Protein AF-A0A0F9JR23-F1 (afdb_monomer)

pLDDT: mean 79.15, std 16.31, range [28.25, 97.62]

Sequence (658 aa):
MHHLAKTFYKLFNGRRDTYAVQKKKKDGEIAYFRIAGKELNEEVFSQHLSGEEVVGVYPLLPGGVCLFAAVDVDTPDIQIAKHAQKALPQPNYLERSRSGNHHIWMFFKTEVSAKSLEKLCRETIICIKNEVGCHCNLYPLPTTKGLGVLIALPHQGSIIADGSSSFLDENDVPIEPEQIETFLKNIKYTKLKSSKEVSAKKLYLNEGKNSGDRSRSGYDFSLAQLLLKRCIPTDLAQDVLLNKPEGTIHATDDTYLKRTLTEADRIKPHTVDVRDWSDVTPCNRKEFLETLSSKLIIGDSQRQQLDVFYGTLVANLKTSGRPVWLLLIGPPGCGKTMPMLGIQHSPFVYACSSFRPTALISGWGTKGGQDSSMLPKLQGKILMVKDMSSLMSQHNEVVNEIMGLLRDAYDGSCARTYGTGVERRYECKIGFIGAATPDIDSQWSLNVRLGERFLRYRVKSTLDQVYGKIDLTLDNIKNETEVDNIIEDTSLGYLKYLTREDADLPHLMMRKEIGRLAQLGAILRTSVARHAYSRQILVIPEWEEATRYAKQLAKLALGLAFIRDKSENDEEEMRDLKAVVLSGIDAKIEKLCCALYKKPSSTTHQLGVAMGVPAGMVRMWLEDLNIARIVVCTRQAYEMYWDFVPLIAGMLKHFKLW

Secondary structure (DSSP, 8-state):
-HHHHHHHHHHS---SSEEEEEEE-TTS-EEEEEEESS---HHHHHHHHHTS--EEE---BTTTEEEEEEEEE--S-HHHHHHHHHHS-SS-EEEE-TTS-EEEEEEEEEEEEHHHHHHHHHHHHHHHHHHH---EEEESPP-TTSS---EEPS--TTTGGGT-SEEB-TTSPBPPTTTHHHHHHTPPPPPPP-------GGGS------S----THHHHHHHHHHHHHTT--HHHHHHHHH-PPTT--S---HHHHHHHHHHHHT-PPP------GGGPPP--HHHHHHHHHHHS---HHHHHHHHHHHHHHHHHHHS-SS--EEEEE--TTSSTTHHHHTTTTSTTEEEES---HHHHS---B-TT--B--SGGGGTTSEEEES-SHHHHTS-HHHHHHHHHHHHHHHTTEEEEE-TTS-EEEEE---EEEEEE-TTHHHHHHHHHHTT--EEEEE----HHHHHHHHHHHHHTTTTHHHHHHHHHHHHHHHHHHHT-TTPPPPB-TTHHHHHHHHHHHHHHT---EE-TTT--EEE------THHHHHHHHHHHHHHHHHTT-SB--HHHHHHHHHHHHHTS-HHHHHHHHHHHHSSSEEHHHHHHHHTS-HHHHHHHHHHHHHTTSEEEEEETTEEEEEE-HHHHHHHHHHT--

Foldseek 3Di:
DLLLLVLCCVFLVADQQKWWWWDQDPVRDIDIDIDGRHGPDSVVSVCQQQQVIWIWGQQQDPPQWGQKKKKWWQDLDVVLVVQLCVQAFPDWWWWQALVSTIMIMAGAPDIDHPVVNCVSSVVSQVCSCPVPVIHIDMPQAQDPVGRGDIDTQANGNVRVVVVGRAIADPVRGGDDPVCRSVVSVPDDHGDDDDPPDPDPPVPDDDPDDDDDDDDPLVVLLVQLLVCVLVVNDLVVSLVVSLPDPPDDDDDPDSVSSVVSNVVSNVDHDDDDDQDDLVPQAADALVVLCVLCVVQAPADPLNVLLLLLVQLLVLLLQPDDDFHAEAEEEEAPPLCNCLLVLLCCNPQQEPEDAEDWLCQQFPPDDDPPRDGNHCQVVQASHEYEHAEVVVHVPDPPVRSVSVLVQVVCVSVQKGWDADPVRDIDIDGGHGYYYYYYYLCVLVVCLVCLVVPPRYQYFYRDDDPVSSVVRVVSCVVCVVPVVVSSVSSNSSSSSNSVVSNDPPDDFADEPCLVVLQLLLQLLQLLAWFFDADPPPRDTPDQDEGDNSPSVSVNLSSSQRSSCSSVVHNYGDVVSLVSSLNSSLRSHNPVSSLLVVLCLVPPFDFLVSSCVSSVHDSVVSVSVQVRSVSSQQKDWDDDPPTITIHGDPVSNVSCVVSVSD

Structure (mmCIF, N/CA/C/O backbone):
data_AF-A0A0F9JR23-F1
#
_entry.id   AF-A0A0F9JR23-F1
#
loop_
_atom_site.group_PDB
_atom_site.id
_atom_site.type_symbol
_atom_site.label_atom_id
_atom_site.label_alt_id
_atom_site.label_comp_id
_atom_site.label_asym_id
_atom_site.label_entity_id
_atom_site.label_seq_id
_atom_site.pdbx_PDB_ins_code
_atom_site.Cartn_x
_atom_site.Cartn_y
_atom_site.Cartn_z
_atom_site.occupancy
_atom_site.B_iso_or_equiv
_atom_site.auth_seq_id
_atom_site.auth_comp_id
_atom_site.auth_asym_id
_atom_site.auth_atom_id
_atom_site.pdbx_PDB_model_num
ATOM 1 N N . MET A 1 1 ? -46.335 -2.643 34.544 1.00 66.44 1 MET A N 1
ATOM 2 C CA . MET A 1 1 ? -45.410 -3.726 34.125 1.00 66.44 1 MET A CA 1
ATOM 3 C C . MET A 1 1 ? -44.915 -3.595 32.684 1.00 66.44 1 MET A C 1
ATOM 5 O O . MET A 1 1 ? -43.710 -3.488 32.513 1.00 66.44 1 MET A O 1
ATOM 9 N N . HIS A 1 2 ? -45.773 -3.535 31.655 1.00 73.81 2 HIS A N 1
ATOM 10 C CA . HIS A 1 2 ? -45.311 -3.464 30.252 1.00 73.81 2 HIS A CA 1
ATOM 11 C C . HIS A 1 2 ? -44.370 -2.270 29.955 1.00 73.81 2 HIS A C 1
ATOM 13 O O . HIS A 1 2 ? -43.321 -2.433 29.334 1.00 73.81 2 HIS A O 1
ATOM 19 N N . HIS A 1 3 ? -44.673 -1.075 30.473 1.00 80.12 3 HIS A N 1
ATOM 20 C CA . HIS A 1 3 ? -43.809 0.101 30.299 1.00 80.12 3 HIS A CA 1
ATOM 21 C C . HIS A 1 3 ? -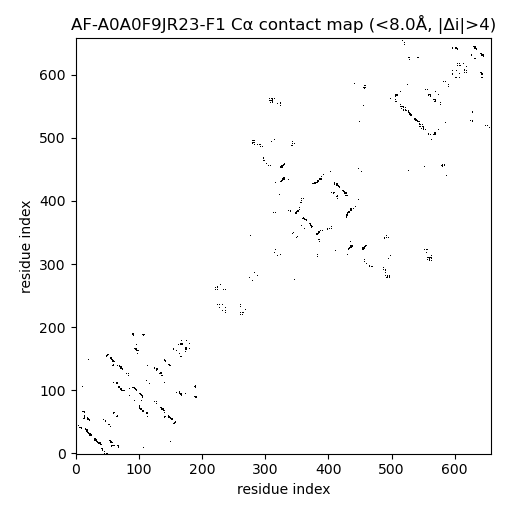42.456 -0.000 31.032 1.00 80.12 3 HIS A C 1
ATOM 23 O O . HIS A 1 3 ? -41.433 0.457 30.509 1.00 80.12 3 HIS A O 1
ATOM 29 N N . LEU A 1 4 ? -42.421 -0.643 32.202 1.00 83.75 4 LEU A N 1
ATOM 30 C CA . LEU A 1 4 ? -41.189 -0.932 32.935 1.00 83.75 4 LEU A CA 1
ATOM 31 C C . LEU A 1 4 ? -40.309 -1.942 32.185 1.00 83.75 4 LEU A C 1
ATOM 33 O O . LEU A 1 4 ? -39.118 -1.692 32.012 1.00 83.75 4 LEU A O 1
ATOM 37 N N . ALA A 1 5 ? -40.898 -3.014 31.642 1.00 86.00 5 ALA A N 1
ATOM 38 C CA . ALA A 1 5 ? -40.187 -3.998 30.822 1.00 86.00 5 ALA A CA 1
ATOM 39 C C . ALA A 1 5 ? -39.538 -3.356 29.585 1.00 86.00 5 ALA A C 1
ATOM 41 O O . ALA A 1 5 ? -38.380 -3.629 29.271 1.00 86.00 5 ALA A O 1
ATOM 42 N N . LYS A 1 6 ? -40.233 -2.413 28.939 1.00 85.12 6 LYS A N 1
ATOM 43 C CA . LYS A 1 6 ? -39.686 -1.620 27.830 1.00 85.12 6 LYS A CA 1
ATOM 44 C C . LYS A 1 6 ? -38.529 -0.712 28.252 1.00 85.12 6 LYS A C 1
ATOM 46 O O . LYS A 1 6 ? -37.580 -0.517 27.491 1.00 85.12 6 LYS A O 1
ATOM 51 N N . THR A 1 7 ? -38.590 -0.147 29.456 1.00 87.75 7 THR A N 1
ATOM 52 C CA . THR A 1 7 ? -37.494 0.655 30.022 1.00 87.75 7 THR A CA 1
ATOM 53 C C . THR A 1 7 ? -36.266 -0.219 30.296 1.00 87.75 7 THR A C 1
ATOM 55 O O . THR A 1 7 ? -35.167 0.129 29.865 1.00 87.75 7 THR A O 1
ATOM 58 N N . PHE A 1 8 ? -36.455 -1.397 30.899 1.00 90.19 8 PHE A N 1
ATOM 59 C CA . PHE A 1 8 ? -35.398 -2.394 31.097 1.00 90.19 8 PHE A CA 1
ATOM 60 C C . PHE A 1 8 ? -34.784 -2.848 29.773 1.00 90.19 8 PHE A C 1
ATOM 62 O O . PHE A 1 8 ? -33.562 -2.842 29.626 1.00 90.19 8 PHE A O 1
ATOM 69 N N . TYR A 1 9 ? -35.627 -3.154 28.785 1.00 85.75 9 TYR A N 1
ATOM 70 C CA . TYR A 1 9 ? -35.183 -3.524 27.449 1.00 85.75 9 TYR A CA 1
ATOM 71 C C . TYR A 1 9 ? -34.272 -2.452 26.848 1.00 85.75 9 TYR A C 1
ATOM 73 O O . TYR A 1 9 ? -33.269 -2.799 26.242 1.00 85.75 9 TYR A O 1
ATOM 81 N N . LYS A 1 10 ? -34.551 -1.159 27.039 1.00 86.12 10 LYS A N 1
ATOM 82 C CA . LYS A 1 10 ? -33.691 -0.082 26.522 1.00 86.12 10 LYS A CA 1
ATOM 83 C C . LYS A 1 10 ? -32.380 0.082 27.294 1.00 86.12 10 LYS A C 1
ATOM 85 O O . LYS A 1 10 ? -31.349 0.294 26.663 1.00 86.12 10 LYS A O 1
ATOM 90 N N . LEU A 1 11 ? -32.420 0.016 28.624 1.00 89.00 11 LEU A N 1
ATOM 91 C CA . LEU A 1 11 ? -31.264 0.313 29.480 1.00 89.00 11 LEU A CA 1
ATOM 92 C C . LEU A 1 11 ? -30.263 -0.843 29.549 1.00 89.00 11 LEU A C 1
ATOM 94 O O . LEU A 1 11 ? -29.062 -0.632 29.391 1.00 89.00 11 LEU A O 1
ATOM 98 N N . PHE A 1 12 ? -30.741 -2.075 29.717 1.00 90.25 12 PHE A N 1
ATOM 99 C CA . PHE A 1 12 ? -29.896 -3.269 29.808 1.00 90.25 12 PHE A CA 1
ATOM 100 C C . PHE A 1 12 ? -29.603 -3.833 28.415 1.00 90.25 12 PHE A C 1
ATOM 102 O O . PHE A 1 12 ? -29.873 -4.996 28.105 1.00 90.25 12 PHE A O 1
ATOM 109 N N . ASN A 1 13 ? -29.065 -2.973 27.544 1.00 82.38 13 ASN A N 1
ATOM 110 C CA . ASN A 1 13 ? -28.802 -3.281 26.142 1.00 82.38 13 ASN A CA 1
ATOM 111 C C . ASN A 1 13 ? -27.516 -4.098 25.950 1.00 82.38 13 ASN A C 1
ATOM 113 O O . ASN A 1 13 ? -26.497 -3.596 25.475 1.00 82.38 13 ASN A O 1
ATOM 117 N N . GLY A 1 14 ? -27.574 -5.357 26.380 1.00 80.94 14 GLY A N 1
ATOM 118 C CA . GLY A 1 14 ? -26.521 -6.352 26.199 1.00 80.94 14 GLY A CA 1
ATOM 119 C C . GLY A 1 14 ? -26.776 -7.223 24.972 1.00 80.94 14 GLY A C 1
ATOM 120 O O . GLY A 1 14 ? -27.506 -6.846 24.053 1.00 80.94 14 GLY A O 1
ATOM 121 N N . ARG A 1 15 ? -26.195 -8.425 24.959 1.00 76.75 15 ARG A N 1
ATOM 122 C CA . ARG A 1 15 ? -26.469 -9.409 23.906 1.00 76.75 15 ARG A CA 1
ATOM 123 C C . ARG A 1 15 ? -27.966 -9.691 23.798 1.00 76.75 15 ARG A C 1
ATOM 125 O O . ARG A 1 15 ? -28.615 -10.017 24.788 1.00 76.75 15 ARG A O 1
ATOM 132 N N . ARG A 1 16 ? -28.489 -9.595 22.575 1.00 82.62 16 ARG A N 1
ATOM 133 C CA . ARG A 1 16 ? -29.895 -9.894 22.265 1.00 82.62 16 ARG A CA 1
ATOM 134 C C . ARG A 1 16 ? -30.115 -11.312 21.794 1.00 82.62 16 ARG A C 1
ATOM 136 O O . ARG A 1 16 ? -31.197 -11.836 21.972 1.00 82.62 16 ARG A O 1
ATOM 143 N N . ASP A 1 17 ? -29.086 -11.953 21.259 1.00 71.44 17 ASP A N 1
ATOM 144 C CA . ASP A 1 17 ? -29.135 -13.311 20.718 1.00 71.44 17 ASP A CA 1
ATOM 145 C C . ASP A 1 17 ? -29.132 -14.416 21.794 1.00 71.44 17 ASP A C 1
ATOM 147 O O . ASP A 1 17 ? -29.209 -15.608 21.476 1.00 71.44 17 ASP A O 1
ATOM 151 N N . THR A 1 18 ? -28.967 -14.050 23.069 1.00 76.69 18 THR A N 1
ATOM 152 C CA . THR A 1 18 ? -28.916 -14.995 24.187 1.00 76.69 18 THR A CA 1
ATOM 153 C C . THR A 1 18 ? -29.092 -14.292 25.534 1.00 76.69 18 THR A C 1
ATOM 155 O O . THR A 1 18 ? -28.713 -13.136 25.699 1.00 76.69 18 THR A O 1
ATOM 158 N N . TYR A 1 19 ? -29.590 -15.028 26.523 1.00 79.75 19 TYR A N 1
ATOM 159 C CA . TYR A 1 19 ? -29.673 -14.616 27.927 1.00 79.75 19 TYR A CA 1
ATOM 160 C C . TYR A 1 19 ? -29.520 -15.842 28.836 1.00 79.75 19 TYR A C 1
ATOM 162 O O . TYR A 1 19 ? -29.343 -16.961 28.345 1.00 79.75 19 TYR A O 1
ATOM 170 N N . ALA A 1 20 ? -29.542 -15.657 30.153 1.00 78.75 20 ALA A N 1
ATOM 171 C CA . ALA A 1 20 ? -29.512 -16.755 31.113 1.00 78.75 20 ALA A CA 1
ATOM 172 C C . ALA A 1 20 ? -30.726 -16.711 32.043 1.00 78.75 20 ALA A C 1
ATOM 174 O O . ALA A 1 20 ? -31.198 -15.632 32.384 1.00 78.75 20 ALA A O 1
ATOM 175 N N . VAL A 1 21 ? -31.200 -17.879 32.471 1.00 83.12 21 VAL A N 1
ATOM 176 C CA . VAL A 1 21 ? -32.273 -18.018 33.467 1.00 83.12 21 VAL A CA 1
ATOM 177 C C . VAL A 1 21 ? -31.798 -18.855 34.642 1.00 83.12 21 VAL A C 1
ATOM 179 O O . VAL A 1 21 ? -31.081 -19.842 34.456 1.00 83.12 21 VAL A O 1
ATOM 182 N N . GLN A 1 22 ? -32.159 -18.464 35.857 1.00 80.56 22 GLN A N 1
ATOM 183 C CA . GLN A 1 22 ? -31.799 -19.205 37.059 1.00 80.56 22 GLN A CA 1
ATOM 184 C C . GLN A 1 22 ? -32.743 -20.397 37.242 1.00 80.56 22 GLN A C 1
ATOM 186 O O . GLN A 1 22 ? -33.957 -20.229 37.271 1.00 80.56 22 GLN A O 1
ATOM 191 N N . LYS A 1 23 ? -32.198 -21.607 37.395 1.00 75.69 23 LYS A N 1
ATOM 192 C CA . LYS A 1 23 ? -32.982 -22.812 37.700 1.00 75.69 23 LYS A CA 1
ATOM 193 C C . LYS A 1 23 ? -32.318 -23.626 38.801 1.00 75.69 23 LYS A C 1
ATOM 195 O O . LYS A 1 23 ? -31.100 -23.584 38.979 1.00 75.69 23 LYS A O 1
ATOM 200 N N . LYS A 1 24 ? -33.129 -24.397 39.523 1.00 73.62 24 LYS A N 1
ATOM 201 C CA . LYS A 1 24 ? -32.655 -25.360 40.519 1.00 73.62 24 LYS A CA 1
ATOM 202 C C . LYS A 1 24 ? -32.211 -26.643 39.810 1.00 73.62 24 LYS A C 1
ATOM 204 O O . LYS A 1 24 ? -32.974 -27.228 39.040 1.00 73.62 24 LYS A O 1
ATOM 209 N N . LYS A 1 25 ? -30.967 -27.059 40.030 1.00 67.06 25 LYS A N 1
ATOM 210 C CA . LYS A 1 25 ? -30.428 -28.345 39.580 1.00 67.06 25 LYS A CA 1
ATOM 211 C C . LYS A 1 25 ? -31.048 -29.494 40.385 1.00 67.06 25 LYS A C 1
ATOM 213 O O . LYS A 1 25 ? -31.665 -29.293 41.430 1.00 67.06 25 LYS A O 1
ATOM 218 N N . LYS A 1 26 ? -30.864 -30.725 39.894 1.00 65.44 26 LYS A N 1
ATOM 219 C CA . LYS A 1 26 ? -31.366 -31.954 40.541 1.00 65.44 26 LYS A CA 1
ATOM 220 C C . LYS A 1 26 ? -30.768 -32.206 41.934 1.00 65.44 26 LYS A C 1
ATOM 222 O O . LYS A 1 26 ? -31.394 -32.889 42.731 1.00 65.44 26 LYS A O 1
ATOM 227 N N . ASP A 1 27 ? -29.589 -31.657 42.212 1.00 59.62 27 ASP A N 1
ATOM 228 C CA . ASP A 1 27 ? -28.876 -31.707 43.499 1.00 59.62 27 ASP A CA 1
ATOM 229 C C . ASP A 1 27 ? -29.348 -30.632 44.502 1.00 59.62 27 ASP A C 1
ATOM 231 O O . ASP A 1 27 ? -28.901 -30.607 45.644 1.00 59.62 27 ASP A O 1
ATOM 235 N N . GLY A 1 28 ? -30.271 -29.756 44.091 1.00 58.88 28 GLY A N 1
ATOM 236 C CA . GLY A 1 28 ? -30.781 -28.655 44.898 1.00 58.88 28 GLY A CA 1
ATOM 237 C C . GLY A 1 28 ? -30.010 -27.339 44.757 1.00 58.88 28 GLY A C 1
ATOM 238 O O . GLY A 1 28 ? -30.498 -26.325 45.258 1.00 58.88 28 GLY A O 1
ATOM 239 N N . GLU A 1 29 ? -28.880 -27.320 44.043 1.00 60.12 29 GLU A N 1
ATOM 240 C CA . GLU A 1 29 ? -28.071 -26.123 43.796 1.00 60.12 29 GLU A CA 1
ATOM 241 C C . GLU A 1 29 ? -28.760 -25.198 42.777 1.00 60.12 29 GLU A C 1
ATOM 243 O O . GLU A 1 29 ? -29.312 -25.634 41.764 1.00 60.12 29 GLU A O 1
ATOM 248 N N . ILE A 1 30 ? -28.738 -23.892 43.029 1.00 66.94 30 ILE A N 1
ATOM 249 C CA . ILE A 1 30 ? -29.333 -22.893 42.139 1.00 66.94 30 ILE A CA 1
ATOM 250 C C . ILE A 1 30 ? -28.253 -22.381 41.175 1.00 66.94 30 ILE A C 1
ATOM 252 O O . ILE A 1 30 ? -27.240 -21.845 41.613 1.00 66.94 30 ILE A O 1
ATOM 256 N N 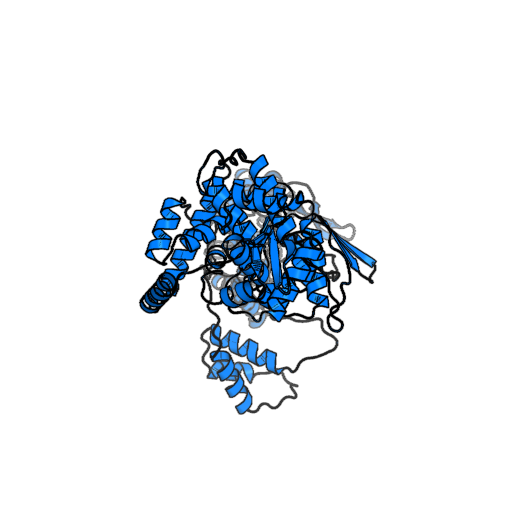. ALA A 1 31 ? -28.471 -22.496 39.861 1.00 61.78 31 ALA A N 1
ATOM 257 C CA . ALA A 1 31 ? -27.505 -22.066 38.845 1.00 61.78 31 ALA A CA 1
ATOM 258 C C . ALA A 1 31 ? -28.166 -21.356 37.654 1.00 61.78 31 ALA A C 1
ATOM 260 O O . ALA A 1 31 ? -29.341 -21.568 37.357 1.00 61.78 31 ALA A O 1
ATOM 261 N N . TYR A 1 32 ? -27.395 -20.529 36.942 1.00 75.31 32 TYR A N 1
ATOM 262 C CA . TYR A 1 32 ? -27.835 -19.892 35.698 1.00 75.31 32 TYR A CA 1
ATOM 263 C C . TYR A 1 32 ? -27.605 -20.803 34.488 1.00 75.31 32 TYR A C 1
ATOM 265 O O . TYR A 1 32 ? -26.500 -21.299 34.261 1.00 75.31 32 TYR A O 1
ATOM 273 N N . PHE A 1 33 ? -28.641 -20.967 33.670 1.00 68.62 33 PHE A N 1
ATOM 274 C CA . PHE A 1 33 ? -28.613 -21.722 32.423 1.00 68.62 33 PHE A CA 1
ATOM 275 C C . PHE A 1 33 ? -28.760 -20.779 31.239 1.00 68.62 33 PHE A C 1
ATOM 277 O O . PHE A 1 33 ? -29.718 -20.013 31.150 1.00 68.62 33 PHE A O 1
ATOM 284 N N . ARG A 1 34 ? -27.812 -20.853 30.304 1.00 80.00 34 ARG A N 1
ATOM 285 C CA . ARG A 1 34 ? -27.850 -20.061 29.076 1.00 80.00 34 ARG A CA 1
ATOM 286 C C . ARG A 1 34 ? -28.974 -20.547 28.160 1.00 80.00 34 ARG A C 1
ATOM 288 O O . ARG A 1 34 ? -28.991 -21.709 27.760 1.00 80.00 34 ARG A O 1
ATOM 295 N N . ILE A 1 35 ? -29.830 -19.624 27.743 1.00 70.44 35 ILE A N 1
ATOM 296 C CA . ILE A 1 35 ? -30.786 -19.794 26.654 1.00 70.44 35 ILE A CA 1
ATOM 297 C C . ILE A 1 35 ? -30.122 -19.272 25.376 1.00 70.44 35 ILE A C 1
ATOM 299 O O . ILE A 1 35 ? -30.003 -18.065 25.153 1.00 70.44 35 ILE A O 1
ATOM 303 N N . ALA A 1 36 ? -29.589 -20.184 24.565 1.00 67.56 36 ALA A N 1
ATOM 304 C CA . ALA A 1 36 ? -28.912 -19.850 23.313 1.00 67.56 36 ALA A CA 1
ATOM 305 C C . ALA A 1 36 ? -29.912 -19.781 22.149 1.00 67.56 36 ALA A C 1
ATOM 307 O O . ALA A 1 36 ? -30.759 -20.662 22.020 1.00 67.56 36 ALA A O 1
ATOM 308 N N . GLY A 1 37 ? -29.794 -18.762 21.292 1.00 54.50 37 GLY A N 1
ATOM 309 C CA . GLY A 1 37 ? -30.589 -18.648 20.064 1.00 54.50 37 GLY A CA 1
ATOM 310 C C . GLY A 1 37 ? -32.029 -18.169 20.263 1.00 54.50 37 GLY A C 1
ATOM 311 O O . GLY A 1 37 ? -32.789 -18.163 19.301 1.00 54.50 37 GLY A O 1
ATOM 312 N N . LYS A 1 38 ? -32.406 -17.762 21.483 1.00 55.19 38 LYS A N 1
ATOM 313 C CA . LYS A 1 38 ? -33.656 -17.037 21.741 1.00 55.19 38 LYS A CA 1
ATOM 314 C C . LYS A 1 38 ? -33.354 -15.588 22.077 1.00 55.19 38 LYS A C 1
ATOM 316 O O . LYS A 1 38 ? -32.380 -15.299 22.773 1.00 55.19 38 LYS A O 1
ATOM 321 N N . GLU A 1 39 ? -34.213 -14.710 21.583 1.00 74.69 39 GLU A N 1
ATOM 322 C CA . GLU A 1 39 ? -34.058 -13.274 21.740 1.00 74.69 39 GLU A CA 1
ATOM 323 C C . GLU A 1 39 ? -34.353 -12.817 23.177 1.00 74.69 39 GLU A C 1
ATOM 325 O O . GLU A 1 39 ? -35.349 -13.223 23.775 1.00 74.69 39 GLU A O 1
ATOM 330 N N . LEU A 1 40 ? -33.503 -11.945 23.725 1.00 77.56 40 LEU A N 1
ATOM 331 C CA . LEU A 1 40 ? -33.782 -11.201 24.956 1.00 77.56 40 LEU A CA 1
ATOM 332 C C . LEU A 1 40 ? -34.701 -10.007 24.639 1.00 77.56 40 LEU A C 1
ATOM 334 O O . LEU A 1 40 ? -34.223 -8.895 24.384 1.00 77.56 40 LEU A O 1
ATOM 338 N N . ASN A 1 41 ? -36.011 -10.259 24.641 1.00 79.50 41 ASN A N 1
ATOM 339 C CA . ASN A 1 41 ? -37.068 -9.313 24.267 1.00 79.50 41 ASN A CA 1
ATOM 340 C C . ASN A 1 41 ? -37.842 -8.756 25.489 1.00 79.50 41 ASN A C 1
ATOM 342 O O . ASN A 1 41 ? -37.583 -9.136 26.631 1.00 79.50 41 ASN A O 1
ATOM 346 N N . GLU A 1 42 ? -38.786 -7.833 25.261 1.00 87.69 42 GLU A N 1
ATOM 347 C CA . GLU A 1 42 ? -39.591 -7.201 26.328 1.00 87.69 42 GLU A CA 1
ATOM 348 C C . GLU A 1 42 ? -40.399 -8.213 27.168 1.00 87.69 42 GLU A C 1
ATOM 350 O O . GLU A 1 42 ? -40.613 -7.981 28.357 1.00 87.69 42 GLU A O 1
ATOM 355 N N . GLU A 1 43 ? -40.806 -9.347 26.591 1.00 88.12 43 GLU A N 1
ATOM 356 C CA . GLU A 1 43 ? -41.534 -10.407 27.300 1.00 88.12 43 GLU A CA 1
ATOM 357 C C . GLU A 1 43 ? -40.650 -11.080 28.357 1.00 88.12 43 GLU A C 1
ATOM 359 O O . GLU A 1 43 ? -41.068 -11.225 29.503 1.00 88.12 43 GLU A O 1
ATOM 364 N N . VAL A 1 44 ? -39.391 -11.386 28.021 1.00 86.56 44 VAL A N 1
ATOM 365 C CA . VAL A 1 44 ? -38.414 -11.948 28.971 1.00 86.56 44 VAL A CA 1
ATOM 366 C C . VAL A 1 44 ? -38.147 -10.981 30.131 1.00 86.56 44 VAL A C 1
ATOM 368 O O . VAL A 1 44 ? -38.057 -11.401 31.286 1.00 86.56 44 VAL A O 1
ATOM 371 N N . PHE A 1 45 ? -38.075 -9.672 29.863 1.00 88.69 45 PHE A N 1
ATOM 372 C CA . PHE A 1 45 ? -37.989 -8.671 30.933 1.00 88.69 45 PHE A CA 1
ATOM 373 C C . PHE A 1 45 ? -39.273 -8.617 31.772 1.00 88.69 45 PHE A C 1
ATOM 375 O O . PHE A 1 45 ? -39.194 -8.473 32.988 1.00 88.69 45 PHE A O 1
ATOM 382 N N . SER A 1 46 ? -40.452 -8.772 31.165 1.00 90.12 46 SER A N 1
ATOM 383 C CA . SER A 1 46 ? -41.722 -8.836 31.899 1.00 90.12 46 SER A CA 1
ATOM 384 C C . SER A 1 46 ? -41.802 -10.060 32.820 1.00 90.12 46 SER A C 1
ATOM 386 O O . SER A 1 46 ? -42.249 -9.933 33.958 1.00 90.12 46 SER A O 1
ATOM 388 N N . GLN A 1 47 ? -41.326 -11.225 32.371 1.00 88.69 47 GLN A N 1
ATOM 389 C CA . GLN A 1 47 ? -41.222 -12.444 33.189 1.00 88.69 47 GLN A CA 1
ATOM 390 C C . GLN A 1 47 ? -40.257 -12.247 34.366 1.00 88.69 47 GLN A C 1
ATOM 392 O O . GLN A 1 47 ? -40.517 -12.691 35.481 1.00 88.69 47 GLN A O 1
ATOM 397 N N . HIS A 1 48 ? -39.160 -11.516 34.151 1.00 89.56 48 HIS A N 1
ATOM 398 C CA . HIS A 1 48 ? -38.244 -11.164 35.233 1.00 89.56 48 HIS A CA 1
ATOM 399 C C . HIS A 1 48 ? -38.888 -10.250 36.287 1.00 89.56 48 HIS A C 1
ATOM 401 O O . HIS A 1 48 ? -38.822 -10.516 37.488 1.00 89.56 48 HIS A O 1
ATOM 407 N N . LEU A 1 49 ? -39.532 -9.177 35.825 1.00 87.69 49 LEU A N 1
ATOM 408 C CA . LEU A 1 49 ? -40.120 -8.139 36.674 1.00 87.69 49 LEU A CA 1
ATOM 409 C C . LEU A 1 49 ? -41.369 -8.615 37.425 1.00 87.69 49 LEU A C 1
ATOM 411 O O . LEU A 1 49 ? -41.624 -8.150 38.528 1.00 87.69 49 LEU A O 1
ATOM 415 N N . SER A 1 50 ? -42.137 -9.545 36.854 1.00 86.81 50 SER A N 1
ATOM 416 C CA . SER A 1 50 ? -43.276 -10.192 37.529 1.00 86.81 50 SER A CA 1
ATOM 417 C C . SER A 1 50 ? -42.846 -11.224 38.571 1.00 86.81 50 SER A C 1
ATOM 419 O O . SER A 1 50 ? -43.627 -11.586 39.445 1.00 86.81 50 SER A O 1
ATOM 421 N N . GLY A 1 51 ? -41.596 -11.683 38.497 1.00 83.69 51 GLY A N 1
ATOM 422 C CA . GLY A 1 51 ? -41.053 -12.699 39.383 1.00 83.69 51 GLY A CA 1
ATOM 423 C C . GLY A 1 51 ? -41.162 -14.133 38.853 1.00 83.69 51 GLY A C 1
ATOM 424 O O . GLY A 1 51 ? -40.695 -15.045 39.530 1.00 83.69 51 GLY A O 1
ATOM 425 N N . GLU A 1 52 ? -41.728 -14.335 37.657 1.00 85.25 52 GLU A N 1
ATOM 426 C CA . GLU A 1 52 ? -41.877 -15.649 37.011 1.00 85.25 52 GLU A CA 1
ATOM 427 C C . GLU A 1 52 ? -40.526 -16.309 36.704 1.00 85.25 52 GLU A C 1
ATOM 429 O O . GLU A 1 52 ? -40.359 -17.515 36.883 1.00 85.25 52 GLU A O 1
ATOM 434 N N . GLU A 1 53 ? -39.545 -15.515 36.272 1.00 84.38 53 GLU A N 1
ATOM 435 C CA . GLU A 1 53 ? -38.194 -15.977 35.955 1.00 84.38 53 GLU A CA 1
ATOM 436 C C . GLU A 1 53 ? -37.137 -15.089 36.625 1.00 84.38 53 GLU A C 1
ATOM 438 O O . GLU A 1 53 ? -37.345 -13.921 36.962 1.00 84.38 53 GLU A O 1
ATOM 443 N N . VAL A 1 54 ? -35.936 -15.631 36.804 1.00 83.25 54 VAL A N 1
ATOM 444 C CA . VAL A 1 54 ? -34.771 -14.841 37.214 1.00 83.25 54 VAL A CA 1
ATOM 445 C C . VAL A 1 54 ? -33.815 -14.780 36.037 1.00 83.25 54 VAL A C 1
ATOM 447 O O . VAL A 1 54 ? -33.176 -15.776 35.698 1.00 83.25 54 VAL A O 1
ATOM 450 N N . VAL A 1 55 ? -33.683 -13.600 35.441 1.00 84.81 55 VAL A N 1
ATOM 451 C CA . VAL A 1 55 ? -32.947 -13.408 34.195 1.00 84.81 55 VAL A CA 1
ATOM 452 C C . VAL A 1 55 ? -31.584 -12.769 34.467 1.00 84.81 55 VAL A C 1
ATOM 454 O O . VAL A 1 55 ? -31.455 -11.823 35.241 1.00 84.81 55 VAL A O 1
ATOM 457 N N . GLY A 1 56 ? -30.555 -13.298 33.811 1.00 85.19 56 GLY A N 1
ATOM 458 C CA . GLY A 1 56 ? -29.224 -12.711 33.718 1.00 85.19 56 GLY A CA 1
ATOM 459 C C . GLY A 1 56 ? -28.891 -12.336 32.276 1.00 85.19 56 GLY A C 1
ATOM 460 O O . GLY A 1 56 ? -29.301 -13.012 31.327 1.00 85.19 56 GLY A O 1
ATOM 461 N N . VAL A 1 57 ? -28.124 -11.264 32.110 1.00 87.12 57 VAL A N 1
ATOM 462 C CA . VAL A 1 57 ? -27.773 -10.680 30.810 1.00 87.12 57 VAL A CA 1
ATOM 463 C C . VAL A 1 57 ? -26.267 -10.679 30.593 1.00 87.12 57 VAL A C 1
ATOM 465 O O . VAL A 1 57 ? -25.489 -10.635 31.542 1.00 87.12 57 VAL A O 1
ATOM 468 N N . TYR A 1 58 ? -25.845 -10.717 29.329 1.00 83.12 58 TYR A N 1
ATOM 469 C CA . TYR A 1 58 ? -24.438 -10.617 28.935 1.00 83.12 58 TYR A CA 1
ATOM 470 C C . TYR A 1 58 ? -24.153 -9.194 28.428 1.00 83.12 58 TYR A C 1
ATOM 472 O O . TYR A 1 58 ? -24.594 -8.862 27.325 1.00 83.12 58 TYR A O 1
ATOM 480 N N . PRO A 1 59 ? -23.428 -8.341 29.180 1.00 81.88 59 PRO A N 1
ATOM 481 C CA . PRO A 1 59 ? -23.238 -6.935 28.797 1.00 81.88 59 PRO A CA 1
ATOM 482 C C . PRO A 1 59 ? -22.267 -6.735 27.623 1.00 81.88 59 PRO A C 1
ATOM 484 O O . PRO A 1 59 ? -22.253 -5.674 27.005 1.00 81.88 59 PRO A O 1
ATOM 487 N N . LEU A 1 60 ? -21.432 -7.739 27.321 1.00 81.06 60 LEU A N 1
ATOM 488 C CA . LEU A 1 60 ? -20.402 -7.654 26.286 1.00 81.06 60 LEU A CA 1
ATOM 489 C C . LEU A 1 60 ? -20.996 -7.884 24.891 1.00 81.06 60 LEU A C 1
ATOM 491 O O . LEU A 1 60 ? -21.376 -9.004 24.537 1.00 81.06 60 LEU A O 1
ATOM 495 N N . LEU A 1 61 ? -21.014 -6.832 24.078 1.00 74.38 61 LEU A N 1
ATOM 496 C CA . LEU A 1 61 ? -21.426 -6.896 22.680 1.00 74.38 61 LEU A CA 1
ATOM 497 C C . LEU A 1 61 ? -20.276 -7.397 21.782 1.00 74.38 61 LEU A C 1
ATOM 499 O O . LEU A 1 61 ? -19.092 -7.301 22.148 1.00 74.38 61 LEU A O 1
ATOM 503 N N . PRO A 1 62 ? -20.588 -7.930 20.583 1.00 62.50 62 PRO A N 1
ATOM 504 C CA . PRO A 1 62 ? -19.586 -8.170 19.548 1.00 62.50 62 PRO A CA 1
ATOM 505 C C . PRO A 1 62 ? -18.726 -6.922 19.297 1.00 62.50 62 PRO A C 1
ATOM 507 O O . PRO A 1 62 ? -19.210 -5.801 19.374 1.00 62.50 62 PRO A O 1
ATOM 510 N N . GLY A 1 63 ? -17.432 -7.107 19.033 1.00 60.50 63 GLY A N 1
ATOM 511 C CA . GLY A 1 63 ? -16.487 -5.987 18.892 1.00 60.50 63 GLY A CA 1
ATOM 512 C C . GLY A 1 63 ? -15.831 -5.530 20.202 1.00 60.50 63 GLY A C 1
ATOM 513 O O . GLY A 1 63 ? -14.883 -4.751 20.162 1.00 60.50 63 GLY A O 1
ATOM 514 N N . GLY A 1 64 ? -16.234 -6.077 21.356 1.00 78.19 64 GLY A N 1
ATOM 515 C CA . GLY A 1 64 ? -15.592 -5.781 22.644 1.00 78.19 64 GLY A CA 1
ATOM 516 C C . GLY A 1 64 ? -16.057 -4.465 23.273 1.00 78.19 64 GLY A C 1
ATOM 517 O O . GLY A 1 64 ? -15.288 -3.817 23.990 1.00 78.19 64 GLY A O 1
ATOM 518 N N . VAL A 1 65 ? -17.298 -4.079 22.985 1.00 80.69 65 VAL A N 1
ATOM 519 C CA . VAL A 1 65 ? -17.948 -2.853 23.460 1.00 80.69 65 VAL A CA 1
ATOM 520 C C . VAL A 1 65 ? -19.158 -3.175 24.345 1.00 80.69 65 VAL A C 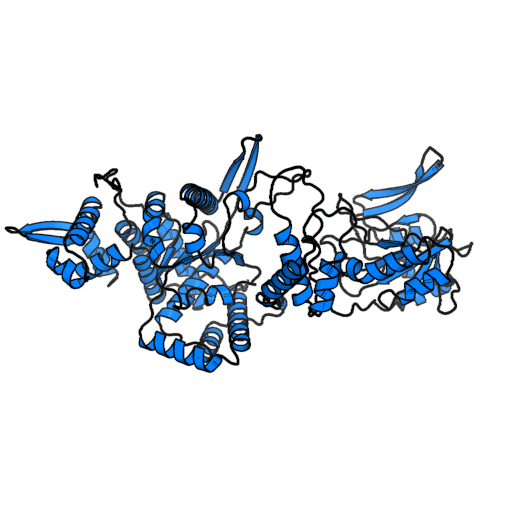1
ATOM 522 O O . VAL A 1 65 ? -19.592 -4.326 24.426 1.00 80.69 65 VAL A O 1
ATOM 525 N N . CYS A 1 66 ? -19.689 -2.172 25.039 1.00 82.75 66 CYS A N 1
ATOM 526 C CA . CYS A 1 66 ? -20.882 -2.275 25.879 1.00 82.75 66 CYS A CA 1
ATOM 527 C C . CYS A 1 66 ? -21.657 -0.950 25.919 1.00 82.75 66 CYS A C 1
ATOM 529 O O . CYS A 1 66 ? -21.087 0.117 25.687 1.00 82.75 66 CYS A O 1
ATOM 531 N N . LEU A 1 67 ? -22.957 -1.028 26.215 1.00 85.88 67 LEU A N 1
ATOM 532 C CA . LEU A 1 67 ? -23.845 0.132 26.411 1.00 85.88 67 LEU A CA 1
ATOM 533 C C . LEU A 1 67 ? -24.253 0.328 27.874 1.00 85.88 67 LEU A C 1
ATOM 535 O O . LEU A 1 67 ? -24.793 1.368 28.241 1.00 85.88 67 LEU A O 1
ATOM 539 N N . PHE A 1 68 ? -23.935 -0.642 28.723 1.00 93.75 68 PHE A N 1
ATOM 540 C CA . PHE A 1 68 ? -23.989 -0.517 30.168 1.00 93.75 68 PHE A CA 1
ATOM 541 C C . PHE A 1 68 ? -22.874 -1.357 30.789 1.00 93.75 68 PHE A C 1
ATOM 543 O O . PHE A 1 68 ? -22.338 -2.277 30.164 1.00 93.75 68 PHE A O 1
ATOM 550 N N . ALA A 1 69 ? -22.540 -1.034 32.027 1.00 92.88 69 ALA A N 1
ATOM 551 C CA . ALA A 1 69 ? -21.566 -1.744 32.829 1.00 92.88 69 ALA A CA 1
ATOM 552 C C . ALA A 1 69 ? -22.006 -1.763 34.288 1.00 92.88 69 ALA A C 1
ATOM 554 O O . ALA A 1 69 ? -22.831 -0.951 34.709 1.00 92.88 69 ALA A O 1
ATOM 555 N N . ALA A 1 70 ? -21.438 -2.680 35.056 1.00 91.19 70 ALA A N 1
ATOM 556 C CA . ALA A 1 70 ? -21.709 -2.785 36.478 1.00 91.19 70 ALA A CA 1
ATOM 557 C C . ALA A 1 70 ? -20.439 -3.169 37.225 1.00 91.19 70 ALA A C 1
ATOM 559 O O . ALA A 1 70 ? -19.697 -4.040 36.773 1.00 91.19 70 ALA A O 1
ATOM 560 N N . VAL A 1 71 ? -20.194 -2.527 38.362 1.00 88.88 71 VAL A N 1
ATOM 561 C CA . VAL A 1 71 ? -19.197 -2.992 39.328 1.00 88.88 71 VAL A CA 1
ATOM 562 C C . VAL A 1 71 ? -19.938 -3.732 40.427 1.00 88.88 71 VAL A C 1
ATOM 564 O O . VAL A 1 71 ? -20.754 -3.136 41.121 1.00 88.88 71 VAL A O 1
ATOM 567 N N . ASP A 1 72 ? -19.667 -5.023 40.545 1.00 88.50 72 ASP A N 1
ATOM 568 C CA . ASP A 1 72 ? -20.161 -5.877 41.617 1.00 88.50 72 ASP A CA 1
ATOM 569 C C . ASP A 1 72 ? -19.210 -5.771 42.803 1.00 88.50 72 ASP A C 1
ATOM 571 O O . ASP A 1 72 ? -18.044 -6.148 42.679 1.00 88.50 72 ASP A O 1
ATOM 575 N N . VAL A 1 73 ? -19.689 -5.181 43.896 1.00 84.06 73 VAL A N 1
ATOM 576 C CA . VAL A 1 73 ? -18.955 -4.970 45.143 1.00 84.06 73 VAL A CA 1
ATOM 577 C C . VAL A 1 73 ? -19.492 -5.986 46.148 1.00 84.06 73 VAL A C 1
ATOM 579 O O . VAL A 1 73 ? -20.593 -5.819 46.677 1.00 84.06 73 VAL A O 1
ATOM 582 N N . ASP A 1 74 ? -18.710 -7.032 46.420 1.00 83.62 74 ASP A N 1
ATOM 583 C CA . ASP A 1 74 ? -19.081 -8.186 47.253 1.00 83.62 74 ASP A CA 1
ATOM 584 C C . ASP A 1 74 ? -19.051 -7.849 48.759 1.00 83.62 74 ASP A C 1
ATOM 586 O O . ASP A 1 74 ? -18.297 -8.423 49.544 1.00 83.62 74 ASP A O 1
ATOM 590 N N . THR A 1 75 ? -19.820 -6.830 49.158 1.00 80.06 75 THR A N 1
ATOM 591 C CA . THR A 1 75 ? -19.975 -6.396 50.550 1.00 80.06 75 THR A CA 1
ATOM 592 C C . THR A 1 75 ? -21.394 -5.898 50.846 1.00 80.06 75 THR A C 1
ATOM 594 O O . THR A 1 75 ? -21.958 -5.125 50.058 1.00 80.06 75 THR A O 1
ATOM 597 N N . PRO A 1 76 ? -21.962 -6.258 52.012 1.00 82.06 76 PRO A N 1
ATOM 598 C CA . PRO A 1 76 ? -23.219 -5.700 52.497 1.00 82.06 76 PRO A CA 1
ATOM 599 C C . PRO A 1 76 ? -23.062 -4.308 53.134 1.00 82.06 76 PRO A C 1
ATOM 601 O O . PRO A 1 76 ? -24.062 -3.687 53.487 1.00 82.06 76 PRO A O 1
ATOM 604 N N . ASP A 1 77 ? -21.837 -3.798 53.294 1.00 82.94 77 ASP A N 1
ATOM 605 C CA . ASP A 1 77 ? -21.593 -2.466 53.855 1.00 82.94 77 ASP A CA 1
ATOM 606 C C . ASP A 1 77 ? -21.765 -1.369 52.793 1.00 82.94 77 ASP A C 1
ATOM 608 O O . ASP A 1 77 ? -20.974 -1.214 51.854 1.00 82.94 77 ASP A O 1
ATOM 612 N N . ILE A 1 78 ? -22.802 -0.560 52.982 1.00 85.38 78 ILE A N 1
ATOM 613 C CA . ILE A 1 78 ? -23.151 0.526 52.074 1.00 85.38 78 ILE A CA 1
ATOM 614 C C . ILE A 1 78 ? -22.116 1.659 52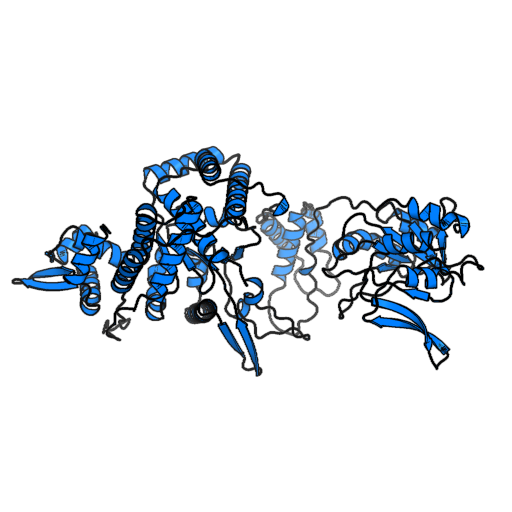.038 1.00 85.38 78 ILE A C 1
ATOM 616 O O . ILE A 1 78 ? -21.966 2.310 51.004 1.00 85.38 78 ILE A O 1
ATOM 620 N N . GLN A 1 79 ? -21.362 1.905 53.114 1.00 82.38 79 GLN A N 1
ATOM 621 C CA . GLN A 1 79 ? -20.354 2.972 53.128 1.00 82.38 79 GLN A CA 1
ATOM 622 C C . GLN A 1 79 ? -19.191 2.640 52.193 1.00 82.38 79 GLN A C 1
ATOM 624 O O . GLN A 1 79 ? -18.698 3.511 51.470 1.00 82.38 79 GLN A O 1
ATOM 629 N N . ILE A 1 80 ? -18.818 1.361 52.132 1.00 79.69 80 ILE A N 1
ATOM 630 C CA . ILE A 1 80 ? -17.811 0.845 51.201 1.00 79.69 80 ILE A CA 1
ATOM 631 C C . ILE A 1 80 ? -18.317 0.981 49.760 1.00 79.69 80 ILE A C 1
ATOM 633 O O . ILE A 1 80 ? -17.604 1.489 48.889 1.00 79.69 80 ILE A O 1
ATOM 637 N N . ALA A 1 81 ? -19.576 0.611 49.516 1.00 82.56 81 ALA A N 1
ATOM 638 C CA . ALA A 1 81 ? -20.196 0.746 48.203 1.00 82.56 81 ALA A CA 1
ATOM 639 C C . ALA A 1 81 ? -20.305 2.219 47.753 1.00 82.56 81 ALA A C 1
ATOM 641 O O . ALA A 1 81 ? -20.038 2.536 46.595 1.00 82.56 81 ALA A O 1
ATOM 642 N N . LYS A 1 82 ? -20.594 3.150 48.669 1.00 84.31 82 LYS A N 1
ATOM 643 C CA . LYS A 1 82 ? -20.598 4.599 48.404 1.00 84.31 82 LYS A CA 1
ATOM 644 C C . LYS A 1 82 ? -19.223 5.164 48.101 1.00 84.31 82 LYS A C 1
ATOM 646 O O . LYS A 1 82 ? -19.088 6.047 47.249 1.00 84.31 82 LYS A O 1
ATOM 651 N N . HIS A 1 83 ? -18.202 4.688 48.804 1.00 81.00 83 HIS A N 1
ATOM 652 C CA . HIS A 1 83 ? -16.830 5.079 48.523 1.00 81.00 83 HIS A CA 1
ATOM 653 C C . HIS A 1 83 ? -16.444 4.667 47.095 1.00 81.00 83 HIS A C 1
ATOM 655 O O . HIS A 1 83 ? -15.993 5.501 46.306 1.00 81.00 83 HIS A O 1
ATOM 661 N N . ALA A 1 84 ? -16.748 3.418 46.727 1.00 80.12 84 ALA A N 1
ATOM 662 C CA . ALA A 1 84 ? -16.586 2.908 45.370 1.00 80.12 84 ALA A CA 1
ATOM 663 C C . ALA A 1 84 ? -17.368 3.740 44.339 1.00 80.12 84 ALA A C 1
ATOM 665 O O . ALA A 1 84 ? -16.819 4.145 43.314 1.00 80.12 84 ALA A O 1
ATOM 666 N N . GLN A 1 85 ? -18.630 4.056 44.636 1.00 85.12 85 GLN A N 1
ATOM 667 C CA . GLN A 1 85 ? -19.517 4.828 43.768 1.00 85.12 85 GLN A CA 1
ATOM 668 C C . GLN A 1 85 ? -18.930 6.202 43.416 1.00 85.12 85 GLN A C 1
ATOM 670 O O . GLN A 1 85 ? -18.893 6.579 42.241 1.00 85.12 85 GLN A O 1
ATOM 675 N N . LYS A 1 86 ? -18.424 6.939 44.415 1.00 83.00 86 LYS A N 1
ATOM 676 C CA . LYS A 1 86 ? -17.815 8.270 44.233 1.00 83.00 86 LYS A CA 1
ATOM 677 C C . LYS A 1 86 ? -16.558 8.233 43.364 1.00 83.00 86 LYS A C 1
ATOM 679 O O . LYS A 1 86 ? -16.301 9.187 42.634 1.00 83.00 86 LYS A O 1
ATOM 684 N N . ALA A 1 87 ? -15.800 7.144 43.439 1.00 77.88 87 ALA A N 1
ATOM 685 C CA . ALA A 1 87 ? -14.559 6.953 42.697 1.00 77.88 87 ALA A CA 1
ATOM 686 C C . ALA A 1 87 ? -14.764 6.387 41.276 1.00 77.88 87 ALA A C 1
ATOM 688 O O . ALA A 1 87 ? -13.804 6.287 40.510 1.00 77.88 87 ALA A O 1
ATOM 689 N N . LEU A 1 88 ? -15.990 6.008 40.902 1.00 83.12 88 LEU A N 1
ATOM 690 C CA . LEU A 1 88 ? -16.332 5.530 39.561 1.00 83.12 88 LEU A CA 1
ATOM 691 C C . LEU A 1 88 ? -16.858 6.662 38.660 1.00 83.12 88 LEU A C 1
ATOM 693 O O . LEU A 1 88 ? -17.338 7.684 39.156 1.00 83.12 88 LEU A O 1
ATOM 697 N N . PRO A 1 89 ? -16.809 6.497 37.323 1.00 86.81 89 PRO A N 1
ATOM 698 C CA . PRO A 1 89 ? -17.361 7.468 36.382 1.00 86.81 89 PRO A CA 1
ATOM 699 C C . PRO A 1 89 ? -18.826 7.804 36.675 1.00 86.81 89 PRO A C 1
ATOM 701 O O . PRO A 1 89 ? -19.641 6.915 36.908 1.00 86.81 89 PRO A O 1
ATOM 704 N N . GLN A 1 90 ? -19.153 9.095 36.631 1.00 86.56 90 GLN A N 1
ATOM 705 C CA . GLN A 1 90 ? -20.473 9.628 36.970 1.00 86.56 90 GLN A CA 1
ATOM 706 C C . GLN A 1 90 ? -21.224 10.123 35.715 1.00 86.56 90 GLN A C 1
ATOM 708 O O . GLN A 1 90 ? -20.593 10.554 34.740 1.00 86.56 90 GLN A O 1
ATOM 713 N N . PRO A 1 91 ? -22.568 10.135 35.716 1.00 91.81 91 PRO A N 1
ATOM 714 C CA . PRO A 1 91 ? -23.461 9.536 36.718 1.00 91.81 91 PRO A CA 1
ATOM 715 C C . PRO A 1 91 ? -23.394 7.999 36.736 1.00 91.81 91 PRO A C 1
ATOM 717 O O . PRO A 1 91 ? -23.183 7.380 35.692 1.00 91.81 91 PRO A O 1
ATOM 720 N N . ASN A 1 92 ? -23.588 7.403 37.911 1.00 93.31 92 ASN A N 1
ATOM 721 C CA . ASN A 1 92 ? -23.765 5.965 38.128 1.00 93.31 92 ASN A CA 1
ATOM 722 C C . ASN A 1 92 ? -24.801 5.712 39.243 1.00 93.31 92 ASN A C 1
ATOM 724 O O . ASN A 1 92 ? -25.174 6.638 39.965 1.00 93.31 92 ASN A O 1
ATOM 728 N N . TYR A 1 93 ? -25.298 4.479 39.352 1.00 93.56 93 TYR A N 1
ATOM 729 C CA . TYR A 1 93 ? -26.481 4.147 40.154 1.00 93.56 93 TYR A CA 1
ATOM 730 C C . TYR A 1 93 ? -26.236 2.929 41.033 1.00 93.56 93 TYR A C 1
ATOM 732 O O . TYR A 1 93 ? -25.822 1.885 40.537 1.00 93.56 93 TYR A O 1
ATOM 740 N N . LEU A 1 94 ? -26.501 3.064 42.328 1.00 92.38 94 LEU A N 1
ATOM 741 C CA . LEU A 1 94 ? -26.289 2.006 43.307 1.00 92.38 94 LEU A CA 1
ATOM 742 C C . LEU A 1 94 ? -27.533 1.112 43.402 1.00 92.38 94 LEU A C 1
ATOM 744 O O . LEU A 1 94 ? -28.657 1.605 43.474 1.00 92.38 94 LEU A O 1
ATOM 748 N N . GLU A 1 95 ? -27.331 -0.199 43.401 1.00 90.88 95 GLU A N 1
ATOM 749 C CA . GLU A 1 95 ? -28.357 -1.218 43.620 1.00 90.88 95 GLU A CA 1
ATOM 750 C C . GLU A 1 95 ? -27.917 -2.124 44.761 1.00 90.88 95 GLU A C 1
ATOM 752 O O . GLU A 1 95 ? -26.770 -2.569 44.796 1.00 90.88 95 GLU A O 1
ATOM 757 N N . ARG A 1 96 ? -28.842 -2.438 45.668 1.00 86.94 96 ARG A N 1
ATOM 758 C CA . ARG A 1 96 ? -28.659 -3.530 46.618 1.00 86.94 96 ARG A CA 1
ATOM 759 C C . ARG A 1 96 ? -29.056 -4.832 45.940 1.00 86.94 96 ARG A C 1
ATOM 761 O O . ARG A 1 96 ? -30.230 -5.017 45.639 1.00 86.94 96 ARG A O 1
ATOM 768 N N . SER A 1 97 ? -28.098 -5.722 45.719 1.00 80.31 97 SER A N 1
ATOM 769 C CA . SER A 1 97 ? -28.295 -6.990 45.028 1.00 80.31 97 SER A CA 1
ATOM 770 C C . SER A 1 97 ? -29.117 -7.985 45.852 1.00 80.31 97 SER A C 1
ATOM 772 O O . SER A 1 97 ? -29.402 -7.802 47.037 1.00 80.31 97 SER A O 1
ATOM 774 N N . ARG A 1 98 ? -29.482 -9.100 45.217 1.00 71.62 98 ARG A N 1
ATOM 775 C CA . ARG A 1 98 ? -30.223 -10.201 45.851 1.00 71.62 98 ARG A CA 1
ATOM 776 C C . ARG A 1 98 ? -29.471 -10.874 47.003 1.00 71.62 98 ARG A C 1
ATOM 778 O O . ARG A 1 98 ? -30.116 -11.430 47.880 1.00 71.62 98 ARG A O 1
ATOM 785 N N . SER A 1 99 ? -28.135 -10.870 46.987 1.00 69.38 99 SER A N 1
ATOM 786 C CA . SER A 1 99 ? -27.316 -11.452 48.063 1.00 69.38 99 SER A CA 1
ATOM 787 C C . SER A 1 99 ? -27.116 -10.496 49.241 1.00 69.38 99 SER A C 1
ATOM 789 O O . SER A 1 99 ? -26.451 -10.855 50.206 1.00 69.38 99 SER A O 1
ATOM 791 N N . GLY A 1 100 ? -27.672 -9.282 49.162 1.00 74.00 100 GLY A N 1
ATOM 792 C CA . GLY A 1 100 ? -27.454 -8.217 50.137 1.00 74.00 100 GLY A CA 1
ATOM 793 C C . GLY A 1 100 ? -26.206 -7.372 49.872 1.00 74.00 100 GLY A C 1
ATOM 794 O O . GLY A 1 100 ? -25.988 -6.418 50.613 1.00 74.00 100 GLY A O 1
ATOM 795 N N . ASN A 1 101 ? -25.438 -7.687 48.822 1.00 84.00 101 ASN A N 1
ATOM 796 C CA . ASN A 1 101 ? -24.283 -6.911 48.362 1.00 84.00 101 ASN A CA 1
ATOM 797 C C . ASN A 1 101 ? -24.711 -5.723 47.492 1.00 84.00 101 ASN A C 1
ATOM 799 O O . ASN A 1 101 ? -25.903 -5.453 47.350 1.00 84.00 101 ASN A O 1
ATOM 803 N N . HIS A 1 102 ? -23.757 -5.024 46.874 1.00 87.38 102 HIS A N 1
ATOM 804 C CA . HIS A 1 102 ? -24.047 -3.826 46.096 1.00 87.38 102 HIS A CA 1
ATOM 805 C C . HIS A 1 102 ? -23.497 -3.898 44.672 1.00 87.38 102 HIS A C 1
ATOM 807 O O . HIS A 1 102 ? -22.339 -4.241 44.449 1.00 87.38 102 HIS A O 1
ATOM 813 N N . HIS A 1 103 ? -24.314 -3.496 43.702 1.00 90.81 103 HIS A N 1
ATOM 814 C CA . HIS A 1 103 ? -23.883 -3.267 42.330 1.00 90.81 103 HIS A CA 1
ATOM 815 C C . HIS A 1 103 ? -23.922 -1.773 42.004 1.00 90.81 103 HIS A C 1
ATOM 817 O O . HIS A 1 103 ? -24.868 -1.070 42.356 1.00 90.81 103 HIS A O 1
ATOM 823 N N . ILE A 1 104 ? -22.916 -1.286 41.282 1.00 91.62 104 ILE A N 1
ATOM 824 C CA . ILE A 1 104 ? -22.854 0.099 40.806 1.00 91.62 104 ILE A CA 1
ATOM 825 C C . ILE A 1 104 ? -22.988 0.099 39.288 1.00 91.62 104 ILE A C 1
ATOM 827 O O . ILE A 1 104 ? -22.062 -0.284 38.571 1.00 91.62 104 ILE A O 1
ATOM 831 N N . TRP A 1 105 ? -24.142 0.540 38.803 1.00 94.00 105 TRP A N 1
ATOM 832 C CA . TRP A 1 105 ? -24.538 0.523 37.401 1.00 94.00 105 TRP A CA 1
ATOM 833 C C . TRP A 1 105 ? -24.144 1.814 36.677 1.00 94.00 105 TRP A C 1
ATOM 835 O O . TRP A 1 105 ? -24.398 2.923 37.148 1.00 94.00 105 TRP A O 1
ATOM 845 N N . MET A 1 106 ? -23.562 1.670 35.489 1.00 94.50 106 MET A N 1
ATOM 846 C CA . MET A 1 106 ? -23.219 2.750 34.563 1.00 94.50 106 MET A CA 1
ATOM 847 C C . MET A 1 106 ? -23.925 2.508 33.231 1.00 94.50 106 MET A C 1
ATOM 849 O O . MET A 1 106 ? -23.871 1.403 32.694 1.00 94.50 106 MET A O 1
ATOM 853 N N . PHE A 1 107 ? -24.546 3.544 32.671 1.00 93.12 107 PHE A N 1
ATOM 854 C CA . PHE A 1 107 ? -25.272 3.466 31.401 1.00 93.12 107 PHE A CA 1
ATOM 855 C C . PHE A 1 107 ? -24.684 4.458 30.409 1.00 93.12 107 PHE A C 1
ATOM 857 O O . PHE A 1 107 ? -24.444 5.613 30.754 1.00 93.12 107 PHE A O 1
ATOM 864 N N . PHE A 1 108 ? -24.495 4.048 29.159 1.00 89.88 108 PHE A N 1
ATOM 865 C CA . PHE A 1 108 ? -23.834 4.862 28.142 1.00 89.88 108 PHE A CA 1
ATOM 866 C C . PHE A 1 108 ? -24.774 5.179 26.981 1.00 89.88 108 PHE A C 1
ATOM 868 O O . PHE A 1 108 ? -25.554 4.341 26.535 1.00 89.88 108 PHE A O 1
ATOM 875 N N . LYS A 1 109 ? -24.701 6.419 26.485 1.00 85.75 109 LYS A N 1
ATOM 876 C CA . LYS A 1 109 ? -25.517 6.867 25.344 1.00 85.75 109 LYS A CA 1
ATOM 877 C C . LYS A 1 109 ? -25.027 6.267 24.019 1.00 85.75 109 LYS A C 1
ATOM 879 O O . LYS A 1 109 ? -25.806 6.120 23.084 1.00 85.75 109 LYS A O 1
ATOM 884 N N . THR A 1 110 ? -23.736 5.960 23.946 1.00 81.75 110 THR A N 1
ATOM 885 C CA . THR A 1 110 ? -23.040 5.374 22.797 1.00 81.75 110 THR A CA 1
ATOM 886 C C . THR A 1 110 ? -22.193 4.200 23.270 1.00 81.75 110 THR A C 1
ATOM 888 O O . THR A 1 110 ? -21.885 4.100 24.457 1.00 81.75 110 THR A O 1
ATOM 891 N N . GLU A 1 111 ? -21.800 3.323 22.351 1.00 81.88 111 GLU A N 1
ATOM 892 C CA . GLU A 1 111 ? -20.968 2.161 22.667 1.00 81.88 111 GLU A CA 1
ATOM 893 C C . GLU A 1 111 ? -19.626 2.571 23.292 1.00 81.88 111 GLU A C 1
ATOM 895 O O . GLU A 1 111 ? -18.952 3.493 22.829 1.00 81.88 111 GLU A O 1
ATOM 900 N N . VAL A 1 112 ? -19.231 1.864 24.353 1.00 80.25 112 VAL A N 1
ATOM 901 C CA . VAL A 1 112 ? -17.978 2.076 25.085 1.00 80.25 112 VAL A CA 1
ATOM 902 C C . VAL A 1 112 ? -17.115 0.822 25.018 1.00 80.25 112 VAL A C 1
ATOM 904 O O . VAL A 1 112 ? -17.577 -0.281 25.301 1.00 80.25 112 VAL A O 1
ATOM 907 N N . SER A 1 113 ? -15.828 0.996 24.705 1.00 82.00 113 SER A N 1
ATOM 908 C CA . SER A 1 113 ? -14.814 -0.065 24.771 1.00 82.00 113 SER A CA 1
ATOM 909 C C . SER A 1 113 ? -14.699 -0.631 26.189 1.00 82.00 113 SER A C 1
ATOM 911 O O . SER A 1 113 ? -14.311 0.081 27.121 1.00 82.00 113 SER A O 1
ATOM 913 N N . ALA A 1 114 ? -14.941 -1.938 26.344 1.00 77.19 114 ALA A N 1
ATOM 914 C CA . ALA A 1 114 ? -14.821 -2.624 27.633 1.00 77.19 114 ALA A CA 1
ATOM 915 C C . ALA A 1 114 ? -13.407 -2.492 28.229 1.00 77.19 114 ALA A C 1
ATOM 917 O O . ALA A 1 114 ? -13.246 -2.355 29.437 1.00 77.19 114 ALA A O 1
ATOM 918 N N . LYS A 1 115 ? -12.371 -2.451 27.378 1.00 80.19 115 LYS A N 1
ATOM 919 C CA . LYS A 1 115 ? -10.970 -2.275 27.804 1.00 80.19 115 LYS A CA 1
ATOM 920 C C . LYS A 1 115 ? -10.674 -0.880 28.336 1.00 80.19 115 LYS A C 1
ATOM 922 O O . LYS A 1 115 ? -9.854 -0.734 29.238 1.00 80.19 115 LYS A O 1
ATOM 927 N N . SER A 1 116 ? -11.290 0.136 27.742 1.00 76.50 116 SER A N 1
ATOM 928 C CA . SER A 1 116 ? -11.124 1.520 28.190 1.00 76.50 116 SER A CA 1
ATOM 929 C C . SER A 1 116 ? -11.816 1.720 29.533 1.00 76.50 116 SER A C 1
ATOM 931 O O . SER A 1 116 ? -11.243 2.290 30.457 1.00 76.50 116 SER A O 1
ATOM 933 N N . LEU A 1 117 ? -13.008 1.138 29.684 1.00 79.06 117 LEU A N 1
ATOM 934 C CA . LEU A 1 117 ? -13.720 1.133 30.954 1.00 79.06 117 LEU A CA 1
ATOM 935 C C . LEU A 1 117 ? -12.948 0.374 32.045 1.00 79.06 117 LEU A C 1
ATOM 937 O O . LEU A 1 117 ? -12.777 0.898 33.141 1.00 79.06 117 LEU A O 1
ATOM 941 N N . GLU A 1 118 ? -12.395 -0.803 31.732 1.00 83.44 118 GLU A N 1
ATOM 942 C CA . GLU A 1 118 ? -11.510 -1.538 32.645 1.00 83.44 118 GLU A CA 1
ATOM 943 C C . GLU A 1 118 ? -10.312 -0.678 33.053 1.00 83.44 118 GLU A C 1
ATOM 945 O O . GLU A 1 118 ? -9.970 -0.605 34.229 1.00 83.44 118 GLU A O 1
ATOM 950 N N . LYS A 1 119 ? -9.677 0.019 32.103 1.00 80.19 119 LYS A N 1
ATOM 951 C CA . LYS A 1 119 ? -8.533 0.881 32.406 1.00 80.19 119 LYS A CA 1
ATOM 952 C C . LYS A 1 119 ? -8.898 2.021 33.352 1.00 80.19 119 LYS A C 1
ATOM 954 O O . LYS A 1 119 ? -8.094 2.292 34.242 1.00 80.19 119 LYS A O 1
ATOM 959 N N . LEU A 1 120 ? -10.066 2.630 33.168 1.00 76.94 120 LEU A N 1
ATOM 960 C CA . LEU A 1 120 ? -10.545 3.744 33.978 1.00 76.94 120 LEU A CA 1
ATOM 961 C C . LEU A 1 120 ? -10.970 3.307 35.385 1.00 76.94 120 LEU A C 1
ATOM 963 O O . LEU A 1 120 ? -10.662 3.987 36.354 1.00 76.94 120 LEU A O 1
ATOM 967 N N . CYS A 1 121 ? -11.643 2.163 35.507 1.00 77.25 121 CYS A N 1
ATOM 968 C CA . CYS A 1 121 ? -12.166 1.674 36.784 1.00 77.25 121 CYS A CA 1
ATOM 969 C C . CYS A 1 121 ? -11.149 0.839 37.582 1.00 77.25 121 CYS A C 1
ATOM 971 O O . CYS A 1 121 ? -11.373 0.581 38.763 1.00 77.25 121 CYS A O 1
ATOM 973 N N . ARG A 1 122 ? -10.038 0.396 36.969 1.00 79.56 122 ARG A N 1
ATOM 974 C CA . ARG A 1 122 ? -9.070 -0.520 37.600 1.00 79.56 122 ARG A CA 1
ATOM 975 C C . ARG A 1 122 ? -8.483 0.024 38.897 1.00 79.56 122 ARG A C 1
ATOM 977 O O . ARG A 1 122 ? -8.334 -0.748 39.834 1.00 79.56 122 ARG A O 1
ATOM 984 N N . GLU A 1 123 ? -8.104 1.299 38.938 1.00 68.56 123 GLU A N 1
ATOM 985 C CA . GLU A 1 123 ? -7.507 1.892 40.144 1.00 68.56 123 GLU A CA 1
ATOM 986 C C . GLU A 1 123 ? -8.505 1.868 41.299 1.00 68.56 123 GLU A C 1
ATOM 988 O O . GLU A 1 123 ? -8.176 1.358 42.363 1.00 68.56 123 GLU A O 1
ATOM 993 N N . THR A 1 124 ? -9.754 2.261 41.041 1.00 69.19 124 THR A N 1
ATOM 994 C CA . THR A 1 124 ? -10.858 2.176 42.002 1.00 69.19 124 THR A CA 1
ATOM 995 C C . THR A 1 124 ? -11.094 0.742 42.487 1.00 69.19 124 THR A C 1
ATOM 997 O O . THR A 1 124 ? -11.166 0.504 43.687 1.00 69.19 124 THR A O 1
ATOM 1000 N N . ILE A 1 125 ? -11.144 -0.236 41.576 1.00 72.31 125 ILE A N 1
ATOM 1001 C CA . ILE A 1 125 ? -11.366 -1.657 41.906 1.00 72.31 125 ILE A CA 1
ATOM 1002 C C . ILE A 1 125 ? -10.224 -2.231 42.757 1.00 72.31 125 ILE A C 1
ATOM 1004 O O . ILE A 1 125 ? -10.476 -2.962 43.713 1.00 72.31 125 ILE A O 1
ATOM 1008 N N . ILE A 1 126 ? -8.968 -1.907 42.425 1.00 71.38 126 ILE A N 1
ATOM 1009 C CA . ILE A 1 126 ? -7.796 -2.335 43.203 1.00 71.38 126 ILE A CA 1
ATOM 1010 C C . ILE A 1 126 ? -7.795 -1.666 44.579 1.00 71.38 126 ILE A C 1
ATOM 1012 O O . ILE A 1 126 ? -7.501 -2.333 45.566 1.00 71.38 126 ILE A O 1
ATOM 1016 N N . CYS A 1 127 ? -8.143 -0.379 44.642 1.00 65.62 127 CYS A N 1
ATOM 1017 C CA . CYS A 1 127 ? -8.223 0.378 45.886 1.00 65.62 127 CYS A CA 1
ATOM 1018 C C . CYS A 1 127 ? -9.207 -0.280 46.860 1.00 65.62 127 CYS A C 1
ATOM 1020 O O . CYS A 1 127 ? -8.815 -0.668 47.954 1.00 65.62 127 CYS A O 1
ATOM 1022 N N . ILE A 1 128 ? -10.439 -0.554 46.412 1.00 64.50 128 ILE A N 1
ATOM 1023 C CA . ILE A 1 128 ? -11.464 -1.219 47.236 1.00 64.50 128 ILE A CA 1
ATOM 1024 C C . ILE A 1 128 ? -10.997 -2.610 47.687 1.00 64.50 128 ILE A C 1
ATOM 1026 O O . ILE A 1 128 ? -11.181 -2.988 48.844 1.00 64.50 128 ILE A O 1
ATOM 1030 N N . LYS A 1 129 ? -10.342 -3.364 46.794 1.00 69.44 129 LYS A N 1
ATOM 1031 C CA . LYS A 1 129 ? -9.817 -4.692 47.125 1.00 69.44 129 LYS A CA 1
ATOM 1032 C C . LYS A 1 129 ? -8.727 -4.646 48.199 1.00 69.44 129 LYS A C 1
ATOM 1034 O O . LYS A 1 129 ? -8.684 -5.533 49.046 1.00 69.44 129 LYS A O 1
ATOM 1039 N N . ASN A 1 130 ? -7.859 -3.639 48.165 1.00 62.66 130 ASN A N 1
ATOM 1040 C CA . ASN A 1 130 ? -6.709 -3.534 49.063 1.00 62.66 130 ASN A CA 1
ATOM 1041 C C . ASN A 1 130 ? -7.036 -2.833 50.388 1.00 62.66 130 ASN A C 1
ATOM 1043 O O . ASN A 1 130 ? -6.561 -3.273 51.428 1.00 62.66 130 ASN A O 1
ATOM 1047 N N . GLU A 1 131 ? -7.822 -1.756 50.359 1.00 57.78 131 GLU A N 1
ATOM 1048 C CA . GLU A 1 131 ? -8.154 -0.963 51.551 1.00 57.78 131 GLU A CA 1
ATOM 1049 C C . GLU A 1 131 ? -9.217 -1.641 52.415 1.00 57.78 131 GLU A C 1
ATOM 1051 O O . GLU A 1 131 ? -9.217 -1.492 53.634 1.00 57.78 131 GLU A O 1
ATOM 1056 N N . VAL A 1 132 ? -10.118 -2.396 51.783 1.00 59.81 132 VAL A N 1
ATOM 1057 C CA . VAL A 1 132 ? -11.330 -2.903 52.431 1.00 59.81 132 VAL A CA 1
ATOM 1058 C C . VAL A 1 132 ? -11.413 -4.434 52.412 1.00 59.81 132 VAL A C 1
ATOM 1060 O O . VAL A 1 132 ? -12.261 -5.024 53.075 1.00 59.81 132 VAL A O 1
ATOM 1063 N N . GLY A 1 133 ? -10.535 -5.111 51.662 1.00 58.66 133 GLY A N 1
ATOM 1064 C CA . GLY A 1 133 ? -10.531 -6.575 51.560 1.00 58.66 133 GLY A CA 1
ATOM 1065 C C . GLY A 1 133 ? -11.742 -7.156 50.818 1.00 58.66 133 GLY A C 1
ATOM 1066 O O . GLY A 1 133 ? -12.002 -8.352 50.918 1.00 58.66 133 GLY A O 1
ATOM 1067 N N . CYS A 1 134 ? -12.486 -6.328 50.078 1.00 65.31 134 CYS A N 1
ATOM 1068 C CA . CYS A 1 134 ? -13.703 -6.723 49.370 1.00 65.31 134 CYS A CA 1
ATOM 1069 C C . CYS A 1 134 ? -13.406 -7.116 47.912 1.00 65.31 134 CYS A C 1
ATOM 1071 O O . CYS A 1 134 ? -12.662 -6.433 47.202 1.00 65.31 134 CYS A O 1
ATOM 1073 N N . HIS A 1 135 ? -14.001 -8.210 47.430 1.00 71.44 135 HIS A N 1
ATOM 1074 C CA . HIS A 1 135 ? -13.897 -8.589 46.023 1.00 71.44 135 HIS A CA 1
ATOM 1075 C C . HIS A 1 135 ? -14.778 -7.683 45.151 1.00 71.44 135 HIS A C 1
ATOM 1077 O O . HIS A 1 135 ? -15.969 -7.534 45.391 1.00 71.44 135 HIS A O 1
ATOM 1083 N N . CYS A 1 136 ? -14.181 -7.078 44.121 1.00 77.44 136 CYS A N 1
ATOM 1084 C CA . CYS A 1 136 ? -14.883 -6.206 43.181 1.00 77.44 136 CYS A CA 1
ATOM 1085 C C . CYS A 1 136 ? -14.667 -6.663 41.737 1.00 77.44 136 CYS A C 1
ATOM 1087 O O . CYS A 1 136 ? -13.522 -6.741 41.283 1.00 77.44 136 CYS A O 1
ATOM 1089 N N . ASN A 1 137 ? -15.749 -6.924 41.001 1.00 82.62 137 ASN A N 1
ATOM 1090 C CA . ASN A 1 137 ? -15.694 -7.332 39.595 1.00 82.62 137 ASN A CA 1
ATOM 1091 C C . ASN A 1 137 ? -16.368 -6.298 38.692 1.00 82.62 137 ASN A C 1
ATOM 1093 O O . ASN A 1 137 ? -17.501 -5.896 38.933 1.00 82.62 137 ASN A O 1
ATOM 1097 N N . LEU A 1 138 ? -15.692 -5.903 37.610 1.00 87.06 138 LEU A N 1
ATOM 1098 C CA . LEU A 1 138 ? -16.282 -5.067 36.566 1.00 87.06 138 LEU A CA 1
ATOM 1099 C C . LEU A 1 138 ? -16.878 -5.935 35.458 1.00 87.06 138 LEU A C 1
ATOM 1101 O O . LEU A 1 138 ? -16.178 -6.726 34.822 1.00 87.06 138 LEU A O 1
ATOM 1105 N N . TYR A 1 139 ? -18.152 -5.707 35.175 1.00 86.06 139 TYR A N 1
ATOM 1106 C CA . TYR A 1 139 ? -18.869 -6.246 34.033 1.00 86.06 139 TYR A CA 1
ATOM 1107 C C . TYR A 1 139 ? -19.026 -5.155 32.965 1.00 86.06 139 TYR A C 1
ATOM 1109 O O . TYR A 1 139 ? -19.399 -4.033 33.309 1.00 86.06 139 TYR A O 1
ATOM 1117 N N . PRO A 1 140 ? -18.777 -5.452 31.676 1.00 80.94 140 PRO A N 1
ATOM 1118 C CA . PRO A 1 140 ? -18.523 -6.780 31.107 1.00 80.94 140 PRO A CA 1
ATOM 1119 C C . PRO A 1 140 ? -17.135 -7.368 31.421 1.00 80.94 140 PRO A C 1
ATOM 1121 O O . PRO A 1 140 ? -16.113 -6.743 31.150 1.00 80.94 140 PRO A O 1
ATOM 1124 N N . LEU A 1 141 ? -17.106 -8.631 31.863 1.00 77.06 141 LEU A N 1
ATOM 1125 C CA . LEU A 1 141 ? -15.874 -9.408 32.023 1.00 77.06 141 LEU A CA 1
ATOM 1126 C C . LEU A 1 141 ? -15.701 -10.357 30.820 1.00 77.06 141 LEU A C 1
ATOM 1128 O O . LEU A 1 141 ? -16.575 -11.196 30.593 1.00 77.06 141 LEU A O 1
ATOM 1132 N N . PRO A 1 142 ? -14.633 -10.253 30.010 1.00 71.62 142 PRO A N 1
ATOM 1133 C CA . PRO A 1 142 ? -14.457 -11.096 28.827 1.00 71.62 142 PRO A CA 1
ATOM 1134 C C . PRO A 1 142 ? -14.136 -12.554 29.193 1.00 71.62 142 PRO A C 1
ATOM 1136 O O . PRO A 1 142 ? -13.432 -12.834 30.157 1.00 71.62 142 PRO A O 1
ATOM 1139 N N . THR A 1 143 ? -14.612 -13.500 28.379 1.00 61.91 143 THR A N 1
ATOM 1140 C CA . THR A 1 143 ? -14.346 -14.943 28.529 1.00 61.91 143 THR A CA 1
ATOM 1141 C C . THR A 1 143 ? -13.771 -15.531 27.242 1.00 61.91 143 THR A C 1
ATOM 1143 O O . THR A 1 143 ? -13.961 -14.983 26.156 1.00 61.91 143 THR A O 1
ATOM 1146 N N . THR A 1 144 ? -13.104 -16.686 27.332 1.00 45.00 144 THR A N 1
ATOM 1147 C CA . THR A 1 144 ? -12.499 -17.397 26.183 1.00 45.00 144 THR A CA 1
ATOM 1148 C C . THR A 1 144 ? -13.496 -17.763 25.078 1.00 45.00 144 THR A C 1
ATOM 1150 O O . THR A 1 144 ? -13.096 -17.944 23.932 1.00 45.00 144 THR A O 1
ATOM 1153 N N . LYS A 1 145 ? -14.796 -17.838 25.399 1.00 49.81 145 LYS A N 1
ATOM 1154 C CA . LYS A 1 145 ? -15.895 -18.148 24.466 1.00 49.81 145 LYS A CA 1
ATOM 1155 C C . LYS A 1 145 ? -16.580 -16.905 23.866 1.00 49.81 145 LYS A C 1
ATOM 1157 O O . LYS A 1 145 ? -17.566 -17.051 23.153 1.00 49.81 145 LYS A O 1
ATOM 1162 N N . GLY A 1 146 ? -16.101 -15.691 24.161 1.00 57.47 146 GLY A N 1
ATOM 1163 C CA . GLY A 1 146 ? -16.536 -14.442 23.511 1.00 57.47 146 GLY A CA 1
ATOM 1164 C C . GLY A 1 146 ? -17.887 -13.855 23.950 1.00 57.47 146 GLY A C 1
ATOM 1165 O O . GLY A 1 146 ? -18.237 -12.768 23.504 1.00 57.47 146 GLY A O 1
ATOM 1166 N N . LEU A 1 147 ? -18.641 -14.526 24.827 1.00 56.19 147 LEU A N 1
ATOM 1167 C CA . LEU A 1 147 ? -19.922 -14.024 25.361 1.00 56.19 147 LEU A CA 1
ATOM 1168 C C . LEU A 1 147 ? -19.750 -13.049 26.532 1.00 56.19 147 LEU A C 1
ATOM 1170 O O . LEU A 1 147 ? -20.675 -12.315 26.862 1.00 56.19 147 LEU A O 1
ATOM 1174 N N . GLY A 1 148 ? -18.576 -13.069 27.165 1.00 73.00 148 GLY A N 1
ATOM 1175 C CA . GLY A 1 148 ? -18.367 -12.454 28.471 1.00 73.00 148 GLY A CA 1
ATOM 1176 C C . GLY A 1 148 ? -19.029 -13.248 29.603 1.00 73.00 148 GLY A C 1
ATOM 1177 O O . GLY A 1 148 ? -19.598 -14.321 29.378 1.00 73.00 148 GLY A O 1
ATOM 1178 N N . VAL A 1 149 ? -18.892 -12.757 30.831 1.00 76.38 149 VAL A N 1
ATOM 1179 C CA . VAL A 1 149 ? -19.597 -13.273 32.012 1.00 76.38 149 VAL A CA 1
ATOM 1180 C C . VAL A 1 149 ? -20.951 -12.574 32.126 1.00 76.38 149 VAL A C 1
ATOM 1182 O O . VAL A 1 149 ? -21.070 -11.388 31.810 1.00 76.38 149 VAL A O 1
ATOM 1185 N N . LEU A 1 150 ? -21.975 -13.330 32.526 1.00 84.12 150 LEU A N 1
ATOM 1186 C CA . LEU A 1 150 ? -23.313 -12.794 32.766 1.00 84.12 150 LEU A CA 1
ATOM 1187 C C . LEU A 1 150 ? -23.359 -11.989 34.067 1.00 84.12 150 LEU A C 1
ATOM 1189 O O . LEU A 1 150 ? -22.619 -12.287 35.000 1.00 84.12 150 LEU A O 1
ATOM 1193 N N . ILE A 1 151 ? -24.288 -11.042 34.141 1.00 85.25 151 ILE A N 1
ATOM 1194 C CA . ILE A 1 151 ? -24.695 -10.370 35.377 1.00 85.25 151 ILE A CA 1
ATOM 1195 C C . ILE A 1 151 ? -26.206 -10.534 35.570 1.00 85.25 151 ILE A C 1
ATOM 1197 O O . ILE A 1 151 ? -26.959 -10.551 34.593 1.00 85.25 151 ILE A O 1
ATOM 1201 N N . ALA A 1 152 ? -26.653 -10.709 36.813 1.00 84.12 152 ALA A N 1
ATOM 1202 C CA . ALA A 1 152 ? -28.075 -10.797 37.135 1.00 84.12 152 ALA A CA 1
ATOM 1203 C C . ALA A 1 152 ? -28.764 -9.442 36.913 1.00 84.12 152 ALA A C 1
ATOM 1205 O O . ALA A 1 152 ? -28.179 -8.400 37.210 1.00 84.12 152 ALA A O 1
ATOM 1206 N N . LEU A 1 153 ? -29.994 -9.450 36.395 1.00 87.44 153 LEU A N 1
ATOM 1207 C CA . LEU A 1 153 ? -30.794 -8.229 36.330 1.00 87.44 153 LEU A CA 1
ATOM 1208 C C . LEU A 1 153 ? -31.297 -7.827 37.728 1.00 87.44 153 LEU A C 1
ATOM 1210 O O . LEU A 1 153 ? -31.560 -8.709 38.554 1.00 87.44 153 LEU A O 1
ATOM 1214 N N . PRO A 1 154 ? -31.427 -6.513 37.987 1.00 87.31 154 PRO A N 1
ATOM 1215 C CA . PRO A 1 154 ? -32.015 -6.005 39.219 1.00 87.31 154 PRO A CA 1
ATOM 1216 C C . PRO A 1 154 ? -33.549 -6.067 39.176 1.00 87.31 154 PRO A C 1
ATOM 1218 O O . PRO A 1 154 ? -34.146 -6.162 38.103 1.00 87.31 154 PRO A O 1
ATOM 1221 N N . HIS A 1 155 ? -34.187 -5.881 40.333 1.00 84.00 155 HIS A N 1
ATOM 1222 C CA . HIS A 1 155 ? -35.632 -5.665 40.464 1.00 84.00 155 HIS A CA 1
ATOM 1223 C C . HIS A 1 155 ? -36.495 -6.870 40.064 1.00 84.00 155 HIS A C 1
ATOM 1225 O O . HIS A 1 155 ? -37.495 -6.753 39.356 1.00 84.00 155 HIS A O 1
ATOM 1231 N N . GLN A 1 156 ? -36.112 -8.052 40.546 1.00 83.00 156 GLN A N 1
ATOM 1232 C CA . GLN A 1 156 ? -36.877 -9.278 40.333 1.00 83.00 156 GLN A CA 1
ATOM 1233 C C . GLN A 1 156 ? -38.131 -9.311 41.229 1.00 83.00 156 GLN A C 1
ATOM 1235 O O . GLN A 1 156 ? -38.029 -9.195 42.452 1.00 83.00 156 GLN A O 1
ATOM 1240 N N . GLY A 1 157 ? -39.304 -9.522 40.622 1.00 77.06 157 GLY A N 1
ATOM 1241 C CA . GLY A 1 157 ? -40.614 -9.330 41.265 1.00 77.06 157 GLY A CA 1
ATOM 1242 C C . GLY A 1 157 ? -40.867 -10.104 42.565 1.00 77.06 157 GLY A C 1
ATOM 1243 O O . GLY A 1 157 ? -41.534 -9.595 43.460 1.00 77.06 157 GLY A O 1
ATOM 1244 N N . SER A 1 158 ? -40.310 -11.309 42.708 1.00 68.31 158 SER A N 1
ATOM 1245 C CA . SER A 1 158 ? -40.531 -12.180 43.876 1.00 68.31 158 SER A CA 1
ATOM 1246 C C . SER A 1 158 ? -39.633 -11.868 45.081 1.00 68.31 158 SER A C 1
ATOM 1248 O O . SER A 1 158 ? -39.844 -12.435 46.147 1.00 68.31 158 SER A O 1
ATOM 1250 N N . ILE A 1 159 ? -38.635 -10.987 44.925 1.00 67.25 159 ILE A N 1
ATOM 1251 C CA . ILE A 1 159 ? -37.588 -10.722 45.936 1.00 67.25 159 ILE A CA 1
ATOM 1252 C C . ILE A 1 159 ? -37.681 -9.303 46.513 1.00 67.25 159 ILE A C 1
ATOM 1254 O O . ILE A 1 159 ? -37.165 -9.030 47.596 1.00 67.25 159 ILE A O 1
ATOM 1258 N N . ILE A 1 160 ? -38.403 -8.408 45.835 1.00 63.59 160 ILE A N 1
ATOM 1259 C CA . ILE A 1 160 ? -38.578 -7.020 46.278 1.00 63.59 160 ILE A CA 1
ATOM 1260 C C . ILE A 1 160 ? -39.373 -6.931 47.593 1.00 63.59 160 ILE A C 1
ATOM 1262 O O . ILE A 1 160 ? -39.147 -6.007 48.370 1.00 63.59 160 ILE A O 1
ATOM 1266 N N . ALA A 1 161 ? -40.230 -7.917 47.893 1.00 53.81 161 ALA A N 1
ATOM 1267 C CA . ALA A 1 161 ? -41.001 -7.975 49.140 1.00 53.81 161 ALA A CA 1
ATOM 1268 C C . ALA A 1 161 ? -40.125 -7.988 50.413 1.00 53.81 161 ALA A C 1
ATOM 1270 O O . ALA A 1 161 ? -40.578 -7.534 51.460 1.00 53.81 161 ALA A O 1
ATOM 1271 N N . ASP A 1 162 ? -38.863 -8.422 50.305 1.00 54.56 162 ASP A N 1
ATOM 1272 C CA . ASP A 1 162 ? -37.897 -8.484 51.411 1.00 54.56 162 ASP A CA 1
ATOM 1273 C C . ASP A 1 162 ? -36.868 -7.325 51.380 1.00 54.56 162 ASP A C 1
ATOM 1275 O O . ASP A 1 162 ? -35.834 -7.372 52.051 1.00 54.56 162 ASP A O 1
ATOM 1279 N N . GLY A 1 163 ? -37.094 -6.282 50.565 1.00 58.09 163 GLY A N 1
ATOM 1280 C CA . GLY A 1 163 ? -36.203 -5.113 50.463 1.00 58.09 163 GLY A CA 1
ATOM 1281 C C . GLY A 1 163 ? -34.852 -5.388 49.782 1.00 58.09 163 GLY A C 1
ATOM 1282 O O . GLY A 1 163 ? -33.882 -4.655 49.998 1.00 58.09 163 GLY A O 1
ATOM 1283 N N . SER A 1 164 ? -34.771 -6.456 48.981 1.00 61.50 164 SER A N 1
ATOM 1284 C CA . SER A 1 16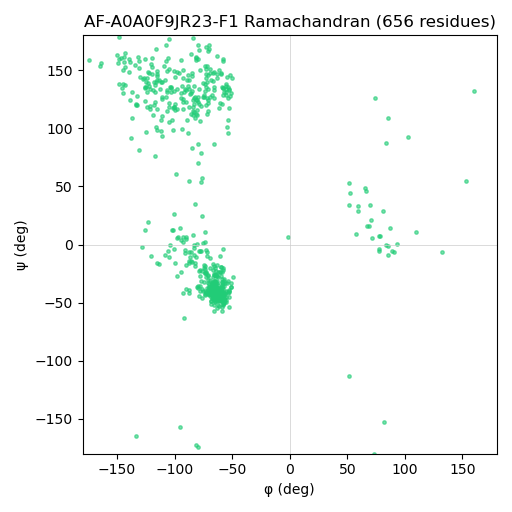4 ? -33.564 -6.896 48.267 1.00 61.50 164 SER A CA 1
ATOM 1285 C C . SER A 1 164 ? -33.747 -6.797 46.743 1.00 61.50 164 SER A C 1
ATOM 1287 O O . SER A 1 164 ? -34.849 -6.964 46.230 1.00 61.50 164 SER A O 1
ATOM 1289 N N . SER A 1 165 ? -32.664 -6.545 45.996 1.00 75.69 165 SER A N 1
ATOM 1290 C CA . SER A 1 165 ? -32.675 -6.303 44.537 1.00 75.69 165 SER A CA 1
ATOM 1291 C C . SER A 1 165 ? -33.409 -5.031 44.091 1.00 75.69 165 SER A C 1
ATOM 1293 O O . SER A 1 165 ? -34.209 -5.069 43.159 1.00 75.69 165 SER A O 1
ATOM 1295 N N . SER A 1 166 ? -33.130 -3.885 44.717 1.00 83.62 166 SER A N 1
ATOM 1296 C CA . SER A 1 166 ? -33.647 -2.586 44.255 1.00 83.62 166 SER A CA 1
ATOM 1297 C C . SER A 1 166 ? -32.550 -1.529 44.164 1.00 83.62 166 SER A C 1
ATOM 1299 O O . SER A 1 166 ? -31.552 -1.572 44.889 1.00 83.62 166 SER A O 1
ATOM 1301 N N . PHE A 1 167 ? -32.745 -0.575 43.253 1.00 89.50 167 PHE A N 1
ATOM 1302 C CA . PHE A 1 167 ? -31.931 0.636 43.189 1.00 89.50 167 PHE A CA 1
ATOM 1303 C C . PHE A 1 167 ? -32.157 1.479 44.444 1.00 89.50 167 PHE A C 1
ATOM 1305 O O . PHE A 1 167 ? -33.249 1.457 45.008 1.00 89.50 167 PHE A O 1
ATOM 1312 N N . LEU A 1 168 ? -31.130 2.203 44.876 1.00 89.19 168 LEU A N 1
ATOM 1313 C CA . LEU A 1 168 ? -31.192 3.071 46.049 1.00 89.19 168 LEU A CA 1
ATOM 1314 C C . LEU A 1 168 ? -31.400 4.531 45.626 1.00 89.19 168 LEU A C 1
ATOM 1316 O O . LEU A 1 168 ? -30.876 4.964 44.594 1.00 89.19 168 LEU A O 1
ATOM 1320 N N . ASP A 1 169 ? -32.174 5.274 46.415 1.00 84.69 169 ASP A N 1
ATOM 1321 C CA . ASP A 1 169 ? -32.374 6.712 46.243 1.00 84.69 169 ASP A CA 1
ATOM 1322 C C . ASP A 1 169 ? -31.193 7.539 46.804 1.00 84.69 169 ASP A C 1
ATOM 1324 O O . ASP A 1 169 ? -30.164 7.005 47.221 1.00 84.69 169 ASP A O 1
ATOM 1328 N N . GLU A 1 170 ? -31.316 8.870 46.802 1.00 79.50 170 GLU A N 1
ATOM 1329 C CA . GLU A 1 170 ? -30.273 9.774 47.321 1.00 79.50 170 GLU A CA 1
ATOM 1330 C C . GLU A 1 170 ? -30.046 9.640 48.842 1.00 79.50 170 GLU A C 1
ATOM 1332 O O . GLU A 1 170 ? -28.992 10.041 49.344 1.00 79.50 170 GLU A O 1
ATOM 1337 N N . ASN A 1 171 ? -31.009 9.052 49.562 1.00 82.12 171 ASN A N 1
ATOM 1338 C CA . ASN A 1 171 ? -30.984 8.806 51.003 1.00 82.12 171 ASN A CA 1
ATOM 1339 C C . ASN A 1 171 ? -30.637 7.348 51.350 1.00 82.12 171 ASN A C 1
ATOM 1341 O O . ASN A 1 171 ? -30.786 6.962 52.508 1.00 82.12 171 ASN A O 1
ATOM 1345 N N . ASP A 1 172 ? -30.165 6.557 50.380 1.00 84.25 172 ASP A N 1
ATOM 1346 C CA . ASP A 1 172 ? -29.821 5.133 50.515 1.00 84.25 172 ASP A CA 1
ATOM 1347 C C . ASP A 1 172 ? -30.992 4.186 50.768 1.00 84.25 172 ASP A C 1
ATOM 1349 O O . ASP A 1 172 ? -30.801 3.033 51.169 1.00 84.25 172 ASP A O 1
ATOM 1353 N N . VAL A 1 173 ? -32.212 4.651 50.528 1.00 83.88 173 VAL A N 1
ATOM 1354 C CA . VAL A 1 173 ? -33.415 3.853 50.724 1.00 83.88 173 VAL A CA 1
ATOM 1355 C C . VAL A 1 173 ? -33.736 3.117 49.419 1.00 83.88 173 VAL A C 1
ATOM 1357 O O . VAL A 1 173 ? -33.695 3.730 48.347 1.00 83.88 173 VAL A O 1
ATOM 1360 N N . PRO A 1 174 ? -34.037 1.803 49.463 1.00 85.44 174 PRO A N 1
ATOM 1361 C CA . PRO A 1 174 ? -34.535 1.074 48.303 1.00 85.44 174 PRO A CA 1
ATOM 1362 C C . PRO A 1 174 ? -35.731 1.783 47.668 1.00 85.44 174 PRO A C 1
ATOM 1364 O O . PRO A 1 174 ? -36.706 2.098 48.342 1.00 85.44 174 PRO A O 1
ATOM 1367 N N . ILE A 1 175 ? -35.661 2.017 46.360 1.00 85.06 175 ILE A N 1
ATOM 1368 C CA . ILE A 1 175 ? -36.744 2.648 45.610 1.00 85.06 175 ILE A CA 1
ATOM 1369 C C . ILE A 1 175 ? -37.939 1.699 45.583 1.00 85.06 175 ILE A C 1
ATOM 1371 O O . ILE A 1 175 ? -37.808 0.531 45.194 1.00 85.06 175 ILE A O 1
ATOM 1375 N N . GLU A 1 176 ? -39.098 2.232 45.959 1.00 79.69 176 GLU A N 1
ATOM 1376 C CA . GLU A 1 176 ? -40.355 1.495 45.991 1.00 79.69 176 GLU A CA 1
ATOM 1377 C C . GLU A 1 176 ? -40.769 1.014 44.585 1.00 79.69 176 GLU A C 1
ATOM 1379 O O . GLU A 1 176 ? -40.546 1.725 43.593 1.00 79.69 176 GLU A O 1
ATOM 1384 N N . PRO A 1 177 ? -41.429 -0.157 44.465 1.00 76.06 177 PRO A N 1
ATOM 1385 C CA . PRO A 1 177 ? -41.850 -0.726 43.179 1.00 76.06 177 PRO A CA 1
ATOM 1386 C C . PRO A 1 177 ? -42.639 0.242 42.287 1.00 76.06 177 PRO A C 1
ATOM 1388 O O . PRO A 1 177 ? -42.533 0.203 41.063 1.00 76.06 177 PRO A O 1
ATOM 1391 N N . GLU A 1 178 ? -43.427 1.134 42.886 1.00 78.81 178 GLU A N 1
ATOM 1392 C CA . GLU A 1 178 ? -44.263 2.102 42.168 1.00 78.81 178 GLU A CA 1
ATOM 1393 C C . GLU A 1 178 ? -43.450 3.252 41.548 1.00 78.81 178 GLU A C 1
ATOM 1395 O O . GLU A 1 178 ? -43.867 3.864 40.563 1.00 78.81 178 GLU A O 1
ATOM 1400 N N . GLN A 1 179 ? -42.266 3.538 42.094 1.00 83.12 179 GLN A N 1
ATOM 1401 C CA . GLN A 1 179 ? -41.424 4.674 41.710 1.00 83.12 179 GLN A CA 1
ATOM 1402 C C . GLN A 1 179 ? -40.281 4.279 40.764 1.00 83.12 179 GLN A C 1
ATOM 1404 O O . GLN A 1 179 ? -39.714 5.139 40.080 1.00 83.12 179 GLN A O 1
ATOM 1409 N N . ILE A 1 180 ? -39.974 2.981 40.664 1.00 84.06 180 ILE A N 1
ATOM 1410 C CA . ILE A 1 180 ? -38.837 2.462 39.895 1.00 84.06 180 ILE A CA 1
ATOM 1411 C C . ILE A 1 180 ? -38.898 2.825 38.406 1.00 84.06 180 ILE A C 1
ATOM 1413 O O . ILE A 1 180 ? -37.883 3.151 37.792 1.00 84.06 180 ILE A O 1
ATOM 1417 N N . GLU A 1 181 ? -40.092 2.819 37.809 1.00 83.25 181 GLU A N 1
ATOM 1418 C CA . GLU A 1 181 ? -40.259 3.125 36.388 1.00 83.25 181 GLU A CA 1
ATOM 1419 C C . GLU A 1 181 ? -39.903 4.585 36.099 1.00 83.25 181 GLU A C 1
ATOM 1421 O O . GLU A 1 181 ? -39.208 4.885 35.125 1.00 83.25 181 GLU A O 1
ATOM 1426 N N . THR A 1 182 ? -40.347 5.488 36.971 1.00 85.38 182 THR A N 1
ATOM 1427 C CA . THR A 1 182 ? -40.047 6.918 36.885 1.00 85.38 182 THR A CA 1
ATOM 1428 C C . THR A 1 182 ? -38.561 7.174 37.105 1.00 85.38 182 THR A C 1
ATOM 1430 O O . THR A 1 182 ? -37.957 7.941 36.355 1.00 85.38 182 THR A O 1
ATOM 1433 N N . PHE A 1 183 ? -37.948 6.493 38.075 1.00 87.94 183 PHE A N 1
ATOM 1434 C CA . PHE A 1 183 ? -36.512 6.576 38.328 1.00 87.94 183 PHE A CA 1
ATOM 1435 C C . PHE A 1 183 ? -35.688 6.159 37.101 1.00 87.94 183 PHE A C 1
ATOM 1437 O O . PHE A 1 183 ? -34.877 6.942 36.604 1.00 87.94 183 PHE A O 1
ATOM 1444 N N . LEU A 1 184 ? -35.946 4.969 36.548 1.00 87.50 184 LEU A N 1
ATOM 1445 C CA . LEU A 1 184 ? -35.184 4.438 35.415 1.00 87.50 184 LEU A CA 1
ATOM 1446 C C . LEU A 1 184 ? -35.356 5.273 34.140 1.00 87.50 184 LEU A C 1
ATOM 1448 O O . LEU A 1 184 ? -34.403 5.437 33.381 1.00 87.50 184 LEU A O 1
ATOM 1452 N N . LYS A 1 185 ? -36.540 5.855 33.905 1.00 86.25 185 LYS A N 1
ATOM 1453 C CA . LYS A 1 185 ? -36.757 6.778 32.775 1.00 86.25 185 LYS A CA 1
ATOM 1454 C C . LYS A 1 185 ? -35.941 8.068 32.887 1.00 86.25 185 LYS A C 1
ATOM 1456 O O . LYS A 1 185 ? -35.623 8.661 31.858 1.00 86.25 185 LYS A O 1
ATOM 1461 N N . ASN A 1 186 ? -35.599 8.482 34.105 1.00 87.75 186 ASN A N 1
ATOM 1462 C CA . ASN A 1 186 ? -34.856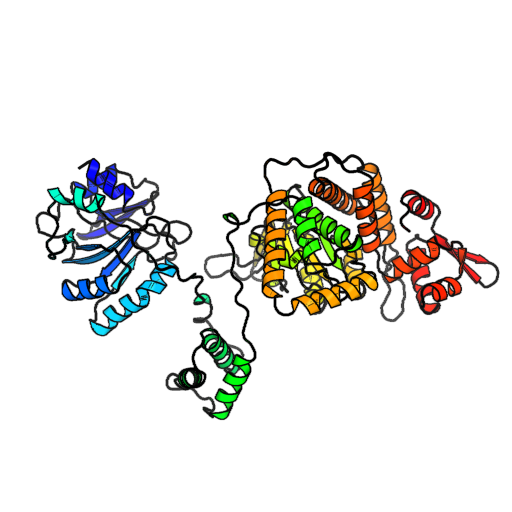 9.708 34.391 1.00 87.75 186 ASN A CA 1
ATOM 1463 C C . ASN A 1 186 ? -33.346 9.481 34.582 1.00 87.75 186 ASN A C 1
ATOM 1465 O O . ASN A 1 186 ? -32.617 10.425 34.907 1.00 87.75 186 ASN A O 1
ATOM 1469 N N . ILE A 1 187 ? -32.856 8.257 34.348 1.00 89.75 187 ILE A N 1
ATOM 1470 C CA . ILE A 1 187 ? -31.425 7.959 34.359 1.00 89.75 187 ILE A CA 1
ATOM 1471 C C . ILE A 1 187 ? -30.688 8.826 33.329 1.00 89.75 187 ILE A C 1
ATOM 1473 O O . ILE A 1 187 ? -31.078 8.977 32.170 1.00 89.75 187 ILE A O 1
ATOM 1477 N N . LYS A 1 188 ? -29.569 9.388 33.774 1.00 92.00 188 LYS A N 1
ATOM 1478 C CA . LYS A 1 188 ? -28.599 10.117 32.969 1.00 92.00 188 LYS A CA 1
ATOM 1479 C C . LYS A 1 188 ? -27.471 9.167 32.583 1.00 92.00 188 LYS A C 1
ATOM 1481 O O . LYS A 1 188 ? -27.081 8.288 33.342 1.00 92.00 188 LYS A O 1
ATOM 1486 N N . TYR A 1 189 ? -26.910 9.384 31.402 1.00 90.81 189 TYR A N 1
ATOM 1487 C CA . TYR A 1 189 ? -25.830 8.550 30.888 1.00 90.81 189 TYR A CA 1
ATOM 1488 C C . TYR A 1 189 ? -24.467 8.989 31.436 1.00 90.81 189 TYR A C 1
ATOM 1490 O O . TYR A 1 189 ? -24.155 10.185 31.468 1.00 90.81 189 TYR A O 1
ATOM 1498 N N . THR A 1 190 ? -23.658 8.012 31.838 1.00 89.00 190 THR A N 1
ATOM 1499 C CA . THR A 1 190 ? -22.292 8.153 32.338 1.00 89.00 190 THR A CA 1
ATOM 1500 C C . THR A 1 190 ? -21.411 8.860 31.307 1.00 89.00 190 THR A C 1
ATOM 1502 O O . THR A 1 190 ? -21.389 8.492 30.130 1.00 89.00 190 THR A O 1
ATOM 1505 N N . LYS A 1 191 ? -20.659 9.879 31.741 1.00 82.12 191 LYS A N 1
ATOM 1506 C CA . LYS A 1 191 ? -19.741 10.629 30.873 1.00 82.12 191 LYS A CA 1
ATOM 1507 C C . LYS A 1 191 ? -18.311 10.161 31.101 1.00 82.12 191 LYS A C 1
ATOM 1509 O O . LYS A 1 191 ? -17.749 10.355 32.175 1.00 82.12 191 LYS A O 1
ATOM 1514 N N . LEU A 1 192 ? -17.691 9.608 30.067 1.00 72.81 192 LEU A N 1
ATOM 1515 C CA . LEU A 1 192 ? -16.264 9.305 30.087 1.00 72.81 192 LEU A CA 1
ATOM 1516 C C . LEU A 1 192 ? -15.505 10.553 29.627 1.00 72.81 192 LEU A C 1
ATOM 1518 O O . LEU A 1 192 ? -15.712 11.025 28.510 1.00 72.81 192 LEU A O 1
ATOM 1522 N N . LYS A 1 193 ? -14.651 11.123 30.489 1.00 54.84 193 LYS A N 1
ATOM 1523 C CA . LYS A 1 193 ? -13.740 12.200 30.073 1.00 54.84 193 LYS A CA 1
ATOM 1524 C C . LYS A 1 193 ? -12.821 11.624 28.998 1.00 54.84 193 LYS A C 1
ATOM 1526 O O . LYS A 1 193 ? -12.087 10.673 29.261 1.00 54.84 193 LYS A O 1
ATOM 1531 N N . SER A 1 194 ? -12.896 12.171 27.790 1.00 37.44 194 SER A N 1
ATOM 1532 C CA . SER A 1 194 ? -12.142 11.707 26.631 1.00 37.44 194 SER A CA 1
ATOM 1533 C C . SER A 1 194 ? -10.641 11.935 26.835 1.00 37.44 194 SER A C 1
ATOM 1535 O O . SER A 1 194 ? -10.085 12.944 26.409 1.00 37.44 194 SER A O 1
ATOM 1537 N N . SER A 1 195 ? -9.960 10.982 27.465 1.00 35.34 195 SER A N 1
ATOM 1538 C CA . SER A 1 195 ? -8.586 10.695 27.075 1.00 35.34 195 SER A CA 1
ATOM 1539 C C . SER A 1 195 ? -8.685 9.758 25.877 1.00 35.34 195 SER A C 1
ATOM 1541 O O . SER A 1 195 ? -9.337 8.718 25.953 1.00 35.34 195 SER A O 1
ATOM 1543 N N . LYS A 1 196 ? -8.127 10.172 24.735 1.00 37.19 196 LYS A N 1
ATOM 1544 C CA . LYS A 1 196 ? -7.971 9.326 23.546 1.00 37.19 196 LYS A CA 1
ATOM 1545 C C . LYS A 1 196 ? -7.242 8.044 23.974 1.00 37.19 196 LYS A C 1
ATOM 1547 O O . LYS A 1 196 ? -6.021 8.023 24.112 1.00 37.19 196 LYS A O 1
ATOM 1552 N N . GLU A 1 197 ? -7.994 6.985 24.262 1.00 33.16 197 GLU A N 1
ATOM 1553 C CA . GLU A 1 197 ? -7.464 5.714 24.739 1.00 33.16 197 GLU A CA 1
ATOM 1554 C C . GLU A 1 197 ? -7.408 4.682 23.618 1.00 33.16 197 GLU A C 1
ATOM 1556 O O . GLU A 1 197 ? -8.350 3.935 23.368 1.00 33.16 197 GLU A O 1
ATOM 1561 N N . VAL A 1 198 ? -6.212 4.545 23.053 1.00 30.56 198 VAL A N 1
ATOM 1562 C CA . VAL A 1 198 ? -5.683 3.252 22.614 1.00 30.56 198 VAL A CA 1
ATOM 1563 C C . VAL A 1 198 ? -4.519 2.928 23.557 1.00 30.56 198 VAL A C 1
ATOM 1565 O O . VAL A 1 198 ? -3.402 3.413 23.392 1.00 30.56 198 VAL A O 1
ATOM 1568 N N . SER A 1 199 ? -4.772 2.177 24.636 1.00 31.52 199 SER A N 1
ATOM 1569 C CA . SER A 1 199 ? -3.764 1.937 25.681 1.00 31.52 199 SER A CA 1
ATOM 1570 C C . SER A 1 199 ? -2.888 0.705 25.413 1.00 31.52 199 SER A C 1
ATOM 1572 O O . SER A 1 199 ? -3.308 -0.437 25.583 1.00 31.52 199 SER A O 1
ATOM 1574 N N . ALA A 1 200 ? -1.643 1.003 25.037 1.00 30.25 200 ALA A N 1
ATOM 1575 C CA . ALA A 1 200 ? -0.314 0.428 25.321 1.00 30.25 200 ALA A CA 1
ATOM 1576 C C . ALA A 1 200 ? -0.090 -0.791 26.268 1.00 30.25 200 ALA A C 1
ATOM 1578 O O . ALA A 1 200 ? 1.063 -1.133 26.520 1.00 30.25 200 ALA A O 1
ATOM 1579 N N . LYS A 1 201 ? -1.101 -1.492 26.795 1.00 30.69 201 LYS A N 1
ATOM 1580 C CA . LYS A 1 201 ? -0.909 -2.589 27.772 1.00 30.69 201 LYS A CA 1
ATOM 1581 C C . LYS A 1 201 ? -0.666 -3.977 27.151 1.00 30.69 201 LYS A C 1
ATOM 1583 O O . LYS A 1 201 ? -0.319 -4.909 27.864 1.00 30.69 201 LYS A O 1
ATOM 1588 N N . LYS A 1 202 ? -0.768 -4.120 25.821 1.00 35.78 202 LYS A N 1
ATOM 1589 C CA . LYS A 1 202 ? -0.402 -5.359 25.094 1.00 35.78 202 LYS A CA 1
ATOM 1590 C C . LYS A 1 202 ? 1.113 -5.579 24.937 1.00 35.78 202 LYS A C 1
ATOM 1592 O O . LYS A 1 202 ? 1.512 -6.563 24.328 1.00 35.78 202 LYS A O 1
ATOM 1597 N N . LEU A 1 203 ? 1.942 -4.685 25.477 1.00 30.58 203 LEU A N 1
ATOM 1598 C CA . LEU A 1 203 ? 3.399 -4.718 25.332 1.00 30.58 203 LEU A CA 1
ATOM 1599 C C . LEU A 1 203 ? 4.161 -5.298 26.539 1.00 30.58 203 LEU A C 1
ATOM 1601 O O . LEU A 1 203 ? 5.372 -5.435 26.423 1.00 30.58 203 LEU A O 1
ATOM 1605 N N . TYR A 1 204 ? 3.512 -5.655 27.663 1.00 28.84 204 TYR A N 1
ATOM 1606 C CA . TYR A 1 204 ? 4.256 -5.841 28.927 1.00 28.84 204 TYR A CA 1
ATOM 1607 C C . TYR A 1 204 ? 4.096 -7.132 29.746 1.00 28.84 204 TYR A C 1
ATOM 1609 O O . TYR A 1 204 ? 4.811 -7.252 30.733 1.00 28.84 204 TYR A O 1
ATOM 1617 N N . LEU A 1 205 ? 3.271 -8.125 29.395 1.00 32.22 205 LEU A N 1
ATOM 1618 C CA . LEU A 1 205 ? 3.223 -9.369 30.194 1.00 32.22 205 LEU A CA 1
ATOM 1619 C C . LEU A 1 205 ? 3.479 -10.604 29.333 1.00 32.22 205 LEU A C 1
ATOM 1621 O O . LEU A 1 205 ? 2.613 -11.117 28.630 1.00 32.22 205 LEU A O 1
ATOM 1625 N N . ASN A 1 206 ? 4.741 -11.017 29.384 1.00 35.91 206 ASN A N 1
ATOM 1626 C CA . ASN A 1 206 ? 5.368 -12.104 28.653 1.00 35.91 206 ASN A CA 1
ATOM 1627 C C . ASN A 1 206 ? 5.435 -13.355 29.550 1.00 35.91 206 ASN A C 1
ATOM 1629 O O . ASN A 1 206 ? 6.524 -13.831 29.865 1.00 35.91 206 ASN A O 1
ATOM 1633 N N . GLU A 1 207 ? 4.294 -13.880 30.004 1.00 29.86 207 GLU A N 1
ATOM 1634 C CA . GLU A 1 207 ? 4.273 -15.158 30.728 1.00 29.86 207 GLU A CA 1
ATOM 1635 C C . GLU A 1 207 ? 4.127 -16.318 29.746 1.00 29.86 207 GLU A C 1
ATOM 1637 O O . GLU A 1 207 ? 3.044 -16.656 29.271 1.00 29.86 207 GLU A O 1
ATOM 1642 N N . GLY A 1 208 ? 5.276 -16.894 29.400 1.00 36.59 208 GLY A N 1
ATOM 1643 C CA . GLY A 1 208 ? 5.370 -18.049 28.517 1.00 36.59 208 GLY A CA 1
ATOM 1644 C C . GLY A 1 208 ? 6.699 -18.117 27.781 1.00 36.59 208 GLY A C 1
ATOM 1645 O O . GLY A 1 208 ? 6.718 -18.183 26.555 1.00 36.59 208 GLY A O 1
ATOM 1646 N N . LYS A 1 209 ? 7.823 -18.090 28.505 1.00 30.84 209 LYS A N 1
ATOM 1647 C CA . LYS A 1 209 ? 9.128 -18.446 27.939 1.00 30.84 209 LYS A CA 1
ATOM 1648 C C . LYS A 1 209 ? 9.910 -19.319 28.907 1.00 30.84 209 LYS A C 1
ATOM 1650 O O . LYS A 1 209 ? 10.446 -18.826 29.891 1.00 30.84 209 LYS A O 1
ATOM 1655 N N . ASN A 1 210 ? 10.042 -20.589 28.542 1.00 32.47 210 ASN A N 1
ATOM 1656 C CA . ASN A 1 210 ? 11.246 -21.338 28.854 1.00 32.47 210 ASN A CA 1
ATOM 1657 C C . ASN A 1 210 ? 12.217 -21.203 27.676 1.00 32.47 210 ASN A C 1
ATOM 1659 O O . ASN A 1 210 ? 11.853 -21.442 26.526 1.00 32.47 210 ASN A O 1
ATOM 1663 N N . SER A 1 211 ? 13.456 -20.868 28.034 1.00 37.91 211 SER A N 1
ATOM 1664 C CA . SER A 1 211 ? 14.706 -20.920 27.266 1.00 37.91 211 SER A CA 1
ATOM 1665 C C . SER A 1 211 ? 14.959 -19.883 26.159 1.00 37.91 211 SER A C 1
ATOM 1667 O O . SER A 1 211 ? 14.205 -19.742 25.202 1.00 37.91 211 SER A O 1
ATOM 1669 N N . GLY A 1 212 ? 16.122 -19.232 26.289 1.00 38.91 212 GLY A N 1
ATOM 1670 C CA . GLY A 1 212 ? 16.951 -18.820 25.157 1.00 38.91 212 GLY A CA 1
ATOM 1671 C C . GLY A 1 212 ? 16.897 -17.345 24.766 1.00 38.91 212 GLY A C 1
ATOM 1672 O O . GLY A 1 212 ? 16.130 -16.968 23.890 1.00 38.91 212 GLY A O 1
ATOM 1673 N N . ASP A 1 213 ? 17.823 -16.575 25.341 1.00 28.39 213 ASP A N 1
ATOM 1674 C CA . ASP A 1 213 ? 18.480 -15.407 24.734 1.00 28.39 213 ASP A CA 1
ATOM 1675 C C . ASP A 1 213 ? 17.794 -14.019 24.808 1.00 28.39 213 ASP A C 1
ATOM 1677 O O . ASP A 1 213 ? 16.796 -13.735 24.137 1.00 28.39 213 ASP A O 1
ATOM 1681 N N . ARG A 1 214 ? 18.394 -13.136 25.632 1.00 33.44 214 ARG A N 1
ATOM 1682 C CA . ARG A 1 214 ? 18.872 -11.760 25.329 1.00 33.44 214 ARG A CA 1
ATOM 1683 C C . ARG A 1 214 ? 19.037 -10.949 26.621 1.00 33.44 214 ARG A C 1
ATOM 1685 O O . ARG A 1 214 ? 18.154 -10.929 27.476 1.00 33.44 214 ARG A O 1
ATOM 1692 N N . SER A 1 215 ? 20.182 -10.284 26.767 1.00 39.72 215 SER A N 1
ATOM 1693 C CA . SER A 1 215 ? 20.572 -9.496 27.942 1.00 39.72 215 SER A CA 1
ATOM 1694 C C . SER A 1 215 ? 19.491 -8.489 28.364 1.00 39.72 215 SER A C 1
ATOM 1696 O O . SER A 1 215 ? 19.003 -7.699 27.555 1.00 39.72 215 SER A O 1
ATOM 1698 N N . ARG A 1 216 ? 19.147 -8.492 29.659 1.00 48.16 216 ARG A N 1
ATOM 1699 C CA . ARG A 1 216 ? 18.096 -7.676 30.303 1.00 48.16 216 ARG A CA 1
ATOM 1700 C C . ARG A 1 216 ? 18.259 -6.146 30.157 1.00 48.16 216 ARG A C 1
ATOM 1702 O O . ARG A 1 216 ? 17.343 -5.420 30.527 1.00 48.16 216 ARG A O 1
ATOM 1709 N N . SER A 1 217 ? 19.340 -5.655 29.546 1.00 47.28 217 SER A N 1
ATOM 1710 C CA . SER A 1 217 ? 19.586 -4.234 29.262 1.00 47.28 217 SER A CA 1
ATOM 1711 C C . SER A 1 217 ? 18.599 -3.586 28.281 1.00 47.28 217 SER A C 1
ATOM 1713 O O . SER A 1 217 ? 18.337 -2.389 28.363 1.00 47.28 217 SER A O 1
ATOM 1715 N N . GLY A 1 218 ? 17.977 -4.365 27.391 1.00 38.09 218 GLY A N 1
ATOM 1716 C CA . GLY A 1 218 ? 16.953 -3.850 26.470 1.00 38.09 218 GLY A CA 1
ATOM 1717 C C . GLY A 1 218 ? 15.606 -3.516 27.133 1.00 38.09 218 GLY A C 1
ATOM 1718 O O . GLY A 1 218 ? 14.851 -2.696 26.607 1.00 38.09 218 GLY A O 1
ATOM 1719 N N . TYR A 1 219 ? 15.297 -4.126 28.284 1.00 51.06 219 TYR A N 1
ATOM 1720 C CA . TYR A 1 219 ? 14.049 -3.882 29.021 1.00 51.06 219 TYR A CA 1
ATOM 1721 C C . TYR A 1 219 ? 14.085 -2.555 29.776 1.00 51.06 219 TYR A C 1
ATOM 1723 O O . TYR A 1 219 ? 13.140 -1.775 29.668 1.00 51.06 219 TYR A O 1
ATOM 1731 N N . ASP A 1 220 ? 15.189 -2.287 30.481 1.00 52.94 220 ASP A N 1
ATOM 1732 C CA . ASP A 1 220 ? 15.399 -1.028 31.203 1.00 52.94 220 ASP A CA 1
ATOM 1733 C C . ASP A 1 220 ? 15.388 0.163 30.226 1.00 52.94 220 ASP A C 1
ATOM 1735 O O . ASP A 1 220 ? 14.744 1.173 30.495 1.00 52.94 220 ASP A O 1
ATOM 1739 N N . PHE A 1 221 ? 15.993 0.010 29.040 1.00 49.53 221 PHE A N 1
ATOM 1740 C CA . PHE A 1 221 ? 15.956 1.018 27.972 1.00 49.53 221 PHE A CA 1
ATOM 1741 C C . PHE A 1 221 ? 14.536 1.286 27.442 1.00 49.53 221 PHE A C 1
ATOM 1743 O O . PHE A 1 221 ? 14.115 2.434 27.317 1.00 49.53 221 PHE A O 1
ATOM 1750 N N . SER A 1 222 ? 13.763 0.230 27.171 1.00 45.00 222 SER A N 1
ATOM 1751 C CA . SER A 1 222 ? 12.386 0.361 26.664 1.00 45.00 222 SER A CA 1
ATOM 1752 C C . SER A 1 222 ? 11.443 0.987 27.700 1.00 45.00 222 SER A C 1
ATOM 1754 O O . SER A 1 222 ? 10.555 1.768 27.352 1.00 45.00 222 SER A O 1
ATOM 1756 N N . LEU A 1 223 ? 11.644 0.664 28.982 1.00 52.62 223 LEU A N 1
ATOM 1757 C CA . LEU A 1 223 ? 10.897 1.250 30.091 1.00 52.62 223 LEU A CA 1
ATOM 1758 C C . LEU A 1 223 ? 11.282 2.721 30.301 1.00 52.62 223 LEU A C 1
ATOM 1760 O O . LEU A 1 223 ? 10.392 3.557 30.429 1.00 52.62 223 LEU A O 1
ATOM 1764 N N . ALA A 1 224 ? 12.575 3.055 30.235 1.00 54.31 224 ALA A N 1
ATOM 1765 C CA . ALA A 1 224 ? 13.066 4.432 30.266 1.00 54.31 224 ALA A CA 1
ATOM 1766 C C . ALA A 1 224 ? 12.420 5.296 29.167 1.00 54.31 224 ALA A C 1
ATOM 1768 O O . ALA A 1 224 ? 11.878 6.361 29.462 1.00 54.31 224 ALA A O 1
ATOM 1769 N N . GLN A 1 225 ? 12.369 4.809 27.920 1.00 48.78 225 GLN A N 1
ATOM 1770 C CA . GLN A 1 225 ? 11.698 5.513 26.817 1.00 48.78 225 GLN A CA 1
ATOM 1771 C C . GLN A 1 225 ? 10.206 5.742 27.090 1.00 48.78 225 GLN A C 1
ATOM 1773 O O . GLN A 1 225 ? 9.665 6.801 26.771 1.00 48.78 225 GLN A O 1
ATOM 1778 N N . LEU A 1 226 ? 9.521 4.757 27.678 1.00 46.66 226 LEU A N 1
ATOM 1779 C CA . LEU A 1 226 ? 8.102 4.859 28.014 1.00 46.66 226 LEU A CA 1
ATOM 1780 C C . LEU A 1 226 ? 7.843 5.920 29.094 1.00 46.66 226 LEU A C 1
ATOM 1782 O O . LEU A 1 226 ? 6.874 6.674 28.980 1.00 46.66 226 LEU A O 1
ATOM 1786 N N . LEU A 1 227 ? 8.685 5.961 30.130 1.00 50.53 227 LEU A N 1
ATOM 1787 C CA . LEU A 1 227 ? 8.581 6.912 31.238 1.00 50.53 227 LEU A CA 1
ATOM 1788 C C . LEU A 1 227 ? 8.832 8.344 30.740 1.00 50.53 227 LEU A C 1
ATOM 1790 O O . LEU A 1 227 ? 8.003 9.228 30.959 1.00 50.53 227 LEU A O 1
ATOM 1794 N N . LEU A 1 228 ? 9.889 8.542 29.950 1.00 50.47 228 LEU A N 1
ATOM 1795 C CA . LEU A 1 228 ? 10.235 9.840 29.365 1.00 50.47 228 LEU A CA 1
ATOM 1796 C C . LEU A 1 228 ? 9.189 10.324 28.345 1.00 50.47 228 LEU A C 1
ATOM 1798 O O . LEU A 1 228 ? 8.821 11.498 28.343 1.00 50.47 228 LEU A O 1
ATOM 1802 N N . LYS A 1 229 ? 8.601 9.420 27.543 1.00 49.47 229 LYS A N 1
ATOM 1803 C CA . LYS A 1 229 ? 7.477 9.737 26.635 1.00 49.47 229 LYS A CA 1
ATOM 1804 C C . LYS A 1 229 ? 6.235 10.251 27.374 1.00 49.47 229 LYS A C 1
ATOM 1806 O O . LYS A 1 229 ? 5.402 10.927 26.777 1.00 49.47 229 LYS A O 1
ATOM 1811 N N . ARG A 1 230 ? 6.089 9.919 28.657 1.00 48.06 230 ARG A N 1
ATOM 1812 C CA . ARG A 1 230 ? 4.991 10.381 29.519 1.00 48.06 230 ARG A CA 1
ATOM 1813 C C . ARG A 1 230 ? 5.359 11.612 30.351 1.00 48.06 230 ARG A C 1
ATOM 1815 O O . ARG A 1 230 ? 4.621 11.935 31.276 1.00 48.06 230 ARG A O 1
ATOM 1822 N N . CYS A 1 231 ? 6.463 12.284 30.015 1.00 46.12 231 CYS A N 1
ATOM 1823 C CA . CYS A 1 231 ? 6.980 13.461 30.717 1.00 46.12 231 CYS A CA 1
ATOM 1824 C C . CYS A 1 231 ? 7.300 13.201 32.198 1.00 46.12 231 CYS A C 1
ATOM 1826 O O . CYS A 1 231 ? 7.208 14.113 33.016 1.00 46.12 231 CYS A O 1
ATOM 1828 N N . ILE A 1 232 ? 7.656 11.962 32.550 1.00 50.66 232 ILE A N 1
ATOM 1829 C CA . ILE A 1 232 ? 8.099 11.635 33.906 1.00 50.66 232 ILE A CA 1
ATOM 1830 C C . ILE A 1 232 ? 9.528 12.174 34.094 1.00 50.66 232 ILE A C 1
ATOM 1832 O O . ILE A 1 232 ? 10.375 11.893 33.241 1.00 50.66 232 ILE A O 1
ATOM 1836 N N . PRO A 1 233 ? 9.802 12.937 35.172 1.00 60.66 233 PRO A N 1
ATOM 1837 C CA . PRO A 1 233 ? 11.129 13.474 35.472 1.00 60.66 233 PRO A CA 1
ATOM 1838 C C . PRO A 1 233 ? 12.219 12.394 35.537 1.00 60.66 233 PRO A C 1
ATOM 1840 O O . PRO A 1 233 ? 11.966 11.268 35.970 1.00 60.66 233 PRO A O 1
ATOM 1843 N N . THR A 1 234 ? 13.428 12.721 35.072 1.00 56.97 234 THR A N 1
ATOM 1844 C CA . THR A 1 234 ? 14.530 11.759 34.891 1.00 56.97 234 THR A CA 1
ATOM 1845 C C . THR A 1 234 ? 14.980 11.108 36.201 1.00 56.97 234 THR A C 1
ATOM 1847 O O . THR A 1 234 ? 15.311 9.927 36.208 1.00 56.97 234 THR A O 1
ATOM 1850 N N . ASP A 1 235 ? 14.946 11.856 37.300 1.00 60.19 235 ASP A N 1
ATOM 1851 C CA . ASP A 1 235 ? 15.181 11.396 38.672 1.00 60.19 235 ASP A CA 1
ATOM 1852 C C . ASP A 1 235 ? 14.135 10.361 39.115 1.00 60.19 235 ASP A C 1
ATOM 1854 O O . ASP A 1 235 ? 14.488 9.274 39.568 1.00 60.19 235 ASP A O 1
ATOM 1858 N N . LEU A 1 236 ? 12.848 10.616 38.865 1.00 55.09 236 LEU A N 1
ATOM 1859 C CA . LEU A 1 236 ? 11.783 9.662 39.193 1.00 55.09 236 LEU A CA 1
ATOM 1860 C C . LEU A 1 236 ? 11.821 8.418 38.288 1.00 55.09 236 LEU A C 1
ATOM 1862 O O . LEU A 1 236 ? 11.526 7.303 38.720 1.00 55.09 236 LEU A O 1
ATOM 1866 N N . ALA A 1 237 ? 12.208 8.583 37.022 1.00 57.78 237 ALA A N 1
ATOM 1867 C CA . ALA A 1 237 ? 12.428 7.462 36.114 1.00 57.78 237 ALA A CA 1
ATOM 1868 C C . ALA A 1 237 ? 13.624 6.596 36.552 1.00 57.78 237 ALA A C 1
ATOM 1870 O O . ALA A 1 237 ? 13.585 5.377 36.384 1.00 57.78 237 ALA A O 1
ATOM 1871 N N . GLN A 1 238 ? 14.652 7.205 37.151 1.00 60.94 238 GLN A N 1
ATOM 1872 C CA . GLN A 1 238 ? 15.797 6.513 37.743 1.00 60.94 238 GLN A CA 1
ATOM 1873 C C . GLN A 1 238 ? 15.381 5.689 38.966 1.00 60.94 238 GLN A C 1
ATOM 1875 O O . GLN A 1 238 ? 15.717 4.507 39.025 1.00 60.94 238 GLN A O 1
ATOM 1880 N N . ASP A 1 239 ? 14.559 6.243 39.858 1.00 60.44 239 ASP A N 1
ATOM 1881 C CA . ASP A 1 239 ? 14.032 5.532 41.033 1.00 60.44 239 ASP A CA 1
ATOM 1882 C C . ASP A 1 239 ? 13.140 4.337 40.664 1.00 60.44 239 ASP A C 1
ATOM 1884 O O . ASP A 1 239 ? 13.198 3.279 41.297 1.00 60.44 239 ASP A O 1
ATOM 1888 N N . VAL A 1 240 ? 12.338 4.464 39.603 1.00 60.19 240 VAL A N 1
ATOM 1889 C CA . VAL A 1 240 ? 11.513 3.360 39.077 1.00 60.19 240 VAL A CA 1
ATOM 1890 C C . VAL A 1 240 ? 12.377 2.248 38.480 1.00 60.19 240 VAL A C 1
ATOM 1892 O O . VAL A 1 240 ? 12.030 1.072 38.579 1.00 60.19 240 VAL A O 1
ATOM 1895 N N . LEU A 1 241 ? 13.507 2.598 37.866 1.00 59.06 241 LEU A N 1
ATOM 1896 C CA . LEU A 1 241 ? 14.450 1.619 37.329 1.00 59.06 241 LEU A CA 1
ATOM 1897 C C . LEU A 1 241 ? 15.346 1.000 38.422 1.00 59.06 241 LEU A C 1
ATOM 1899 O O . LEU A 1 241 ? 15.844 -0.110 38.220 1.00 59.06 241 LEU A O 1
ATOM 1903 N N . LEU A 1 242 ? 15.529 1.677 39.563 1.00 57.75 242 LEU A N 1
ATOM 1904 C CA . LEU A 1 242 ? 16.256 1.192 40.747 1.00 57.75 242 LEU A CA 1
ATOM 1905 C C . LEU A 1 242 ? 15.413 0.253 41.620 1.00 57.75 242 LEU A C 1
ATOM 1907 O O . LEU A 1 242 ? 15.940 -0.728 42.144 1.00 57.75 242 LEU A O 1
ATOM 1911 N N . ASN A 1 243 ? 14.108 0.508 41.743 1.00 56.22 243 ASN A N 1
ATOM 1912 C CA . ASN A 1 243 ? 13.185 -0.311 42.532 1.00 56.22 243 ASN A CA 1
ATOM 1913 C C . ASN A 1 243 ? 12.808 -1.610 41.799 1.00 56.22 243 ASN A C 1
ATOM 1915 O O . ASN A 1 243 ? 11.735 -1.735 41.203 1.00 56.22 243 ASN A O 1
ATOM 1919 N N . LYS A 1 244 ? 13.711 -2.596 41.842 1.00 51.75 244 LYS A N 1
ATOM 1920 C CA . LYS A 1 244 ? 13.491 -3.950 41.307 1.00 51.75 244 LYS A CA 1
ATOM 1921 C C . LYS A 1 244 ? 13.083 -4.932 42.426 1.00 51.75 244 LYS A C 1
ATOM 1923 O O . LYS A 1 244 ? 13.533 -4.772 43.557 1.00 51.75 244 LYS A O 1
ATOM 1928 N N . PRO A 1 245 ? 12.258 -5.958 42.133 1.00 46.00 245 PRO A N 1
ATOM 1929 C CA . PRO A 1 245 ? 11.911 -7.008 43.098 1.00 46.00 245 PRO A CA 1
ATOM 1930 C C . PRO A 1 245 ? 13.151 -7.772 43.591 1.00 46.00 245 PRO A C 1
ATOM 1932 O O . PRO A 1 245 ? 14.089 -7.976 42.816 1.00 46.00 245 PRO A O 1
ATOM 1935 N N . GLU A 1 246 ? 13.140 -8.227 44.848 1.00 41.31 246 GLU A N 1
ATOM 1936 C CA . GLU A 1 246 ? 14.265 -8.945 45.469 1.00 41.31 246 GLU A CA 1
ATOM 1937 C C . GLU A 1 246 ? 14.741 -10.151 44.629 1.00 41.31 246 GLU A C 1
ATOM 1939 O O . GLU A 1 246 ? 13.939 -10.958 44.154 1.00 41.31 246 GLU A O 1
ATOM 1944 N N . GLY A 1 247 ? 16.066 -10.278 44.448 1.00 45.38 247 GLY A N 1
ATOM 1945 C CA . GLY A 1 247 ? 16.708 -11.401 43.739 1.00 45.38 247 GLY A CA 1
ATOM 1946 C C . GLY A 1 247 ? 17.331 -11.093 42.365 1.00 45.38 247 GLY A C 1
ATOM 1947 O O . GLY A 1 247 ? 17.707 -12.015 41.638 1.00 45.38 247 GLY A O 1
ATOM 1948 N N . THR A 1 248 ? 17.469 -9.826 41.959 1.00 48.25 248 THR A N 1
ATOM 1949 C CA . THR A 1 248 ? 18.114 -9.450 40.682 1.00 48.25 248 THR A CA 1
ATOM 1950 C C . THR A 1 248 ? 19.650 -9.378 40.759 1.00 48.25 248 THR A C 1
ATOM 1952 O O . THR A 1 248 ? 20.197 -8.638 41.563 1.00 48.25 248 THR A O 1
ATOM 1955 N N . ILE A 1 249 ? 20.348 -10.104 39.869 1.00 42.00 249 ILE A N 1
ATOM 1956 C CA . ILE A 1 249 ? 21.807 -10.390 39.921 1.00 42.00 249 ILE A CA 1
ATOM 1957 C C . ILE A 1 249 ? 22.646 -9.490 38.969 1.00 42.00 249 ILE A C 1
ATOM 1959 O O . ILE A 1 249 ? 23.693 -9.894 38.475 1.00 42.00 249 ILE A O 1
ATOM 1963 N N . HIS A 1 250 ? 22.202 -8.278 38.624 1.00 47.78 250 HIS A N 1
ATOM 1964 C CA . HIS A 1 250 ? 22.978 -7.388 37.734 1.00 47.78 250 HIS A CA 1
ATOM 1965 C C . HIS A 1 250 ? 23.440 -6.126 38.452 1.00 47.78 250 HIS A C 1
ATOM 1967 O O . HIS A 1 250 ? 22.714 -5.610 39.294 1.00 47.78 250 HIS A O 1
ATOM 1973 N N . ALA A 1 251 ? 24.640 -5.650 38.093 1.00 47.53 251 ALA A N 1
ATOM 1974 C CA . ALA A 1 251 ? 25.294 -4.493 38.694 1.00 47.53 251 ALA A CA 1
ATOM 1975 C C . ALA A 1 251 ? 24.371 -3.265 38.676 1.00 47.53 251 ALA A C 1
ATOM 1977 O O . ALA A 1 251 ? 24.118 -2.660 37.634 1.00 47.53 251 ALA A O 1
ATOM 1978 N N . THR A 1 252 ? 23.865 -2.927 39.855 1.00 52.34 252 THR A N 1
ATOM 1979 C CA . THR A 1 252 ? 23.094 -1.729 40.187 1.00 52.34 252 THR A CA 1
ATOM 1980 C C . THR A 1 252 ? 24.031 -0.533 40.308 1.00 52.34 252 THR A C 1
ATOM 1982 O O . THR A 1 252 ? 24.098 0.108 41.352 1.00 52.34 252 THR A O 1
ATOM 1985 N N . ASP A 1 253 ? 24.830 -0.279 39.276 1.00 58.31 253 ASP A N 1
ATOM 1986 C CA . ASP A 1 253 ? 25.694 0.891 39.281 1.00 58.31 253 ASP A CA 1
ATOM 1987 C C . ASP A 1 253 ? 24.927 2.060 38.658 1.00 58.31 253 ASP A C 1
ATOM 1989 O O . ASP A 1 253 ? 24.442 1.981 37.523 1.00 58.31 253 ASP A O 1
ATOM 1993 N N . ASP A 1 254 ? 24.798 3.141 39.422 1.00 58.97 254 ASP A N 1
ATOM 1994 C CA . ASP A 1 254 ? 24.109 4.388 39.073 1.00 58.97 254 ASP A CA 1
ATOM 1995 C C . ASP A 1 254 ? 24.553 4.929 37.696 1.00 58.97 254 ASP A C 1
ATOM 1997 O O . ASP A 1 254 ? 23.793 5.532 36.932 1.00 58.97 254 ASP A O 1
ATOM 2001 N N . THR A 1 255 ? 25.790 4.597 37.330 1.00 57.22 255 THR A N 1
ATOM 2002 C CA . THR A 1 255 ? 26.440 4.899 36.056 1.00 57.22 255 THR A CA 1
ATOM 2003 C C . THR A 1 255 ? 25.730 4.268 34.840 1.00 57.22 255 THR A C 1
ATOM 2005 O O . THR A 1 255 ? 25.610 4.899 33.786 1.00 57.22 255 THR A O 1
ATOM 2008 N N . TYR A 1 256 ? 25.208 3.042 34.961 1.00 65.88 256 TYR A N 1
ATOM 2009 C CA . TYR A 1 256 ? 24.471 2.344 33.894 1.00 65.88 256 TYR A CA 1
ATOM 2010 C C . TYR A 1 256 ? 23.065 2.927 33.682 1.00 65.88 256 TYR A C 1
ATOM 2012 O O . TYR A 1 256 ? 22.623 3.102 32.540 1.00 65.88 256 TYR A O 1
ATOM 2020 N N . LEU A 1 257 ? 22.373 3.271 34.769 1.00 64.94 257 LEU A N 1
ATOM 2021 C CA . LEU A 1 257 ? 21.022 3.837 34.733 1.00 64.94 257 LEU A CA 1
ATOM 2022 C C . LEU A 1 257 ? 21.015 5.239 34.130 1.00 64.94 257 LEU A C 1
ATOM 2024 O O . LEU A 1 257 ? 20.233 5.505 33.215 1.00 64.94 257 LEU A O 1
ATOM 2028 N N . LYS A 1 258 ? 21.961 6.089 34.549 1.00 65.88 258 LYS A N 1
ATOM 2029 C CA . LYS A 1 258 ? 22.173 7.413 33.949 1.00 65.88 258 LYS A CA 1
ATOM 2030 C C . LYS A 1 258 ? 22.414 7.320 32.446 1.00 65.88 258 LYS A C 1
ATOM 2032 O O . LYS A 1 258 ? 21.782 8.045 31.678 1.00 65.88 258 LYS A O 1
ATOM 2037 N N . ARG A 1 259 ? 23.261 6.387 31.996 1.00 65.56 259 ARG A N 1
ATOM 2038 C CA . ARG A 1 259 ? 23.514 6.166 30.562 1.00 65.56 259 ARG A CA 1
ATOM 2039 C C . ARG A 1 259 ? 22.263 5.685 29.816 1.00 65.56 259 ARG A C 1
ATOM 2041 O O . ARG A 1 259 ? 22.002 6.156 28.715 1.00 65.56 259 ARG A O 1
ATOM 2048 N N . THR A 1 260 ? 21.478 4.795 30.420 1.00 61.34 260 THR A N 1
ATOM 2049 C CA . THR A 1 260 ? 20.243 4.244 29.834 1.00 61.34 260 THR A CA 1
ATOM 2050 C C . THR A 1 260 ? 19.158 5.309 29.671 1.00 61.34 260 THR A C 1
ATOM 2052 O O . THR A 1 260 ? 18.543 5.391 28.612 1.00 61.34 260 THR A O 1
ATOM 2055 N N . LEU A 1 261 ? 18.957 6.160 30.681 1.00 64.19 261 LEU A N 1
ATOM 2056 C CA . LEU A 1 261 ? 17.994 7.265 30.635 1.00 64.19 261 LEU A CA 1
ATOM 2057 C C . LEU A 1 261 ? 18.417 8.355 29.648 1.00 64.19 261 LEU A C 1
ATOM 2059 O O . LEU A 1 261 ? 17.587 8.833 28.879 1.00 64.19 261 LEU A O 1
ATOM 2063 N N . THR A 1 262 ? 19.710 8.690 29.612 1.00 67.25 262 THR A N 1
ATOM 2064 C CA . THR A 1 262 ? 20.253 9.674 28.658 1.00 67.25 262 THR A CA 1
ATOM 2065 C C . THR A 1 262 ? 20.044 9.218 27.213 1.00 67.25 262 THR A C 1
ATOM 2067 O O . THR A 1 262 ? 19.648 10.003 26.353 1.00 67.25 262 THR A O 1
ATOM 2070 N N . GLU A 1 263 ? 20.266 7.933 26.938 1.00 54.94 263 GLU A N 1
ATOM 2071 C CA . GLU A 1 263 ? 20.107 7.384 25.594 1.00 54.94 263 GLU A CA 1
ATOM 2072 C C . GLU A 1 263 ? 18.632 7.141 25.220 1.00 54.94 263 GLU A C 1
ATOM 2074 O O . GLU A 1 263 ? 18.269 7.228 24.048 1.00 54.94 263 GLU A O 1
ATOM 2079 N N . ALA A 1 264 ? 17.757 6.905 26.204 1.00 55.94 264 ALA A N 1
ATOM 2080 C CA . ALA A 1 264 ? 16.312 6.817 26.005 1.00 55.94 264 ALA A CA 1
ATOM 2081 C C . ALA A 1 264 ? 15.665 8.186 25.717 1.00 55.94 264 ALA A C 1
ATOM 2083 O O . ALA A 1 264 ? 14.771 8.261 24.873 1.00 55.94 264 ALA A O 1
ATOM 2084 N N . ASP A 1 265 ? 16.128 9.265 26.361 1.00 55.75 265 ASP A N 1
ATOM 2085 C CA . ASP A 1 265 ? 15.613 10.629 26.136 1.00 55.75 265 ASP A CA 1
ATOM 2086 C C . ASP A 1 265 ? 15.982 11.172 24.750 1.00 55.75 265 ASP A C 1
ATOM 2088 O O . ASP A 1 265 ? 15.203 11.887 24.118 1.00 55.75 265 ASP A O 1
ATOM 2092 N N . ARG A 1 266 ? 17.131 10.741 24.209 1.00 51.19 266 ARG A N 1
ATOM 2093 C CA . ARG A 1 266 ? 17.537 11.041 22.826 1.00 51.19 266 ARG A CA 1
ATOM 2094 C C . ARG A 1 266 ? 16.553 10.522 21.770 1.00 51.19 266 ARG A C 1
ATOM 2096 O O . ARG A 1 266 ? 16.577 11.013 20.645 1.00 51.19 266 ARG A O 1
ATOM 2103 N N . ILE A 1 267 ? 15.688 9.558 22.100 1.00 43.88 267 ILE A N 1
ATOM 2104 C CA . ILE A 1 267 ? 14.744 8.928 21.166 1.00 43.88 267 ILE A CA 1
ATOM 2105 C C . ILE A 1 267 ? 13.297 9.212 21.610 1.00 43.88 267 ILE A C 1
ATOM 2107 O O . ILE A 1 267 ? 12.615 8.336 22.144 1.00 43.88 267 ILE A O 1
ATOM 2111 N N . LYS A 1 268 ? 12.786 10.428 21.370 1.00 39.75 268 LYS A N 1
ATOM 2112 C CA . LYS A 1 268 ? 11.349 10.746 21.515 1.00 39.75 268 LYS A CA 1
ATOM 2113 C C . LYS A 1 268 ? 10.573 10.350 20.244 1.00 39.75 268 LYS A C 1
ATOM 2115 O O . LYS A 1 268 ? 10.845 10.905 19.185 1.00 39.75 268 LYS A O 1
ATOM 2120 N N . PRO A 1 269 ? 9.593 9.424 20.301 1.00 31.23 269 PRO A N 1
ATOM 2121 C CA . PRO A 1 269 ? 8.768 9.085 19.142 1.00 31.23 269 PRO A CA 1
ATOM 2122 C C . PRO A 1 269 ? 7.588 10.058 18.981 1.00 31.23 269 PRO A C 1
ATOM 2124 O O . PRO A 1 269 ? 6.757 10.177 19.885 1.00 31.23 269 PRO A O 1
ATOM 2127 N N . HIS A 1 270 ? 7.480 10.680 17.804 1.00 28.25 270 HIS A N 1
ATOM 2128 C CA . HIS A 1 270 ? 6.336 11.488 17.367 1.00 28.25 270 HIS A CA 1
ATOM 2129 C C . HIS A 1 270 ? 5.011 10.702 17.511 1.00 28.25 270 HIS A C 1
ATOM 2131 O O . HIS A 1 270 ? 4.837 9.641 16.910 1.00 28.25 270 HIS A O 1
ATOM 2137 N N . THR A 1 271 ? 4.071 11.169 18.339 1.00 28.70 271 THR A N 1
ATOM 2138 C CA . THR A 1 271 ? 2.694 10.640 18.410 1.00 28.70 271 THR A CA 1
ATOM 2139 C C . THR A 1 271 ? 1.842 11.298 17.330 1.00 28.70 271 THR A C 1
ATOM 2141 O O . THR A 1 271 ? 1.566 12.487 17.429 1.00 28.70 271 THR A O 1
ATOM 2144 N N . VAL A 1 272 ? 1.435 10.530 16.316 1.00 33.19 272 VAL A N 1
ATOM 2145 C CA . VAL A 1 272 ? 0.531 10.979 15.244 1.00 33.19 272 VAL A CA 1
ATOM 2146 C C . VAL A 1 272 ? -0.922 10.773 15.686 1.00 33.19 272 VAL A C 1
ATOM 2148 O O . VAL A 1 272 ? -1.279 9.687 16.148 1.00 33.19 272 VAL A O 1
ATOM 2151 N N . ASP A 1 273 ? -1.749 11.812 15.570 1.00 34.50 273 ASP A N 1
ATOM 2152 C CA . ASP A 1 273 ? -3.195 11.751 15.796 1.00 34.50 273 ASP A CA 1
ATOM 2153 C C . ASP A 1 273 ? -3.865 10.963 14.655 1.00 34.50 273 ASP A C 1
ATOM 2155 O O . ASP A 1 273 ? -3.846 11.388 13.504 1.00 34.50 273 ASP A O 1
ATOM 2159 N N . VAL A 1 274 ? -4.453 9.800 14.952 1.00 38.88 274 VAL A N 1
ATOM 2160 C CA . VAL A 1 274 ? -5.196 9.005 13.956 1.00 38.88 274 VAL A CA 1
ATOM 2161 C C . VAL A 1 274 ? -6.599 9.599 13.806 1.00 38.88 274 VAL A C 1
ATOM 2163 O O . VAL A 1 274 ? -7.366 9.595 14.770 1.00 38.88 274 VAL A O 1
ATOM 2166 N N . ARG A 1 275 ? -6.921 10.127 12.620 1.00 48.78 275 ARG A N 1
ATOM 2167 C CA . ARG A 1 275 ? -8.233 10.716 12.286 1.00 48.78 275 ARG A CA 1
ATOM 2168 C C . ARG A 1 275 ? -9.228 9.642 11.836 1.00 48.78 275 ARG A C 1
ATOM 2170 O O . ARG A 1 275 ? -8.823 8.656 11.219 1.00 48.78 275 ARG A O 1
ATOM 2177 N N . ASP A 1 276 ? -10.515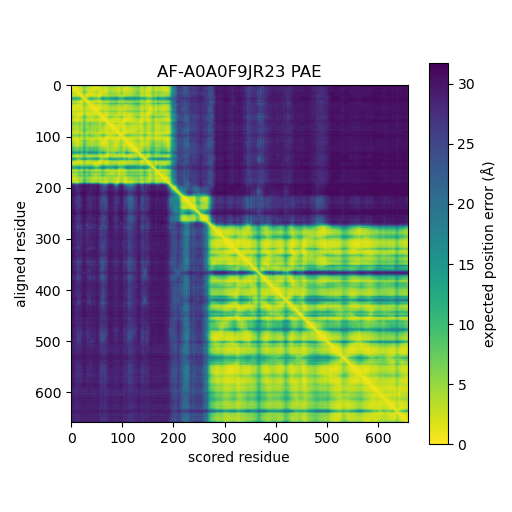 9.831 12.130 1.00 54.56 276 ASP A N 1
ATOM 2178 C CA . ASP A 1 276 ? -11.572 8.937 11.644 1.00 54.56 276 ASP A CA 1
ATOM 2179 C C . ASP A 1 276 ? -11.849 9.201 10.153 1.00 54.56 276 ASP A C 1
ATOM 2181 O O . ASP A 1 276 ? -11.886 10.344 9.695 1.00 54.56 276 ASP A O 1
ATOM 2185 N N . TRP A 1 277 ? -12.051 8.138 9.373 1.00 68.62 277 TRP A N 1
ATOM 2186 C CA . TRP A 1 277 ? -12.362 8.225 7.945 1.00 68.62 277 TRP A CA 1
ATOM 2187 C C . TRP A 1 277 ? -13.702 8.934 7.687 1.00 68.62 277 TRP A C 1
ATOM 2189 O O . TRP A 1 277 ? -13.889 9.548 6.627 1.00 68.62 277 TRP A O 1
ATOM 2199 N N . SER A 1 278 ? -14.633 8.886 8.649 1.00 66.50 278 SER A N 1
ATOM 2200 C CA . SER A 1 278 ? -15.893 9.638 8.592 1.00 66.50 278 SER A CA 1
ATOM 2201 C C . SER A 1 278 ? -15.668 11.143 8.472 1.00 66.50 278 SER A C 1
ATOM 2203 O O . SER A 1 278 ? -16.381 11.791 7.707 1.00 66.50 278 SER A O 1
ATOM 2205 N N . ASP A 1 279 ? -14.635 11.658 9.137 1.00 71.50 279 ASP A N 1
ATOM 2206 C CA . ASP A 1 279 ? -14.404 13.091 9.344 1.00 71.50 279 ASP A CA 1
ATOM 2207 C C . ASP A 1 279 ? -13.626 13.741 8.190 1.00 71.50 279 ASP A C 1
ATOM 2209 O O . ASP A 1 279 ? -13.526 14.962 8.100 1.00 71.50 279 ASP A O 1
ATOM 2213 N N . VAL A 1 280 ? -13.080 12.928 7.283 1.00 78.19 280 VAL A N 1
ATOM 2214 C CA . VAL A 1 280 ? -12.368 13.401 6.091 1.00 78.19 280 VAL A CA 1
ATOM 2215 C C . VAL A 1 280 ? -13.362 14.013 5.099 1.00 78.19 280 VAL A C 1
ATOM 2217 O O . VAL A 1 280 ? -14.288 13.337 4.649 1.00 78.19 280 VAL A O 1
ATOM 2220 N N . THR A 1 281 ? -13.159 15.264 4.696 1.00 86.56 281 THR A N 1
ATOM 2221 C CA . THR A 1 281 ? -13.975 15.907 3.653 1.00 86.56 281 THR A CA 1
ATOM 2222 C C . THR A 1 281 ? -13.467 15.501 2.265 1.00 86.56 281 THR A C 1
ATOM 2224 O O . THR A 1 281 ? -12.272 15.641 2.009 1.00 86.56 281 THR A O 1
ATOM 2227 N N . PRO A 1 282 ? -14.321 14.988 1.357 1.00 90.50 282 PRO A N 1
ATOM 2228 C CA . PRO A 1 282 ? -13.891 14.660 0.002 1.00 90.50 282 PRO A CA 1
ATOM 2229 C C . PRO A 1 282 ? -13.517 15.927 -0.780 1.00 90.50 282 PRO A C 1
ATOM 2231 O O . PRO A 1 282 ? -14.214 16.933 -0.678 1.00 90.50 282 PRO A O 1
ATOM 2234 N N . CYS A 1 283 ? -12.458 15.859 -1.588 1.00 93.06 283 CYS A N 1
ATOM 2235 C CA . CYS A 1 283 ? -12.056 16.936 -2.497 1.00 93.06 283 CYS A CA 1
ATOM 2236 C C . CYS A 1 283 ? -11.823 16.393 -3.911 1.00 93.06 283 CYS A C 1
ATOM 2238 O O . CYS A 1 283 ? -11.375 15.258 -4.089 1.00 93.06 283 CYS A O 1
ATOM 2240 N N . ASN A 1 284 ? -12.167 17.177 -4.931 1.00 92.12 284 ASN A N 1
ATOM 2241 C CA . ASN A 1 284 ? -11.991 16.759 -6.327 1.00 92.12 284 ASN A CA 1
ATOM 2242 C C . ASN A 1 284 ? -10.529 16.928 -6.789 1.00 92.12 284 ASN A C 1
ATOM 2244 O O . ASN A 1 284 ? -9.699 17.519 -6.096 1.00 92.12 284 ASN A O 1
ATOM 2248 N N . ARG A 1 285 ? -10.194 16.431 -7.990 1.00 92.62 285 ARG A N 1
ATOM 2249 C CA . ARG A 1 285 ? -8.815 16.499 -8.511 1.00 92.62 285 ARG A CA 1
ATOM 2250 C C . ARG A 1 285 ? -8.282 17.930 -8.623 1.00 92.62 285 ARG A C 1
ATOM 2252 O O . ARG A 1 285 ? -7.092 18.149 -8.400 1.00 92.62 285 ARG A O 1
ATOM 2259 N N . LYS A 1 286 ? -9.131 18.890 -9.000 1.00 91.88 286 LYS A N 1
ATOM 2260 C CA . LYS A 1 286 ? -8.726 20.289 -9.176 1.00 91.88 286 LYS A CA 1
ATOM 2261 C C . LYS A 1 286 ? -8.317 20.897 -7.835 1.00 91.88 286 LYS A C 1
ATOM 2263 O O . LYS A 1 286 ? -7.195 21.377 -7.720 1.00 91.88 286 LYS A O 1
ATOM 2268 N N . GLU A 1 287 ? -9.176 20.774 -6.827 1.00 92.31 287 GLU A N 1
ATOM 2269 C CA . GLU A 1 287 ? -8.902 21.211 -5.452 1.00 92.31 287 GLU A CA 1
ATOM 2270 C C . GLU A 1 287 ? -7.646 20.536 -4.895 1.00 92.31 287 GLU A C 1
ATOM 2272 O O . GLU A 1 287 ? -6.750 21.206 -4.388 1.00 92.31 287 GLU A O 1
ATOM 2277 N N . PHE A 1 288 ? -7.531 19.217 -5.072 1.00 93.94 288 PHE A N 1
ATOM 2278 C CA . PHE A 1 288 ? -6.372 18.443 -4.637 1.00 93.94 288 PHE A CA 1
ATOM 2279 C C . PHE A 1 288 ? -5.050 18.984 -5.205 1.00 93.94 288 PHE A C 1
ATOM 2281 O O . PHE A 1 288 ? -4.089 19.205 -4.463 1.00 93.94 288 PHE A O 1
ATOM 2288 N N . LEU A 1 289 ? -4.993 19.225 -6.519 1.00 91.69 289 LEU A N 1
ATOM 2289 C CA . LEU A 1 289 ? -3.790 19.741 -7.173 1.00 91.69 289 LEU A CA 1
ATOM 2290 C C . LEU A 1 289 ? -3.504 21.201 -6.810 1.00 91.69 289 LEU A C 1
ATOM 2292 O O . LEU A 1 289 ? -2.332 21.555 -6.675 1.00 91.69 289 LEU A O 1
ATOM 2296 N N . GLU A 1 290 ? -4.530 22.037 -6.648 1.00 91.00 290 GLU A N 1
ATOM 2297 C CA . GLU A 1 290 ? -4.386 23.440 -6.239 1.00 91.00 290 GLU A CA 1
ATOM 2298 C C . GLU A 1 290 ? -3.828 23.545 -4.814 1.00 91.00 290 GLU A C 1
ATOM 2300 O O . GLU A 1 290 ? -2.822 24.228 -4.594 1.00 91.00 290 GLU A O 1
ATOM 2305 N N . THR A 1 291 ? -4.396 22.802 -3.859 1.00 89.19 291 THR A N 1
ATOM 2306 C CA . THR A 1 291 ? -3.922 22.792 -2.470 1.00 89.19 291 THR A CA 1
ATOM 2307 C C . THR A 1 291 ? -2.502 22.248 -2.371 1.00 89.19 291 THR A C 1
ATOM 2309 O O . THR A 1 291 ? -1.654 22.887 -1.745 1.00 89.19 291 THR A O 1
ATOM 2312 N N . LEU A 1 292 ? -2.190 21.132 -3.040 1.00 88.06 292 LEU A N 1
ATOM 2313 C CA . LEU A 1 292 ? -0.823 20.610 -3.043 1.00 88.06 292 LEU A CA 1
ATOM 2314 C C . LEU A 1 292 ? 0.160 21.582 -3.702 1.00 88.06 292 LEU A C 1
ATOM 2316 O O . LEU A 1 292 ? 1.245 21.780 -3.167 1.00 88.06 292 LEU A O 1
ATOM 2320 N N . SER A 1 293 ? -0.199 22.215 -4.824 1.00 87.38 293 SER A N 1
ATOM 2321 C CA . SER A 1 293 ? 0.695 23.159 -5.518 1.00 87.38 293 SER A CA 1
ATOM 2322 C C . SER A 1 293 ? 0.961 24.429 -4.703 1.00 87.38 293 SER A C 1
ATOM 2324 O O . SER A 1 293 ? 1.975 25.086 -4.913 1.00 87.38 293 SER A O 1
ATOM 2326 N N . SER A 1 294 ? 0.080 24.771 -3.754 1.00 84.81 294 SER A N 1
ATOM 2327 C CA . SER A 1 294 ? 0.303 25.880 -2.815 1.00 84.81 294 SER A CA 1
ATOM 2328 C C . SER A 1 294 ? 1.338 25.562 -1.728 1.00 84.81 294 SER A C 1
ATOM 2330 O O . SER A 1 294 ? 1.894 26.475 -1.120 1.00 84.81 294 SER A O 1
ATOM 2332 N N . LYS A 1 295 ? 1.583 24.271 -1.466 1.00 82.25 295 LYS A N 1
ATOM 2333 C CA . LYS A 1 295 ? 2.464 23.782 -0.394 1.00 82.25 295 LYS A CA 1
ATOM 2334 C C . LYS A 1 295 ? 3.694 23.036 -0.899 1.00 82.25 295 LYS A C 1
ATOM 2336 O O . LYS A 1 295 ? 4.627 22.837 -0.133 1.00 82.25 295 LYS A O 1
ATOM 2341 N N . LEU A 1 296 ? 3.697 22.611 -2.161 1.00 81.00 296 LEU A N 1
ATOM 2342 C CA . LEU A 1 296 ? 4.745 21.822 -2.800 1.00 81.00 296 LEU A CA 1
ATOM 2343 C C . LEU A 1 296 ? 4.989 22.308 -4.228 1.00 81.00 296 LEU A C 1
ATOM 2345 O O . LEU A 1 296 ? 4.065 22.680 -4.946 1.00 81.00 296 LEU A O 1
ATOM 2349 N N . ILE A 1 297 ? 6.231 22.189 -4.694 1.00 81.12 297 ILE A N 1
ATOM 2350 C CA . ILE A 1 297 ? 6.550 22.401 -6.109 1.00 81.12 297 ILE A CA 1
ATOM 2351 C C . ILE A 1 297 ? 6.257 21.130 -6.894 1.00 81.12 297 ILE A C 1
ATOM 2353 O O . ILE A 1 297 ? 6.961 20.117 -6.797 1.00 81.12 297 ILE A O 1
ATOM 2357 N N . ILE A 1 298 ? 5.195 21.208 -7.693 1.00 80.06 298 ILE A N 1
ATOM 2358 C CA . ILE A 1 298 ? 4.701 20.113 -8.520 1.00 80.06 298 ILE A CA 1
ATOM 2359 C C . ILE A 1 298 ? 4.854 20.498 -9.988 1.00 80.06 298 ILE A C 1
ATOM 2361 O O . ILE A 1 298 ? 4.022 21.207 -10.553 1.00 80.06 298 ILE A O 1
ATOM 2365 N N . GLY A 1 299 ? 5.919 20.006 -10.617 1.00 82.00 299 GLY A N 1
ATOM 2366 C CA . GLY A 1 299 ? 6.056 20.061 -12.067 1.00 82.00 299 GLY A CA 1
ATOM 2367 C C . GLY A 1 299 ? 5.333 18.904 -12.755 1.00 82.00 299 GLY A C 1
ATOM 2368 O O . GLY A 1 299 ? 4.810 17.995 -12.105 1.00 82.00 299 GLY A O 1
ATOM 2369 N N . ASP A 1 300 ? 5.360 18.890 -14.086 1.00 84.44 300 ASP A N 1
ATOM 2370 C CA . ASP A 1 300 ? 4.639 17.892 -14.891 1.00 84.44 300 ASP A CA 1
ATOM 2371 C C . ASP A 1 300 ? 5.041 16.449 -14.563 1.00 84.44 300 ASP A C 1
ATOM 2373 O O . ASP A 1 300 ? 4.190 15.568 -14.469 1.00 84.44 300 ASP A O 1
ATOM 2377 N N . SER A 1 301 ? 6.328 16.200 -14.295 1.00 83.81 301 SER A N 1
ATOM 2378 C CA . SER A 1 301 ? 6.792 14.856 -13.931 1.00 83.81 301 SER A CA 1
ATOM 2379 C C . SER A 1 301 ? 6.268 14.393 -12.569 1.00 83.81 301 SER A C 1
ATOM 2381 O O . SER A 1 301 ? 6.051 13.192 -12.388 1.00 83.81 301 SER A O 1
ATOM 2383 N N . GLN A 1 302 ? 6.076 15.310 -11.612 1.00 85.62 302 GLN A N 1
ATOM 2384 C CA . GLN A 1 302 ? 5.477 14.986 -10.316 1.00 85.62 302 GLN A CA 1
ATOM 2385 C C . GLN A 1 302 ? 3.957 14.855 -10.424 1.00 85.62 302 GLN A C 1
ATOM 2387 O O . GLN A 1 302 ? 3.397 13.964 -9.796 1.00 85.62 302 GLN A O 1
ATOM 2392 N N . ARG A 1 303 ? 3.291 15.654 -11.270 1.00 89.31 303 ARG A N 1
ATOM 2393 C CA . ARG A 1 303 ? 1.865 15.453 -11.590 1.00 89.31 303 ARG A CA 1
ATOM 2394 C C . ARG A 1 303 ? 1.633 14.069 -12.186 1.00 89.31 303 ARG A C 1
ATOM 2396 O O . ARG A 1 303 ? 0.794 13.332 -11.686 1.00 89.31 303 ARG A O 1
ATOM 2403 N N . GLN A 1 304 ? 2.456 13.670 -13.155 1.00 92.00 304 GLN A N 1
ATOM 2404 C CA . GLN A 1 304 ? 2.404 12.330 -13.739 1.00 92.00 304 GLN A CA 1
ATOM 2405 C C . GLN A 1 304 ? 2.676 11.228 -12.700 1.00 92.00 304 GLN A C 1
ATOM 2407 O O . GLN A 1 304 ? 2.018 10.191 -12.712 1.00 92.00 304 GLN A O 1
ATOM 2412 N N . GLN A 1 305 ? 3.603 11.447 -11.758 1.00 93.44 305 GLN A N 1
ATOM 2413 C CA . GLN A 1 305 ? 3.830 10.517 -10.644 1.00 93.44 305 GLN A CA 1
ATOM 2414 C C . GLN A 1 305 ? 2.573 10.351 -9.776 1.00 93.44 305 GLN A C 1
ATOM 2416 O O . GLN A 1 305 ? 2.230 9.223 -9.419 1.00 93.44 305 GLN A O 1
ATOM 2421 N N . LEU A 1 306 ? 1.912 11.457 -9.421 1.00 93.94 306 LEU A N 1
ATOM 2422 C CA . LEU A 1 306 ? 0.671 11.439 -8.645 1.00 93.94 306 LEU A CA 1
ATOM 2423 C C . LEU A 1 306 ? -0.443 10.731 -9.419 1.00 93.94 306 LEU A C 1
ATOM 2425 O O . LEU A 1 306 ? -1.101 9.860 -8.856 1.00 93.94 306 LEU A O 1
ATOM 2429 N N . ASP A 1 307 ? -0.595 11.031 -10.709 1.00 95.06 307 ASP A N 1
ATOM 2430 C CA . ASP A 1 307 ? -1.593 10.397 -11.570 1.00 95.06 307 ASP A CA 1
ATOM 2431 C C . ASP A 1 307 ? -1.377 8.872 -11.641 1.00 95.06 307 ASP A C 1
ATOM 2433 O O . ASP A 1 307 ? -2.302 8.102 -11.392 1.00 95.06 307 ASP A O 1
ATOM 2437 N N . VAL A 1 308 ? -0.145 8.401 -11.877 1.00 96.75 308 VAL A N 1
ATOM 2438 C CA . VAL A 1 308 ? 0.171 6.957 -11.898 1.00 96.75 308 VAL A CA 1
ATOM 2439 C C . VAL A 1 308 ? -0.079 6.299 -10.535 1.00 96.75 308 VAL A C 1
ATOM 2441 O O . VAL A 1 308 ? -0.578 5.170 -10.475 1.00 96.75 308 VAL A O 1
ATOM 2444 N N . PHE A 1 309 ? 0.233 6.990 -9.436 1.00 96.62 309 PHE A N 1
ATOM 2445 C CA . PHE A 1 309 ? -0.003 6.494 -8.080 1.00 96.62 309 PHE A CA 1
ATOM 2446 C C . PHE A 1 309 ? -1.501 6.355 -7.772 1.00 96.62 309 PHE A C 1
ATOM 2448 O O . PHE A 1 309 ? -1.957 5.249 -7.475 1.00 96.62 309 PHE A O 1
ATOM 2455 N N . TYR A 1 310 ? -2.281 7.434 -7.896 1.00 96.69 310 TYR A N 1
ATOM 2456 C CA . TYR A 1 310 ? -3.722 7.416 -7.617 1.00 96.69 310 TYR A CA 1
ATOM 2457 C C . TYR A 1 310 ? -4.493 6.565 -8.633 1.00 96.69 310 TYR A C 1
ATOM 2459 O O . TYR A 1 310 ? -5.392 5.820 -8.243 1.00 96.69 310 TYR A O 1
ATOM 2467 N N . GLY A 1 311 ? -4.081 6.559 -9.903 1.00 96.44 311 GLY A N 1
ATOM 2468 C CA . GLY A 1 311 ? -4.619 5.657 -10.922 1.00 96.44 311 GLY A CA 1
ATOM 2469 C C . GLY A 1 311 ? -4.404 4.184 -10.563 1.00 96.44 311 GLY A C 1
ATOM 2470 O O . GLY A 1 311 ? -5.302 3.365 -10.745 1.00 96.44 311 GLY A O 1
ATOM 2471 N N . THR A 1 312 ? -3.263 3.836 -9.957 1.00 97.31 312 THR A N 1
ATOM 2472 C CA . THR A 1 312 ? -3.021 2.476 -9.441 1.00 97.31 312 THR A CA 1
ATOM 2473 C C . THR A 1 312 ? -3.909 2.142 -8.240 1.00 97.31 312 THR A C 1
ATOM 2475 O O . THR A 1 312 ? -4.375 1.003 -8.127 1.00 97.31 312 THR A O 1
ATOM 2478 N N . LEU A 1 313 ? -4.174 3.101 -7.344 1.00 95.75 313 LEU A N 1
ATOM 2479 C CA . LEU A 1 313 ? -5.110 2.897 -6.230 1.00 95.75 313 LEU A CA 1
ATOM 2480 C C . LEU A 1 313 ? -6.510 2.585 -6.761 1.00 95.75 313 LEU A C 1
ATOM 2482 O O . LEU A 1 313 ? -7.072 1.542 -6.429 1.00 95.75 313 LEU A O 1
ATOM 2486 N N . VAL A 1 314 ? -7.030 3.435 -7.651 1.00 95.19 314 VAL A N 1
ATOM 2487 C CA . VAL A 1 314 ? -8.344 3.252 -8.284 1.00 95.19 314 VAL A CA 1
ATOM 2488 C C . VAL A 1 314 ? -8.406 1.919 -9.022 1.00 95.19 314 VAL A C 1
ATOM 2490 O O . VAL A 1 314 ? -9.340 1.146 -8.816 1.00 95.19 314 VAL A O 1
ATOM 2493 N N . ALA A 1 315 ? -7.380 1.591 -9.812 1.00 95.19 315 ALA A N 1
ATOM 2494 C CA . ALA A 1 315 ? -7.305 0.322 -10.524 1.00 95.19 315 ALA A CA 1
ATOM 2495 C C . ALA A 1 315 ? -7.441 -0.880 -9.574 1.00 95.19 315 ALA A C 1
ATOM 2497 O O . ALA A 1 315 ? -8.138 -1.844 -9.894 1.00 95.19 315 ALA A O 1
ATOM 2498 N N . ASN A 1 316 ? -6.825 -0.837 -8.391 1.00 95.31 316 ASN A N 1
ATOM 2499 C CA . ASN A 1 316 ? -6.936 -1.918 -7.414 1.00 95.31 316 ASN A CA 1
ATOM 2500 C C . ASN A 1 316 ? -8.275 -1.938 -6.672 1.00 95.31 316 ASN A C 1
ATOM 2502 O O . ASN A 1 316 ? -8.795 -3.028 -6.432 1.00 95.31 316 ASN A O 1
ATOM 2506 N N . LEU A 1 317 ? -8.832 -0.779 -6.322 1.00 92.31 317 LEU A N 1
ATOM 2507 C CA . LEU A 1 317 ? -10.055 -0.686 -5.520 1.00 92.31 317 LEU A CA 1
ATOM 2508 C C . LEU A 1 317 ? -11.324 -0.918 -6.349 1.00 92.31 317 LEU A C 1
ATOM 2510 O O . LEU A 1 317 ? -12.243 -1.576 -5.873 1.00 92.31 317 LEU A O 1
ATOM 2514 N N . LYS A 1 318 ? -11.360 -0.441 -7.598 1.00 91.00 318 LYS A N 1
ATOM 2515 C CA . LYS A 1 318 ? -12.564 -0.455 -8.445 1.00 91.00 318 LYS A CA 1
ATOM 2516 C C . LYS A 1 318 ? -12.631 -1.621 -9.431 1.00 91.00 318 LYS A C 1
ATOM 2518 O O . LYS A 1 318 ? -13.722 -2.038 -9.799 1.00 91.00 318 LYS A O 1
ATOM 2523 N N . THR A 1 319 ? -11.500 -2.181 -9.871 1.00 90.12 319 THR A N 1
ATOM 2524 C CA . THR A 1 319 ? -11.520 -3.285 -10.855 1.00 90.12 319 THR A CA 1
ATOM 2525 C C . THR A 1 319 ? -11.513 -4.654 -10.179 1.00 90.12 319 THR A C 1
ATOM 2527 O O . THR A 1 319 ? -10.813 -4.859 -9.192 1.00 90.12 319 THR A O 1
ATOM 2530 N N . SER A 1 320 ? -12.224 -5.645 -10.715 1.00 87.31 320 SER A N 1
ATOM 2531 C CA . SER A 1 320 ? -12.202 -7.031 -10.214 1.00 87.31 320 SER A CA 1
ATOM 2532 C C . SER A 1 320 ? -11.053 -7.860 -10.819 1.00 87.31 320 SER A C 1
ATOM 2534 O O . SER A 1 320 ? -10.428 -7.473 -11.807 1.00 87.31 320 SER A O 1
ATOM 2536 N N . GLY A 1 321 ? -10.724 -9.009 -10.220 1.00 87.75 321 GLY A N 1
ATOM 2537 C CA . GLY A 1 321 ? -9.666 -9.912 -10.704 1.00 87.75 321 GLY A CA 1
ATOM 2538 C C . GLY A 1 321 ? -8.242 -9.508 -10.293 1.00 87.75 321 GLY A C 1
ATOM 2539 O O . GLY A 1 321 ? -8.045 -8.872 -9.259 1.00 87.75 321 GLY A O 1
ATOM 2540 N N . ARG A 1 322 ? -7.241 -9.892 -11.106 1.00 90.19 322 ARG A N 1
ATOM 2541 C CA . ARG A 1 322 ? -5.799 -9.709 -10.820 1.00 90.19 322 ARG A CA 1
ATOM 2542 C C . ARG A 1 322 ? -5.451 -8.250 -10.476 1.00 90.19 322 ARG A C 1
ATOM 2544 O O . ARG A 1 322 ? -5.889 -7.364 -11.212 1.00 90.19 322 ARG A O 1
ATOM 2551 N N . PRO A 1 323 ? -4.688 -7.980 -9.406 1.00 94.38 323 PRO A N 1
ATOM 2552 C CA . PRO A 1 323 ? -4.364 -6.616 -8.991 1.00 94.38 323 PRO A CA 1
ATOM 2553 C C . PRO A 1 323 ? -3.357 -5.939 -9.936 1.00 94.38 323 PRO A C 1
ATOM 2555 O O . PRO A 1 323 ? -2.755 -6.581 -10.803 1.00 94.38 323 PRO A O 1
ATOM 2558 N N . VAL A 1 324 ? -3.173 -4.631 -9.751 1.00 95.25 324 VAL A N 1
ATOM 2559 C CA . VAL A 1 324 ? -2.088 -3.855 -10.368 1.00 95.25 324 VAL A CA 1
ATOM 2560 C C . VAL A 1 324 ? -1.046 -3.581 -9.298 1.00 95.25 324 VAL A C 1
ATOM 2562 O O . VAL A 1 324 ? -1.362 -3.005 -8.256 1.00 95.25 324 VAL A O 1
ATOM 2565 N N . TRP A 1 325 ? 0.190 -4.008 -9.523 1.00 95.88 325 TRP A N 1
ATOM 2566 C CA . TRP A 1 325 ? 1.280 -3.765 -8.581 1.00 95.88 325 TRP A CA 1
ATOM 2567 C C . TRP A 1 325 ? 2.213 -2.701 -9.135 1.00 95.88 325 TRP A C 1
ATOM 2569 O O . TRP A 1 325 ? 2.590 -2.779 -10.297 1.00 95.88 325 TRP A O 1
ATOM 2579 N N . LEU A 1 326 ? 2.591 -1.716 -8.323 1.00 96.38 326 LEU A N 1
ATOM 2580 C CA . LEU A 1 326 ? 3.423 -0.587 -8.740 1.00 96.38 326 LEU A CA 1
ATOM 2581 C C . LEU A 1 326 ? 4.666 -0.453 -7.856 1.00 96.38 326 LEU A C 1
ATOM 2583 O O . LEU A 1 326 ? 4.596 -0.568 -6.634 1.00 96.38 326 LEU A O 1
ATOM 2587 N N . LEU A 1 327 ? 5.797 -0.139 -8.480 1.00 93.88 327 LEU A N 1
ATOM 2588 C CA . LEU A 1 327 ? 7.031 0.275 -7.826 1.00 93.88 327 LEU A CA 1
ATOM 2589 C C . LEU A 1 327 ? 7.446 1.664 -8.310 1.00 93.88 327 LEU A C 1
ATOM 2591 O O . LEU A 1 327 ? 7.766 1.860 -9.483 1.00 93.88 327 LEU A O 1
ATOM 2595 N N . LEU A 1 328 ? 7.474 2.619 -7.386 1.00 93.69 328 LEU A N 1
ATOM 2596 C CA . LEU A 1 328 ? 8.016 3.955 -7.592 1.00 93.69 328 LEU A CA 1
ATOM 2597 C C . LEU A 1 328 ? 9.530 3.924 -7.369 1.00 93.69 328 LEU A C 1
ATOM 2599 O O . LEU A 1 328 ? 10.000 3.684 -6.258 1.00 93.69 328 LEU A O 1
ATOM 2603 N N . ILE A 1 329 ? 10.306 4.182 -8.416 1.00 92.25 329 ILE A N 1
ATOM 2604 C CA . ILE A 1 329 ? 11.768 4.125 -8.381 1.00 92.25 329 ILE A CA 1
ATOM 2605 C C . ILE A 1 329 ? 12.322 5.539 -8.506 1.00 92.25 329 ILE A C 1
ATOM 2607 O O . ILE A 1 329 ? 12.010 6.259 -9.450 1.00 92.25 329 ILE A O 1
ATOM 2611 N N . GLY A 1 330 ? 13.184 5.944 -7.583 1.00 89.62 330 GLY A N 1
ATOM 2612 C CA . GLY A 1 330 ? 13.841 7.243 -7.680 1.00 89.62 330 GLY A CA 1
ATOM 2613 C C . GLY A 1 330 ? 14.892 7.460 -6.599 1.00 89.62 330 GLY A C 1
ATOM 2614 O O . GLY A 1 330 ? 14.854 6.792 -5.556 1.00 89.62 330 GLY A O 1
ATOM 2615 N N . PRO A 1 331 ? 15.842 8.385 -6.815 1.00 86.38 331 PRO A N 1
ATOM 2616 C CA . PRO A 1 331 ? 16.861 8.699 -5.820 1.00 86.38 331 PRO A CA 1
ATOM 2617 C C . PRO A 1 331 ? 16.227 9.166 -4.492 1.00 86.38 331 PRO A C 1
ATOM 2619 O O . PRO A 1 331 ? 15.046 9.538 -4.450 1.00 86.38 331 PRO A O 1
ATOM 2622 N N . PRO A 1 332 ? 16.944 9.097 -3.361 1.00 82.94 332 PRO A N 1
ATOM 2623 C CA . PRO A 1 332 ? 16.501 9.733 -2.118 1.00 82.94 332 PRO A CA 1
ATOM 2624 C C . PRO A 1 332 ? 16.145 11.214 -2.343 1.00 82.94 332 PRO A C 1
ATOM 2626 O O . PRO A 1 332 ? 16.721 11.861 -3.212 1.00 82.94 332 PRO A O 1
ATOM 2629 N N . GLY A 1 333 ? 15.146 11.733 -1.625 1.00 75.56 333 GLY A N 1
ATOM 2630 C CA . GLY A 1 333 ? 14.725 13.139 -1.739 1.00 75.56 333 GLY A CA 1
ATOM 2631 C C . GLY A 1 333 ? 13.872 13.510 -2.965 1.00 75.56 333 GLY A C 1
ATOM 2632 O O . GLY A 1 333 ? 13.347 14.613 -3.016 1.00 75.56 333 GLY A O 1
ATOM 2633 N N . CYS A 1 334 ? 13.634 12.612 -3.934 1.00 79.94 334 CYS A N 1
ATOM 2634 C CA . CYS A 1 334 ? 12.827 12.956 -5.123 1.00 79.94 334 CYS A CA 1
ATOM 2635 C C . CYS A 1 334 ? 11.309 13.115 -4.877 1.00 79.94 334 CYS A C 1
ATOM 2637 O O . CYS A 1 334 ? 10.586 13.506 -5.792 1.00 79.94 334 CYS A O 1
ATOM 2639 N N . GLY A 1 335 ? 10.818 12.810 -3.668 1.00 80.25 335 GLY A N 1
ATOM 2640 C CA . GLY A 1 335 ? 9.390 12.857 -3.325 1.00 80.25 335 GLY A CA 1
ATOM 2641 C C . GLY A 1 335 ? 8.604 11.573 -3.631 1.00 80.25 335 GLY A C 1
ATOM 2642 O O . GLY A 1 335 ? 7.378 11.584 -3.606 1.00 80.25 335 GLY A O 1
ATOM 2643 N N . LYS A 1 336 ? 9.273 10.440 -3.902 1.00 87.12 336 LYS A N 1
ATOM 2644 C CA . LYS A 1 336 ? 8.606 9.151 -4.194 1.00 87.12 336 LYS A CA 1
ATOM 2645 C C . LYS A 1 336 ? 7.691 8.634 -3.072 1.00 87.12 336 LYS A C 1
ATOM 2647 O O . LYS A 1 336 ? 6.682 8.003 -3.358 1.00 87.12 336 LYS A O 1
ATOM 2652 N N . THR A 1 337 ? 8.032 8.913 -1.814 1.00 86.56 337 THR A N 1
ATOM 2653 C CA . THR A 1 337 ? 7.267 8.490 -0.630 1.00 86.56 337 THR A CA 1
ATOM 2654 C C . THR A 1 337 ? 6.165 9.472 -0.241 1.00 86.56 337 THR A C 1
ATOM 2656 O O . THR A 1 337 ? 5.272 9.082 0.499 1.00 86.56 337 THR A O 1
ATOM 2659 N N . MET A 1 338 ? 6.186 10.712 -0.744 1.00 86.38 338 MET A N 1
ATOM 2660 C CA . MET A 1 338 ? 5.202 11.748 -0.401 1.00 86.38 338 MET A CA 1
ATOM 2661 C C . MET A 1 338 ? 3.746 11.285 -0.601 1.00 86.38 338 MET A C 1
ATOM 2663 O O . MET A 1 338 ? 3.004 11.276 0.381 1.00 86.38 338 MET A O 1
ATOM 2667 N N . PRO A 1 339 ? 3.331 10.779 -1.783 1.00 89.06 339 PRO A N 1
ATOM 2668 C CA . PRO A 1 339 ? 1.948 10.329 -1.961 1.00 89.06 339 PRO A CA 1
ATOM 2669 C C . PRO A 1 339 ? 1.592 9.110 -1.098 1.00 89.06 339 PRO A C 1
ATOM 2671 O O . PRO A 1 339 ? 0.434 8.915 -0.748 1.00 89.06 339 PRO A O 1
ATOM 2674 N N . MET A 1 340 ? 2.582 8.294 -0.718 1.00 91.62 340 MET A N 1
ATOM 2675 C CA . MET A 1 340 ? 2.382 7.145 0.172 1.00 91.62 340 MET A CA 1
ATOM 2676 C C . MET A 1 340 ? 2.102 7.587 1.610 1.00 91.62 340 MET A C 1
ATOM 2678 O O . MET A 1 340 ? 1.278 6.981 2.289 1.00 91.62 340 MET A O 1
ATOM 2682 N N . LEU A 1 341 ? 2.790 8.632 2.078 1.00 85.25 341 LEU A N 1
ATOM 2683 C CA . LEU A 1 341 ? 2.583 9.200 3.409 1.00 85.25 341 LEU A CA 1
ATOM 2684 C C . LEU A 1 341 ? 1.207 9.860 3.520 1.00 85.25 341 LEU A C 1
ATOM 2686 O O . LEU A 1 341 ? 0.528 9.627 4.513 1.00 85.25 341 LEU A O 1
ATOM 2690 N N . GLY A 1 342 ? 0.760 10.560 2.473 1.00 86.06 342 GLY A N 1
ATOM 2691 C CA . GLY A 1 342 ? -0.529 11.256 2.473 1.00 86.06 342 GLY A CA 1
ATOM 2692 C C . GLY A 1 342 ? -1.764 10.357 2.615 1.00 86.06 342 GLY A C 1
ATOM 2693 O O . GLY A 1 342 ? -2.825 10.850 2.963 1.00 86.06 342 GLY A O 1
ATOM 2694 N N . ILE A 1 343 ? -1.660 9.044 2.372 1.00 88.25 343 ILE A N 1
ATOM 2695 C CA . ILE A 1 343 ? -2.797 8.107 2.507 1.00 88.25 343 ILE A CA 1
ATOM 2696 C C . ILE A 1 343 ? -2.511 6.912 3.423 1.00 88.25 343 ILE A C 1
ATOM 2698 O O . ILE A 1 343 ? -3.268 5.933 3.438 1.00 88.25 343 ILE A O 1
ATOM 2702 N N . GLN A 1 344 ? -1.411 6.965 4.177 1.00 82.31 344 GLN A N 1
ATOM 2703 C CA . GLN A 1 344 ? -0.913 5.844 4.980 1.00 82.31 344 GLN A CA 1
ATOM 2704 C C . GLN A 1 344 ? -1.915 5.356 6.040 1.00 82.31 344 GLN A C 1
ATOM 2706 O O . GLN A 1 344 ? -1.880 4.183 6.409 1.00 82.31 344 GLN A O 1
ATOM 2711 N N . HIS A 1 345 ? -2.793 6.246 6.513 1.00 77.19 345 HIS A N 1
ATOM 2712 C CA . HIS A 1 345 ? -3.798 5.970 7.539 1.00 77.19 345 HIS A CA 1
ATOM 2713 C C . HIS A 1 345 ? -5.194 5.674 6.965 1.00 77.19 345 HIS A C 1
ATOM 2715 O O . HIS A 1 345 ? -6.144 5.512 7.726 1.00 77.19 345 HIS A O 1
ATOM 2721 N N . SER A 1 346 ? -5.347 5.574 5.638 1.00 81.69 346 SER A N 1
ATOM 2722 C CA . SER A 1 346 ? -6.647 5.245 5.041 1.00 81.69 346 SER A CA 1
ATOM 2723 C C . SER A 1 346 ? -7.066 3.792 5.338 1.00 81.69 346 SER A C 1
ATOM 2725 O O . SER A 1 346 ? -6.212 2.903 5.429 1.00 81.69 346 SER A O 1
ATOM 2727 N N . PRO A 1 347 ? -8.377 3.488 5.408 1.00 80.00 347 PRO A N 1
ATOM 2728 C CA . PRO A 1 347 ? -8.857 2.126 5.670 1.00 80.00 347 PRO A CA 1
ATOM 2729 C C . PRO A 1 347 ? -8.497 1.121 4.559 1.00 80.00 347 PRO A C 1
ATOM 2731 O O . PRO A 1 347 ? -8.473 -0.093 4.808 1.00 80.00 347 PRO A O 1
ATOM 2734 N N . PHE A 1 348 ? -8.192 1.618 3.357 1.00 86.62 348 PHE A N 1
ATOM 2735 C CA . PHE A 1 348 ? -7.873 0.843 2.156 1.00 86.62 348 PHE A CA 1
ATOM 2736 C C . PHE A 1 348 ? -6.397 0.450 2.046 1.00 86.62 348 PHE A C 1
ATOM 2738 O O . PHE A 1 348 ? -6.048 -0.412 1.235 1.00 86.62 348 PHE A O 1
ATOM 2745 N N . VAL A 1 349 ? -5.523 1.065 2.845 1.00 87.56 349 VAL A N 1
ATOM 2746 C CA . VAL A 1 349 ? -4.074 0.872 2.776 1.00 87.56 349 VAL A CA 1
ATOM 2747 C C . VAL A 1 349 ? -3.581 0.145 4.023 1.00 87.56 349 VAL A C 1
ATOM 2749 O O . VAL A 1 349 ? -4.021 0.392 5.142 1.00 87.56 349 VAL A O 1
ATOM 2752 N N . TYR A 1 350 ? -2.641 -0.774 3.825 1.00 87.44 350 TYR A N 1
ATOM 2753 C CA . TYR A 1 350 ? -1.851 -1.359 4.898 1.00 87.44 350 TYR A CA 1
ATOM 2754 C C . TYR A 1 350 ? -0.390 -0.967 4.684 1.00 87.44 350 TYR A C 1
ATOM 2756 O O . TYR A 1 350 ? 0.299 -1.542 3.840 1.00 87.44 350 TYR A O 1
ATOM 2764 N N . ALA A 1 351 ? 0.079 0.035 5.426 1.00 84.00 351 ALA A N 1
ATOM 2765 C CA . ALA A 1 351 ? 1.451 0.515 5.327 1.00 84.00 351 ALA A CA 1
ATOM 2766 C C . ALA A 1 351 ? 2.403 -0.313 6.203 1.00 84.00 351 ALA A C 1
ATOM 2768 O O . ALA A 1 351 ? 2.152 -0.540 7.386 1.00 84.00 351 ALA A O 1
ATOM 2769 N N . CYS A 1 352 ? 3.530 -0.734 5.634 1.00 80.25 352 CYS A N 1
ATOM 2770 C CA . CYS A 1 352 ? 4.603 -1.406 6.360 1.00 80.25 352 CYS A CA 1
ATOM 2771 C C . CYS A 1 352 ? 5.982 -0.997 5.830 1.00 80.25 352 CYS A C 1
ATOM 2773 O O . CYS A 1 352 ? 6.137 -0.645 4.661 1.00 80.25 352 CYS A O 1
ATOM 2775 N N . SER A 1 353 ? 6.993 -1.059 6.694 1.00 67.94 353 SER A N 1
ATOM 2776 C CA . SER A 1 353 ? 8.375 -0.720 6.328 1.00 67.94 353 SER A CA 1
ATOM 2777 C C . SER A 1 353 ? 9.152 -1.937 5.821 1.00 67.94 353 SER A C 1
ATOM 2779 O O . SER A 1 353 ? 9.938 -1.826 4.894 1.00 67.94 353 SER A O 1
ATOM 2781 N N . SER A 1 354 ? 8.932 -3.104 6.427 1.00 68.88 354 SER A N 1
ATOM 2782 C CA . SER A 1 354 ? 9.543 -4.382 6.052 1.00 68.88 354 SER A CA 1
ATOM 2783 C C . SER A 1 354 ? 8.760 -5.524 6.705 1.00 68.88 354 SER A C 1
ATOM 2785 O O . SER A 1 354 ? 8.093 -5.319 7.723 1.00 68.88 354 SER A O 1
ATOM 2787 N N . PHE A 1 355 ? 8.823 -6.724 6.133 1.00 78.00 355 PHE A N 1
ATOM 2788 C CA . PHE A 1 355 ? 8.217 -7.932 6.693 1.00 78.00 355 PHE A CA 1
ATOM 2789 C C . PHE A 1 355 ? 9.015 -9.179 6.290 1.00 78.00 355 PHE A C 1
ATOM 2791 O O . PHE A 1 355 ? 9.835 -9.147 5.375 1.00 78.00 355 PHE A O 1
ATOM 2798 N N . ARG A 1 356 ? 8.784 -10.285 7.006 1.00 79.00 356 ARG A N 1
ATOM 2799 C CA . ARG A 1 356 ? 9.403 -11.598 6.754 1.00 79.00 356 ARG A CA 1
ATOM 2800 C C . ARG A 1 356 ? 8.397 -12.564 6.111 1.00 79.00 356 ARG A C 1
ATOM 2802 O O . ARG A 1 356 ? 7.194 -12.367 6.295 1.00 79.00 356 ARG A O 1
ATOM 2809 N N . PRO A 1 357 ? 8.846 -13.648 5.447 1.00 77.69 357 PRO A N 1
ATOM 2810 C CA . PRO A 1 357 ? 7.945 -14.663 4.888 1.00 77.69 357 PRO A CA 1
ATOM 2811 C C . PRO A 1 357 ? 6.947 -15.222 5.910 1.00 77.69 357 PRO A C 1
ATOM 2813 O O . PRO A 1 357 ? 5.765 -15.376 5.620 1.00 77.69 357 PRO A O 1
ATOM 2816 N N . THR A 1 358 ? 7.411 -15.455 7.140 1.00 76.44 358 THR A N 1
ATOM 2817 C CA . THR A 1 358 ? 6.594 -15.970 8.248 1.00 76.44 358 THR A CA 1
ATOM 2818 C C . THR A 1 358 ? 5.550 -14.978 8.755 1.00 76.44 358 THR A C 1
ATOM 2820 O O . THR A 1 358 ? 4.588 -15.393 9.395 1.00 76.44 358 THR A O 1
ATOM 2823 N N . ALA A 1 359 ? 5.723 -13.682 8.478 1.00 76.62 359 ALA A N 1
ATOM 2824 C CA . ALA A 1 359 ? 4.716 -12.666 8.760 1.00 76.62 359 ALA A CA 1
ATOM 2825 C C . ALA A 1 359 ? 3.619 -12.660 7.683 1.00 76.62 359 ALA A C 1
ATOM 2827 O O . ALA A 1 359 ? 2.450 -12.479 8.013 1.00 76.62 359 ALA A O 1
ATOM 2828 N N . LEU A 1 360 ? 3.969 -12.913 6.412 1.00 77.31 360 LEU A N 1
ATOM 2829 C CA . LEU A 1 360 ? 2.982 -13.063 5.337 1.00 77.31 360 LEU A CA 1
ATOM 2830 C C . LEU A 1 360 ? 2.069 -14.265 5.589 1.00 77.31 360 LEU A C 1
ATOM 2832 O O . LEU A 1 360 ? 0.852 -14.094 5.639 1.00 77.31 360 LEU A O 1
ATOM 2836 N N . ILE A 1 361 ? 2.663 -15.447 5.788 1.00 78.50 361 ILE A N 1
ATOM 2837 C CA . ILE A 1 361 ? 1.963 -16.689 6.134 1.00 78.50 361 ILE A CA 1
ATOM 2838 C C . ILE A 1 361 ? 2.703 -17.353 7.290 1.00 78.50 361 ILE A C 1
ATOM 2840 O O . ILE A 1 361 ? 3.882 -17.705 7.170 1.00 78.50 361 ILE A O 1
ATOM 2844 N N . SER A 1 362 ? 2.001 -17.545 8.408 1.00 72.50 362 SER A N 1
ATOM 2845 C CA . SER A 1 362 ? 2.543 -18.193 9.602 1.00 72.50 362 SER A CA 1
ATOM 2846 C C . SER A 1 362 ? 1.988 -19.608 9.779 1.00 72.50 362 SER A C 1
ATOM 2848 O O . SER A 1 362 ? 0.774 -19.806 9.790 1.00 72.50 362 SER A O 1
ATOM 2850 N N . GLY A 1 363 ? 2.873 -20.579 10.021 1.00 58.16 363 GLY A N 1
ATOM 2851 C CA . GLY A 1 363 ? 2.495 -21.938 10.440 1.00 58.16 363 GLY A CA 1
ATOM 2852 C C . GLY A 1 363 ? 2.219 -22.031 11.937 1.00 58.16 363 GLY A C 1
ATOM 2853 O O . GLY A 1 363 ? 1.696 -23.029 12.424 1.00 58.16 363 GLY A O 1
ATOM 2854 N N . TRP A 1 364 ? 2.564 -20.969 12.664 1.00 50.19 364 TRP A N 1
ATOM 2855 C CA . TRP A 1 364 ? 2.330 -20.831 14.088 1.00 50.19 364 TRP A CA 1
ATOM 2856 C C . TRP A 1 364 ? 0.863 -20.475 14.343 1.00 50.19 364 TRP A C 1
ATOM 2858 O O . TRP A 1 364 ? 0.429 -19.353 14.091 1.00 50.19 364 TRP A O 1
ATOM 2868 N N . GLY A 1 365 ? 0.091 -21.437 14.844 1.00 48.78 365 GLY A N 1
ATOM 2869 C CA . GLY A 1 365 ? -1.208 -21.181 15.460 1.00 48.78 365 GLY A CA 1
ATOM 2870 C C . GLY A 1 365 ? -1.045 -21.124 16.975 1.00 48.78 365 GLY A C 1
ATOM 2871 O O . GLY A 1 365 ? -0.406 -21.994 17.564 1.00 48.78 365 GLY A O 1
ATOM 2872 N N . THR A 1 366 ? -1.626 -20.125 17.634 1.00 42.50 366 THR A N 1
ATOM 2873 C CA . THR A 1 366 ? -1.834 -20.187 19.089 1.00 42.50 366 THR A CA 1
ATOM 2874 C C . THR A 1 366 ? -2.745 -21.380 19.420 1.00 42.50 366 THR A C 1
ATOM 2876 O O . THR A 1 366 ? -3.571 -21.766 18.590 1.00 42.50 366 THR A O 1
ATOM 2879 N N . LYS A 1 367 ? -2.613 -22.000 20.609 1.00 35.66 367 LYS A N 1
ATOM 2880 C CA . LYS A 1 367 ? -3.555 -23.040 21.084 1.00 35.66 367 LYS A CA 1
ATOM 2881 C C . LYS A 1 367 ? -4.980 -22.461 21.026 1.00 35.66 367 LYS A C 1
ATOM 2883 O O . LYS A 1 367 ? -5.334 -21.641 21.864 1.00 35.66 367 LYS A O 1
ATOM 2888 N N . GLY A 1 368 ? -5.744 -22.826 19.993 1.00 38.22 368 GLY A N 1
ATOM 2889 C CA . GLY A 1 368 ? -7.012 -22.176 19.626 1.00 38.22 368 GLY A CA 1
ATOM 2890 C C . GLY A 1 368 ? -7.171 -21.820 18.137 1.00 38.22 368 GLY A C 1
ATOM 2891 O O . GLY A 1 368 ? -8.253 -21.409 17.738 1.00 38.22 368 GLY A O 1
ATOM 2892 N N . GLY A 1 369 ? -6.140 -21.983 17.299 1.00 44.31 369 GLY A N 1
ATOM 2893 C CA . GLY A 1 369 ? -6.279 -21.939 15.836 1.00 44.31 369 GLY A CA 1
ATOM 2894 C C . GLY A 1 369 ? -6.393 -20.546 15.199 1.00 44.31 369 GLY A C 1
ATOM 2895 O O . GLY A 1 369 ? -6.605 -20.466 13.989 1.00 44.31 369 GLY A O 1
ATOM 2896 N N . GLN A 1 370 ? -6.213 -19.450 15.950 1.00 51.06 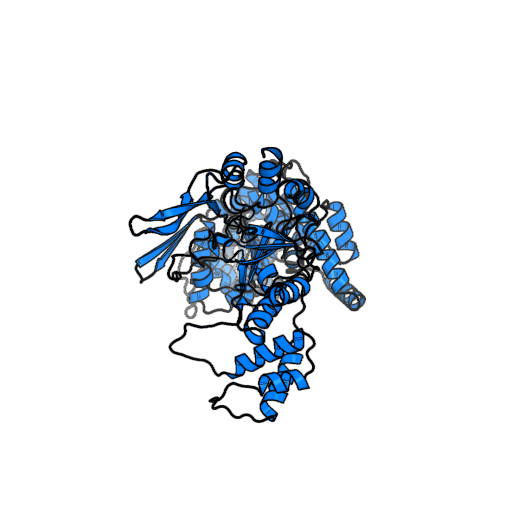370 GLN A N 1
ATOM 2897 C CA . GLN A 1 370 ? -6.215 -18.103 15.363 1.00 51.06 370 GLN A CA 1
ATOM 2898 C C . GLN A 1 370 ? -5.026 -17.905 14.415 1.00 51.06 370 GLN A C 1
ATOM 2900 O O . GLN A 1 370 ? -3.867 -18.121 14.772 1.00 51.06 370 GLN A O 1
ATOM 2905 N N . ASP A 1 371 ? -5.338 -17.490 13.191 1.00 63.59 371 ASP A N 1
ATOM 2906 C CA . ASP A 1 371 ? -4.371 -17.188 12.148 1.00 63.59 371 ASP A CA 1
ATOM 2907 C C . ASP A 1 371 ? -3.704 -15.824 12.382 1.00 63.59 371 ASP A C 1
ATOM 2909 O O . ASP A 1 371 ? -4.371 -14.790 12.421 1.00 63.59 371 ASP A O 1
ATOM 2913 N N . SER A 1 372 ? -2.380 -15.821 12.551 1.00 66.19 372 SER A N 1
ATOM 2914 C CA . SER A 1 372 ? -1.584 -14.598 12.736 1.00 66.19 372 SER A CA 1
ATOM 2915 C C . SER A 1 372 ? -1.014 -14.042 11.426 1.00 66.19 372 SER A C 1
ATOM 2917 O O . SER A 1 372 ? -0.302 -13.035 11.457 1.00 66.19 372 SER A O 1
ATOM 2919 N N . SER A 1 373 ? -1.329 -14.673 10.291 1.00 78.25 373 SER A N 1
ATOM 2920 C CA . SER A 1 373 ? -0.853 -14.281 8.965 1.00 78.25 373 SER A CA 1
ATOM 2921 C C . SER A 1 373 ? -1.278 -12.851 8.612 1.00 78.25 373 SER A C 1
ATOM 2923 O O . SER A 1 373 ? -2.343 -12.365 9.010 1.00 78.25 373 SER A O 1
ATOM 2925 N N . MET A 1 374 ? -0.445 -12.148 7.845 1.00 80.19 374 MET A N 1
ATOM 2926 C CA . MET A 1 374 ? -0.790 -10.823 7.327 1.00 80.19 374 MET A CA 1
ATOM 2927 C C . MET A 1 374 ? -1.802 -10.896 6.181 1.00 80.19 374 MET A C 1
ATOM 2929 O O . MET A 1 374 ? -2.626 -9.992 6.074 1.00 80.19 374 MET A O 1
ATOM 2933 N N . LEU A 1 375 ? -1.782 -11.954 5.358 1.00 82.75 375 LEU A N 1
ATOM 2934 C CA . LEU A 1 375 ? -2.633 -12.055 4.161 1.00 82.75 375 LEU A CA 1
ATOM 2935 C C . LEU A 1 375 ? -4.137 -11.821 4.420 1.00 82.75 375 LEU A C 1
ATOM 2937 O O . LEU A 1 375 ? -4.716 -11.018 3.689 1.00 82.75 375 LEU A O 1
ATOM 2941 N N . PRO A 1 376 ? -4.775 -12.390 5.468 1.00 79.12 376 PRO A N 1
ATOM 2942 C CA . PRO A 1 376 ? -6.181 -12.101 5.767 1.00 79.12 376 PRO A CA 1
ATOM 2943 C C . PRO A 1 376 ? -6.469 -10.616 6.020 1.00 79.12 376 PRO A C 1
ATOM 2945 O O . PRO A 1 376 ? -7.524 -10.114 5.645 1.00 79.12 376 PRO A O 1
ATOM 2948 N N . LYS A 1 377 ? -5.526 -9.887 6.631 1.00 79.62 377 LYS A N 1
ATOM 2949 C CA . LYS A 1 377 ? -5.670 -8.448 6.924 1.00 79.62 377 LYS A CA 1
ATOM 2950 C C . LYS A 1 377 ? -5.517 -7.577 5.677 1.00 79.62 377 LYS A C 1
ATOM 2952 O O . LYS A 1 377 ? -5.937 -6.422 5.691 1.00 79.62 377 LYS A O 1
ATOM 2957 N N . LEU A 1 378 ? -4.891 -8.116 4.632 1.00 85.06 378 LEU A N 1
ATOM 2958 C CA . LEU A 1 378 ? -4.633 -7.438 3.364 1.00 85.06 378 LEU A CA 1
ATOM 2959 C C . LEU A 1 378 ? -5.751 -7.652 2.341 1.00 85.06 378 LEU A C 1
ATOM 2961 O O . LEU A 1 378 ? -5.703 -7.058 1.266 1.00 85.06 378 LEU A O 1
ATOM 2965 N N . GLN A 1 379 ? -6.750 -8.480 2.652 1.00 85.75 379 GLN A N 1
ATOM 2966 C CA . GLN A 1 379 ? -7.803 -8.814 1.705 1.00 85.75 379 GLN A CA 1
ATOM 2967 C C . GLN A 1 379 ? -8.581 -7.571 1.263 1.00 85.75 379 GLN A C 1
ATOM 2969 O O . GLN A 1 379 ? -9.146 -6.856 2.088 1.00 85.75 379 GLN A O 1
ATOM 2974 N N . GLY A 1 380 ? -8.595 -7.310 -0.049 1.00 83.56 380 GLY A N 1
ATOM 2975 C CA . GLY A 1 380 ? -9.238 -6.128 -0.629 1.00 83.56 380 GLY A CA 1
ATOM 2976 C C . GLY A 1 380 ? -8.506 -4.808 -0.359 1.00 83.56 380 GLY A C 1
ATOM 2977 O O . GLY A 1 380 ? -9.010 -3.753 -0.737 1.00 83.56 380 GLY A O 1
ATOM 2978 N N . LYS A 1 381 ? -7.324 -4.852 0.268 1.00 90.06 381 LYS A N 1
ATOM 2979 C CA . LYS A 1 381 ? -6.504 -3.683 0.602 1.00 90.06 381 LYS A CA 1
ATOM 2980 C C . LYS A 1 381 ? -5.267 -3.587 -0.282 1.00 90.06 381 LYS A C 1
ATOM 2982 O O . LYS A 1 381 ? -4.925 -4.494 -1.045 1.00 90.06 381 LYS A O 1
ATOM 2987 N N . ILE A 1 382 ? -4.580 -2.459 -0.156 1.00 93.25 382 ILE A N 1
ATOM 2988 C CA . ILE A 1 382 ? -3.327 -2.174 -0.844 1.00 93.25 382 ILE A CA 1
ATOM 2989 C C . ILE A 1 382 ? -2.188 -2.261 0.169 1.00 93.25 382 ILE A C 1
ATOM 2991 O O . ILE A 1 382 ? -2.113 -1.469 1.108 1.00 93.25 382 ILE A O 1
ATOM 2995 N N . LEU A 1 383 ? -1.300 -3.234 -0.021 1.00 93.25 383 LEU A N 1
ATOM 2996 C CA . LEU A 1 383 ? -0.056 -3.347 0.725 1.00 93.25 383 LEU A CA 1
ATOM 2997 C C . LEU A 1 383 ? 0.909 -2.259 0.251 1.00 93.25 383 LEU A C 1
ATOM 2999 O O . LEU A 1 383 ? 1.276 -2.207 -0.924 1.00 93.25 383 LEU A O 1
ATOM 3003 N N . MET A 1 384 ? 1.321 -1.395 1.172 1.00 92.56 384 MET A N 1
ATOM 3004 C CA . MET A 1 384 ? 2.166 -0.253 0.870 1.00 92.56 384 MET A CA 1
ATOM 3005 C C . MET A 1 384 ? 3.527 -0.381 1.554 1.00 92.56 384 MET A C 1
ATOM 3007 O O . MET A 1 384 ? 3.614 -0.382 2.782 1.00 92.56 384 MET A O 1
ATOM 3011 N N . VAL A 1 385 ? 4.595 -0.478 0.757 1.00 90.25 385 VAL A N 1
ATOM 3012 C CA . VAL A 1 385 ? 5.972 -0.682 1.239 1.00 90.25 385 VAL A CA 1
ATOM 3013 C C . VAL A 1 385 ? 6.809 0.567 0.982 1.00 90.25 385 VAL A C 1
ATOM 3015 O O . VAL A 1 385 ? 7.301 0.779 -0.125 1.00 90.25 385 VAL A O 1
ATOM 3018 N N . LYS A 1 386 ? 6.964 1.416 2.005 1.00 84.00 386 LYS A N 1
ATOM 3019 C CA . LYS A 1 386 ? 7.632 2.731 1.878 1.00 84.00 386 LYS A CA 1
ATOM 3020 C C . LYS A 1 386 ? 9.113 2.636 1.498 1.00 84.00 386 LYS A C 1
ATOM 3022 O O . LYS A 1 386 ? 9.636 3.562 0.888 1.00 84.00 386 LYS A O 1
ATOM 3027 N N . ASP A 1 387 ? 9.765 1.534 1.858 1.00 81.88 387 ASP A N 1
ATOM 3028 C CA . ASP A 1 387 ? 11.155 1.263 1.510 1.00 81.88 387 ASP A CA 1
ATOM 3029 C C . ASP A 1 387 ? 11.343 -0.201 1.096 1.00 81.88 387 ASP A C 1
ATOM 3031 O O . ASP A 1 387 ? 11.594 -1.096 1.904 1.00 81.88 387 ASP A O 1
ATOM 3035 N N . MET A 1 388 ? 11.217 -0.441 -0.204 1.00 82.56 388 MET A N 1
ATOM 3036 C CA . MET A 1 388 ? 11.465 -1.739 -0.816 1.00 82.56 388 MET A CA 1
ATOM 3037 C C . MET A 1 388 ? 12.958 -2.087 -0.822 1.00 82.56 388 MET A C 1
ATOM 3039 O O . MET A 1 388 ? 13.298 -3.268 -0.787 1.00 82.56 388 MET A O 1
ATOM 3043 N N . SER A 1 389 ? 13.856 -1.096 -0.820 1.00 78.38 389 SER A N 1
ATOM 3044 C CA . SER A 1 389 ? 15.303 -1.339 -0.801 1.00 78.38 389 SER A CA 1
ATOM 3045 C C . SER A 1 389 ? 15.727 -2.044 0.495 1.00 78.38 389 SER A C 1
ATOM 3047 O O . SER A 1 389 ? 16.530 -2.973 0.447 1.00 78.38 389 SER A O 1
ATOM 3049 N N . SER A 1 390 ? 15.102 -1.706 1.629 1.00 77.88 390 SER A N 1
ATOM 3050 C CA . SER A 1 390 ? 15.268 -2.432 2.901 1.00 77.88 390 SER A CA 1
ATOM 3051 C C . SER A 1 390 ? 14.744 -3.875 2.884 1.00 77.88 390 SER A C 1
ATOM 3053 O O . SER A 1 390 ? 15.203 -4.718 3.655 1.00 77.88 390 SER A O 1
ATOM 3055 N N . LEU A 1 391 ? 13.766 -4.192 2.031 1.00 78.50 391 LEU A N 1
ATOM 3056 C CA . LEU A 1 391 ? 13.297 -5.569 1.850 1.00 78.50 391 LEU A CA 1
ATOM 3057 C C . LEU A 1 391 ? 14.280 -6.356 0.975 1.00 78.50 391 LEU A C 1
ATOM 3059 O O . LEU A 1 391 ? 14.579 -7.507 1.281 1.00 78.50 391 LEU A O 1
ATOM 3063 N N . MET A 1 392 ? 14.813 -5.715 -0.069 1.00 77.56 392 MET A N 1
ATOM 3064 C CA . MET A 1 392 ? 15.776 -6.303 -1.006 1.00 77.56 392 MET A CA 1
ATOM 3065 C C . MET A 1 392 ? 17.165 -6.528 -0.400 1.00 77.56 392 MET A C 1
ATOM 3067 O O . MET A 1 392 ? 17.854 -7.457 -0.798 1.00 77.56 392 MET A O 1
ATOM 3071 N N . SER A 1 393 ? 17.565 -5.746 0.604 1.00 77.00 393 SER A N 1
ATOM 3072 C CA . SER A 1 393 ? 18.865 -5.901 1.274 1.00 77.00 393 SER A CA 1
ATOM 3073 C C . SER A 1 393 ? 18.973 -7.131 2.190 1.00 77.00 393 SER A C 1
ATOM 3075 O O . SER A 1 393 ? 20.043 -7.395 2.742 1.00 77.00 393 SER A O 1
ATOM 3077 N N . GLN A 1 394 ? 17.889 -7.891 2.374 1.00 80.38 394 GLN A N 1
ATOM 3078 C CA . GLN A 1 394 ? 17.909 -9.149 3.124 1.00 80.38 394 GLN A CA 1
ATOM 3079 C C . GLN A 1 394 ? 18.664 -10.250 2.357 1.00 80.38 394 GLN A C 1
ATOM 3081 O O . GLN A 1 394 ? 18.960 -10.125 1.172 1.00 80.38 394 GLN A O 1
ATOM 3086 N N . HIS A 1 395 ? 18.963 -11.373 3.021 1.00 81.69 395 HIS A N 1
ATOM 3087 C CA . HIS A 1 395 ? 19.563 -12.528 2.346 1.00 81.69 395 HIS A CA 1
ATOM 3088 C C . HIS A 1 395 ? 18.704 -12.988 1.158 1.00 81.69 395 HIS A C 1
ATOM 3090 O O . HIS A 1 395 ? 17.486 -13.119 1.287 1.00 81.69 395 HIS A O 1
ATOM 3096 N N . ASN A 1 396 ? 19.355 -13.295 0.029 1.00 81.81 396 ASN A N 1
ATOM 3097 C CA . ASN A 1 396 ? 18.694 -13.661 -1.231 1.00 81.81 396 ASN A CA 1
ATOM 3098 C C . ASN A 1 396 ? 17.648 -14.775 -1.074 1.00 81.81 396 ASN A C 1
ATOM 3100 O O . ASN A 1 396 ? 16.612 -14.725 -1.724 1.00 81.81 396 ASN A O 1
ATOM 3104 N N . GLU A 1 397 ? 17.883 -15.759 -0.202 1.00 82.69 397 GLU A N 1
ATOM 3105 C CA . GLU A 1 397 ? 16.914 -16.826 0.087 1.00 82.69 397 GLU A CA 1
ATOM 3106 C C . GLU A 1 397 ? 15.597 -16.274 0.644 1.00 82.69 397 GLU A C 1
ATOM 3108 O O . GLU A 1 397 ? 14.523 -16.627 0.162 1.00 82.69 397 GLU A O 1
ATOM 3113 N N . VAL A 1 398 ? 15.679 -15.337 1.593 1.00 83.25 398 VAL A N 1
ATOM 3114 C CA . VAL A 1 398 ? 14.512 -14.698 2.213 1.00 83.25 398 VAL A CA 1
ATOM 3115 C C . VAL A 1 398 ? 13.775 -13.830 1.197 1.00 83.25 398 VAL A C 1
ATOM 3117 O O . VAL A 1 398 ? 12.549 -13.883 1.118 1.00 83.25 398 VAL A O 1
ATOM 3120 N N . VAL A 1 399 ? 14.506 -13.058 0.389 1.00 83.19 399 VAL A N 1
ATOM 3121 C CA . VAL A 1 399 ? 13.916 -12.227 -0.672 1.00 83.19 399 VAL A CA 1
ATOM 3122 C C . VAL A 1 399 ? 13.199 -13.097 -1.702 1.00 83.19 399 VAL A C 1
ATOM 3124 O O . VAL A 1 399 ? 12.052 -12.819 -2.049 1.00 83.19 399 VAL A O 1
ATOM 3127 N N . ASN A 1 400 ? 13.835 -14.180 -2.153 1.00 84.12 400 ASN A N 1
ATOM 3128 C CA . ASN A 1 400 ? 13.256 -15.114 -3.116 1.00 84.12 400 ASN A CA 1
ATOM 3129 C C . ASN A 1 400 ? 11.999 -15.794 -2.568 1.00 84.12 400 ASN A C 1
ATOM 3131 O O . ASN A 1 400 ? 11.026 -15.963 -3.303 1.00 84.12 400 ASN A O 1
ATOM 3135 N N . GLU A 1 401 ? 11.997 -16.141 -1.281 1.00 86.31 401 GLU A N 1
ATOM 3136 C CA . GLU A 1 401 ? 10.834 -16.699 -0.598 1.00 86.31 401 GLU A CA 1
ATOM 3137 C C . GLU A 1 401 ? 9.685 -15.683 -0.514 1.00 86.31 401 GLU A C 1
ATOM 3139 O O . GLU A 1 401 ? 8.559 -16.004 -0.898 1.00 86.31 401 GLU A O 1
ATOM 3144 N N . ILE A 1 402 ? 9.957 -14.437 -0.096 1.00 87.31 402 ILE A N 1
ATOM 3145 C CA . ILE A 1 402 ? 8.955 -13.357 -0.078 1.00 87.31 402 ILE A CA 1
ATOM 3146 C C . ILE A 1 402 ? 8.381 -13.146 -1.481 1.00 87.31 402 ILE A C 1
ATOM 3148 O O . ILE A 1 402 ? 7.162 -13.126 -1.649 1.00 87.31 402 ILE A O 1
ATOM 3152 N N . MET A 1 403 ? 9.240 -13.019 -2.494 1.00 86.69 403 MET A N 1
ATOM 3153 C CA . MET A 1 403 ? 8.808 -12.828 -3.877 1.00 86.69 403 MET A CA 1
ATOM 3154 C C . MET A 1 403 ? 8.043 -14.039 -4.416 1.00 86.69 403 MET A C 1
ATOM 3156 O O . MET A 1 403 ? 7.148 -13.869 -5.236 1.00 86.69 403 MET A O 1
ATOM 3160 N N . GLY A 1 404 ? 8.352 -15.259 -3.973 1.00 87.75 404 GLY A N 1
ATOM 3161 C CA . GLY A 1 404 ? 7.547 -16.454 -4.242 1.00 87.75 404 GLY A CA 1
ATOM 3162 C C . GLY A 1 404 ? 6.120 -16.307 -3.724 1.00 87.75 404 GLY A C 1
ATOM 3163 O O . GLY A 1 404 ? 5.180 -16.323 -4.513 1.00 87.75 404 GLY A O 1
ATOM 3164 N N . LEU A 1 405 ? 5.970 -16.038 -2.426 1.00 87.31 405 LEU A N 1
ATOM 3165 C CA . LEU A 1 405 ? 4.655 -15.881 -1.795 1.00 87.31 405 LEU A CA 1
ATOM 3166 C C . LEU A 1 405 ? 3.854 -14.714 -2.387 1.00 87.31 405 LEU A C 1
ATOM 3168 O O . LEU A 1 405 ? 2.645 -14.818 -2.581 1.00 87.31 405 LEU A O 1
ATOM 3172 N N . LEU A 1 406 ? 4.523 -13.603 -2.701 1.00 88.69 406 LEU A N 1
ATOM 3173 C CA . LEU A 1 406 ? 3.900 -12.473 -3.382 1.00 88.69 406 LEU A CA 1
ATOM 3174 C C . LEU A 1 406 ? 3.411 -12.875 -4.785 1.00 88.69 406 LEU A C 1
ATOM 3176 O O . LEU A 1 406 ? 2.284 -12.550 -5.155 1.00 88.69 406 LEU A O 1
ATOM 3180 N N . ARG A 1 407 ? 4.198 -13.626 -5.563 1.00 88.12 407 ARG A N 1
ATOM 3181 C CA . ARG A 1 407 ? 3.760 -14.117 -6.882 1.00 88.12 407 ARG A CA 1
ATOM 3182 C C . ARG A 1 407 ? 2.499 -14.978 -6.780 1.00 88.12 407 ARG A C 1
ATOM 3184 O O . ARG A 1 407 ? 1.581 -14.759 -7.569 1.00 88.12 407 ARG A O 1
ATOM 3191 N N . ASP A 1 408 ? 2.430 -15.860 -5.789 1.00 87.88 408 ASP A N 1
ATOM 3192 C CA . ASP A 1 408 ? 1.252 -16.695 -5.530 1.00 87.88 408 ASP A CA 1
ATOM 3193 C C . ASP A 1 408 ? 0.038 -15.844 -5.120 1.00 87.88 408 ASP A C 1
ATOM 3195 O O . ASP A 1 408 ? -1.056 -15.993 -5.664 1.00 87.88 408 ASP A O 1
ATOM 3199 N N . ALA A 1 409 ? 0.237 -14.867 -4.226 1.00 89.00 409 ALA A N 1
ATOM 3200 C CA . ALA A 1 409 ? -0.810 -13.934 -3.809 1.00 89.00 409 ALA A CA 1
ATOM 3201 C C . ALA A 1 409 ? -1.348 -13.089 -4.980 1.00 89.00 409 ALA A C 1
ATOM 3203 O O . ALA A 1 409 ? -2.555 -12.876 -5.090 1.00 89.00 409 ALA A O 1
ATOM 3204 N N . TYR A 1 410 ? -0.486 -12.652 -5.902 1.00 90.62 410 TYR A N 1
ATOM 3205 C CA . TYR A 1 410 ? -0.914 -12.003 -7.147 1.00 90.62 410 TYR A CA 1
ATOM 3206 C C . TYR A 1 410 ? -1.749 -12.951 -8.013 1.00 90.62 410 TYR A C 1
ATOM 3208 O O . TYR A 1 410 ? -2.774 -12.559 -8.582 1.00 90.62 410 TYR A O 1
ATOM 3216 N N . ASP A 1 411 ? -1.331 -14.218 -8.080 1.00 87.50 411 ASP A N 1
ATOM 3217 C CA . ASP A 1 411 ? -2.063 -15.288 -8.746 1.00 87.50 411 ASP A CA 1
ATOM 3218 C C . ASP A 1 411 ? -3.306 -15.760 -7.957 1.00 87.50 411 ASP A C 1
ATOM 3220 O O . ASP A 1 411 ? -4.054 -16.632 -8.410 1.00 87.50 411 ASP A O 1
ATOM 3224 N N . GLY A 1 412 ? -3.691 -15.023 -6.912 1.00 83.50 412 GLY A N 1
ATOM 3225 C CA . GLY A 1 412 ? -5.013 -15.053 -6.284 1.00 83.50 412 GLY A CA 1
ATOM 3226 C C . GLY A 1 412 ? -5.174 -16.137 -5.230 1.00 83.50 412 GLY A C 1
ATOM 3227 O O . GLY A 1 412 ? -6.154 -16.118 -4.490 1.00 83.50 412 GLY A O 1
ATOM 3228 N N . SER A 1 413 ? -4.204 -17.041 -5.120 1.00 82.81 413 SER A N 1
ATOM 3229 C CA . SER A 1 413 ? -4.169 -18.068 -4.091 1.00 82.81 413 SER A CA 1
ATOM 3230 C C . SER A 1 413 ? -2.753 -18.226 -3.571 1.00 82.81 413 SER A C 1
ATOM 3232 O O . SER A 1 413 ? -1.847 -18.523 -4.344 1.00 82.81 413 SER A O 1
ATOM 3234 N N . CYS A 1 414 ? -2.570 -18.086 -2.265 1.00 81.88 414 CYS A N 1
ATOM 3235 C CA . CYS A 1 414 ? -1.297 -18.353 -1.615 1.00 81.88 414 CYS A CA 1
ATOM 3236 C C . CYS A 1 414 ? -1.484 -19.515 -0.643 1.00 81.88 414 CYS A C 1
ATOM 3238 O O . CYS A 1 414 ? -2.349 -19.458 0.235 1.00 81.88 414 CYS A O 1
ATOM 3240 N N . ALA A 1 415 ? -0.705 -20.577 -0.827 1.00 78.94 415 ALA A N 1
ATOM 3241 C CA . ALA A 1 415 ? -0.767 -21.767 0.003 1.00 78.94 415 ALA A CA 1
ATOM 3242 C C . ALA A 1 415 ? 0.622 -22.116 0.526 1.00 78.94 415 ALA A C 1
ATOM 3244 O O . ALA A 1 415 ? 1.620 -21.976 -0.179 1.00 78.94 415 ALA A O 1
ATOM 3245 N N . ARG A 1 416 ? 0.691 -22.575 1.773 1.00 80.38 416 ARG A N 1
ATOM 3246 C CA . ARG A 1 416 ? 1.933 -23.051 2.366 1.00 80.38 416 ARG A CA 1
ATOM 3247 C C . ARG A 1 416 ? 1.675 -24.216 3.301 1.00 80.38 416 ARG A C 1
ATOM 3249 O O . ARG A 1 416 ? 0.855 -24.123 4.216 1.00 80.38 416 ARG A O 1
ATOM 3256 N N . THR A 1 417 ? 2.450 -25.271 3.098 1.00 75.19 417 THR A N 1
ATOM 3257 C CA . THR A 1 417 ? 2.473 -26.448 3.960 1.00 75.19 417 THR A CA 1
ATOM 3258 C C . THR A 1 417 ? 3.683 -26.367 4.875 1.00 75.19 417 THR A C 1
ATOM 3260 O O . THR A 1 417 ? 4.799 -26.084 4.436 1.00 75.19 417 THR A O 1
ATOM 3263 N N . TYR A 1 418 ? 3.465 -26.592 6.164 1.00 75.44 418 TYR A N 1
ATOM 3264 C CA . TYR A 1 418 ? 4.521 -26.616 7.167 1.00 75.44 418 TYR A CA 1
ATOM 3265 C C . TYR A 1 418 ? 4.885 -28.060 7.503 1.00 75.44 418 TYR A C 1
ATOM 3267 O O . TYR A 1 41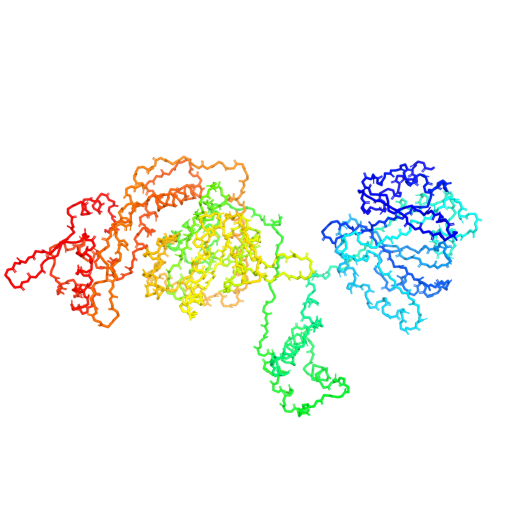8 ? 4.022 -28.935 7.506 1.00 75.44 418 TYR A O 1
ATOM 3275 N N . GLY A 1 419 ? 6.150 -28.308 7.860 1.00 60.03 419 GLY A N 1
ATOM 3276 C CA . GLY A 1 419 ? 6.621 -29.639 8.281 1.00 60.03 419 GLY A CA 1
ATOM 3277 C C . GLY A 1 419 ? 5.912 -30.197 9.525 1.00 60.03 419 GLY A C 1
ATOM 3278 O O . GLY A 1 419 ? 6.062 -31.367 9.847 1.00 60.03 419 GLY A O 1
ATOM 3279 N N . THR A 1 420 ? 5.106 -29.375 10.204 1.00 65.44 420 THR A N 1
ATOM 3280 C CA . THR A 1 420 ? 4.203 -29.755 11.298 1.00 65.44 420 THR A CA 1
ATOM 3281 C C . THR A 1 420 ? 2.876 -30.366 10.823 1.00 65.44 420 THR A C 1
ATOM 3283 O O . THR A 1 420 ? 2.027 -30.674 11.655 1.00 65.44 420 THR A O 1
ATOM 3286 N N . GLY A 1 421 ? 2.658 -30.504 9.509 1.00 64.50 421 GLY A N 1
ATOM 3287 C CA . GLY A 1 421 ? 1.423 -31.028 8.911 1.00 64.50 421 GLY A CA 1
ATOM 3288 C C . GLY A 1 421 ? 0.299 -29.996 8.751 1.00 64.50 421 GLY A C 1
ATOM 3289 O O . GLY A 1 421 ? -0.768 -30.329 8.247 1.00 64.50 421 GLY A O 1
ATOM 3290 N N . VAL A 1 422 ? 0.518 -28.740 9.156 1.00 70.62 422 VAL A N 1
ATOM 3291 C CA . VAL A 1 422 ? -0.453 -27.652 8.966 1.00 70.62 422 VAL A CA 1
ATOM 3292 C C . VAL A 1 422 ? -0.336 -27.113 7.542 1.00 70.62 422 VAL A C 1
ATOM 3294 O O . VAL A 1 422 ? 0.733 -26.655 7.140 1.00 70.62 422 VAL A O 1
ATOM 3297 N N . GLU A 1 423 ? -1.439 -27.111 6.800 1.00 76.62 423 GLU A N 1
ATOM 3298 C CA . GLU A 1 423 ? -1.564 -26.410 5.521 1.00 76.62 423 GLU A CA 1
ATOM 3299 C C . GLU A 1 423 ? -2.376 -25.125 5.714 1.00 76.62 423 GLU A C 1
ATOM 3301 O O . GLU A 1 423 ? -3.434 -25.117 6.347 1.00 76.62 423 GLU A O 1
ATOM 3306 N N . ARG A 1 424 ? -1.863 -24.008 5.194 1.00 78.75 424 ARG A N 1
ATOM 3307 C CA . ARG A 1 424 ? -2.550 -22.714 5.188 1.00 78.75 424 ARG A CA 1
ATOM 3308 C C . ARG A 1 424 ? -2.770 -22.292 3.750 1.00 78.75 424 ARG A C 1
ATOM 3310 O O . ARG A 1 424 ? -1.794 -22.095 3.034 1.00 78.75 424 ARG A O 1
ATOM 3317 N N . ARG A 1 425 ? -4.029 -22.113 3.355 1.00 80.94 425 ARG A N 1
ATOM 3318 C CA . ARG A 1 425 ? -4.418 -21.635 2.027 1.00 80.94 425 ARG A CA 1
ATOM 3319 C C . ARG A 1 425 ? -5.288 -20.394 2.159 1.00 80.94 425 ARG A C 1
ATOM 3321 O O . ARG A 1 425 ? -6.259 -20.393 2.911 1.00 80.94 425 ARG A O 1
ATOM 3328 N N . TYR A 1 426 ? -4.940 -19.363 1.401 1.00 83.12 426 TYR A N 1
ATOM 3329 C CA . TYR A 1 426 ? -5.668 -18.103 1.333 1.00 83.12 426 TYR A CA 1
ATOM 3330 C C . TYR A 1 426 ? -6.018 -17.799 -0.109 1.00 83.12 426 TYR A C 1
ATOM 3332 O O . TYR A 1 426 ? -5.154 -17.870 -0.981 1.00 83.12 426 TYR A O 1
ATOM 3340 N N . GLU A 1 427 ? -7.260 -17.397 -0.340 1.00 83.00 427 GLU A N 1
ATOM 3341 C CA . GLU A 1 427 ? -7.658 -16.744 -1.579 1.00 83.00 427 GLU A CA 1
ATOM 3342 C C . GLU A 1 427 ? -7.720 -15.251 -1.313 1.00 83.00 427 GLU A C 1
ATOM 3344 O O . GLU A 1 427 ? -8.450 -14.798 -0.427 1.00 83.00 427 GLU A O 1
ATOM 3349 N N . CYS A 1 428 ? -6.891 -14.485 -2.019 1.00 81.94 428 CYS A N 1
ATOM 3350 C CA . CYS A 1 428 ? -6.802 -13.061 -1.758 1.00 81.94 428 CYS A CA 1
ATOM 3351 C C . CYS A 1 428 ? -6.555 -12.215 -3.001 1.00 81.94 428 CYS A C 1
ATOM 3353 O O . CYS A 1 428 ? -5.924 -12.637 -3.967 1.00 81.94 428 CYS A O 1
ATOM 3355 N N . LYS A 1 429 ? -7.065 -10.984 -2.952 1.00 89.44 429 LYS A N 1
ATOM 3356 C CA . LYS A 1 429 ? -6.746 -9.921 -3.901 1.00 89.44 429 LYS A CA 1
ATOM 3357 C C . LYS A 1 429 ? -6.118 -8.781 -3.115 1.00 89.44 429 LYS A C 1
ATOM 3359 O O . LYS A 1 429 ? -6.796 -8.119 -2.332 1.00 89.44 429 LYS A O 1
ATOM 3364 N N . ILE A 1 430 ? -4.829 -8.564 -3.353 1.00 91.38 430 ILE A N 1
ATOM 3365 C CA . ILE A 1 430 ? -4.021 -7.572 -2.644 1.00 91.38 430 ILE A CA 1
ATOM 3366 C C . ILE A 1 430 ? -3.404 -6.638 -3.682 1.00 91.38 430 ILE A C 1
ATOM 3368 O O . ILE A 1 430 ? -2.651 -7.086 -4.549 1.00 91.38 430 ILE A O 1
ATOM 3372 N N . GLY A 1 431 ? -3.724 -5.346 -3.617 1.00 93.50 431 GLY A N 1
ATOM 3373 C CA . GLY A 1 431 ? -2.986 -4.330 -4.371 1.00 93.50 431 GLY A CA 1
ATOM 3374 C C . GLY A 1 431 ? -1.602 -4.124 -3.759 1.00 93.50 431 GLY A C 1
ATOM 3375 O O . GLY A 1 431 ? -1.423 -4.356 -2.567 1.00 93.50 431 GLY A O 1
ATOM 3376 N N . PHE A 1 432 ? -0.618 -3.682 -4.536 1.00 94.75 432 PHE A N 1
ATOM 3377 C CA . PHE A 1 432 ? 0.721 -3.424 -4.002 1.00 94.75 432 PHE A CA 1
ATOM 3378 C C . PHE A 1 432 ? 1.278 -2.121 -4.554 1.00 94.75 432 PHE A C 1
ATOM 3380 O O . PHE A 1 432 ? 1.290 -1.923 -5.769 1.00 94.75 432 PHE A O 1
ATOM 3387 N N . ILE A 1 433 ? 1.793 -1.267 -3.670 1.00 95.50 433 ILE A N 1
ATOM 3388 C CA . ILE A 1 433 ? 2.576 -0.092 -4.056 1.00 95.50 433 ILE A CA 1
ATOM 3389 C C . ILE A 1 433 ? 3.839 -0.025 -3.196 1.00 95.50 433 ILE A C 1
ATOM 3391 O O . ILE A 1 433 ? 3.762 0.071 -1.973 1.00 95.50 433 ILE A O 1
ATOM 3395 N N . GLY A 1 434 ? 5.008 -0.058 -3.828 1.00 93.25 434 GLY A N 1
ATOM 3396 C CA . GLY A 1 434 ? 6.296 0.079 -3.147 1.00 93.25 434 GLY A CA 1
ATOM 3397 C C . GLY A 1 434 ? 7.103 1.266 -3.657 1.00 93.25 434 GLY A C 1
ATOM 3398 O O . GLY A 1 434 ? 6.936 1.685 -4.800 1.00 93.25 434 GLY A O 1
ATOM 3399 N N . ALA A 1 435 ? 8.008 1.785 -2.832 1.00 91.69 435 ALA A N 1
ATOM 3400 C CA . ALA A 1 435 ? 9.006 2.768 -3.245 1.00 91.69 435 ALA A CA 1
ATOM 3401 C C . ALA A 1 435 ? 10.422 2.201 -3.092 1.00 91.69 435 ALA A C 1
ATOM 3403 O O . ALA A 1 435 ? 10.731 1.553 -2.097 1.00 91.69 435 ALA A O 1
ATOM 3404 N N . ALA A 1 436 ? 11.287 2.445 -4.075 1.00 90.25 436 ALA A N 1
ATOM 3405 C CA . ALA A 1 436 ? 12.644 1.911 -4.130 1.00 90.25 436 ALA A CA 1
ATOM 3406 C C . ALA A 1 436 ? 13.653 2.945 -4.646 1.00 90.25 436 ALA A C 1
ATOM 3408 O O . ALA A 1 436 ? 13.303 3.928 -5.312 1.00 90.25 436 ALA A O 1
ATOM 3409 N N . THR A 1 437 ? 14.929 2.716 -4.353 1.00 88.94 437 THR A N 1
ATOM 3410 C CA . THR A 1 437 ? 16.043 3.414 -5.007 1.00 88.94 437 THR A CA 1
ATOM 3411 C C . THR A 1 437 ? 16.357 2.779 -6.370 1.00 88.94 437 THR A C 1
ATOM 3413 O O . THR A 1 437 ? 15.970 1.636 -6.615 1.00 88.94 437 THR A O 1
ATOM 3416 N N . PRO A 1 438 ? 17.067 3.480 -7.279 1.00 87.25 438 PRO A N 1
ATOM 3417 C CA . PRO A 1 438 ? 17.458 2.918 -8.578 1.00 87.25 438 PRO A CA 1
ATOM 3418 C C . PRO A 1 438 ? 18.302 1.641 -8.485 1.00 87.25 438 PRO A C 1
ATOM 3420 O O . PRO A 1 438 ? 18.333 0.864 -9.433 1.00 87.25 438 PRO A O 1
ATOM 3423 N N . ASP A 1 439 ? 18.940 1.404 -7.337 1.00 83.31 439 ASP A N 1
ATOM 3424 C CA . ASP A 1 439 ? 19.755 0.214 -7.077 1.00 83.31 439 ASP A CA 1
ATOM 3425 C C . ASP A 1 439 ? 18.969 -1.103 -7.188 1.00 83.31 439 ASP A C 1
ATOM 3427 O O . ASP A 1 439 ? 19.553 -2.158 -7.435 1.00 83.31 439 ASP A O 1
ATOM 3431 N N . ILE A 1 440 ? 17.633 -1.038 -7.108 1.00 83.19 440 ILE A N 1
ATOM 3432 C CA . ILE A 1 440 ? 16.751 -2.195 -7.274 1.00 83.19 440 ILE A CA 1
ATOM 3433 C C . ILE A 1 440 ? 17.005 -2.954 -8.584 1.00 83.19 440 ILE A C 1
ATOM 3435 O O . ILE A 1 440 ? 16.904 -4.178 -8.593 1.00 83.19 440 ILE A O 1
ATOM 3439 N N . ASP A 1 441 ? 17.421 -2.271 -9.659 1.00 82.38 441 ASP A N 1
ATOM 3440 C CA . ASP A 1 441 ? 17.713 -2.890 -10.961 1.00 82.38 441 ASP A CA 1
ATOM 3441 C C . ASP A 1 441 ? 18.813 -3.965 -10.882 1.00 82.38 441 ASP A C 1
ATOM 3443 O O . ASP A 1 441 ? 18.760 -4.960 -11.608 1.00 82.38 441 ASP A O 1
ATOM 3447 N N . SER A 1 442 ? 19.784 -3.811 -9.974 1.00 74.94 442 SER A N 1
ATOM 3448 C CA . SER A 1 442 ? 20.900 -4.754 -9.826 1.00 74.94 442 SER A CA 1
ATOM 3449 C C . SER A 1 442 ? 20.444 -6.142 -9.354 1.00 74.94 442 SER A C 1
ATOM 3451 O O . SER A 1 442 ? 21.011 -7.159 -9.759 1.00 74.94 442 SER A O 1
ATOM 3453 N N . GLN A 1 443 ? 19.371 -6.191 -8.563 1.00 70.38 443 GLN A N 1
ATOM 3454 C CA . GLN A 1 443 ? 18.832 -7.406 -7.949 1.00 70.38 443 GLN A CA 1
ATOM 3455 C C . GLN A 1 443 ? 17.543 -7.891 -8.639 1.00 70.38 443 GLN A C 1
ATOM 3457 O O . GLN A 1 443 ? 17.093 -9.016 -8.418 1.00 70.38 443 GLN A O 1
ATOM 3462 N N . TRP A 1 444 ? 16.952 -7.081 -9.528 1.00 76.75 444 TRP A N 1
ATOM 3463 C CA . TRP A 1 444 ? 15.636 -7.359 -10.115 1.00 76.75 444 TRP A CA 1
ATOM 3464 C C . TRP A 1 444 ? 15.635 -8.326 -11.303 1.00 76.75 444 TRP A C 1
ATOM 3466 O O . TRP A 1 444 ? 14.588 -8.867 -11.658 1.00 76.75 444 TRP A O 1
ATOM 3476 N N . SER A 1 445 ? 16.792 -8.583 -11.917 1.00 70.44 445 SER A N 1
ATOM 3477 C CA . SER A 1 445 ? 16.900 -9.440 -13.113 1.00 70.44 445 SER A CA 1
ATOM 3478 C C . SER A 1 445 ? 16.348 -10.861 -12.910 1.00 70.44 445 SER A C 1
ATOM 3480 O O . SER A 1 445 ? 15.856 -11.491 -13.846 1.00 70.44 445 SER A O 1
ATOM 3482 N N . LEU A 1 446 ? 16.399 -11.389 -11.683 1.00 69.19 446 LEU A N 1
ATOM 3483 C CA . LEU A 1 446 ? 15.778 -12.669 -11.345 1.00 69.19 446 LEU A CA 1
ATOM 3484 C C . LEU A 1 446 ? 14.245 -12.588 -11.384 1.00 69.19 446 LEU A C 1
ATOM 3486 O O . LEU A 1 446 ? 13.606 -13.480 -11.934 1.00 69.19 446 LEU A O 1
ATOM 3490 N N . ASN A 1 447 ? 13.656 -11.505 -10.876 1.00 74.62 447 ASN A N 1
ATOM 3491 C CA . ASN A 1 447 ? 12.204 -11.317 -10.857 1.00 74.62 447 ASN A CA 1
ATOM 3492 C C . ASN A 1 447 ? 11.613 -11.168 -12.262 1.00 74.62 447 ASN A C 1
ATOM 3494 O O . ASN A 1 447 ? 10.532 -11.692 -12.515 1.00 74.62 447 ASN A O 1
ATOM 3498 N N . VAL A 1 448 ? 12.338 -10.526 -13.183 1.00 74.00 448 VAL A N 1
ATOM 3499 C CA . VAL A 1 448 ? 11.946 -10.452 -14.600 1.00 74.00 448 VAL A CA 1
ATOM 3500 C C . VAL A 1 448 ? 11.844 -11.852 -15.207 1.00 74.00 448 VAL A C 1
ATOM 3502 O O . VAL A 1 448 ? 10.817 -12.201 -15.779 1.00 74.00 448 VAL A O 1
ATOM 3505 N N . ARG A 1 449 ? 12.861 -12.698 -14.999 1.00 69.12 449 ARG A N 1
ATOM 3506 C CA . ARG A 1 449 ? 12.880 -14.081 -15.512 1.00 69.12 449 ARG A CA 1
ATOM 3507 C C . ARG A 1 449 ? 11.802 -14.974 -14.896 1.00 69.12 449 ARG A C 1
ATOM 3509 O O . ARG A 1 449 ? 11.310 -15.881 -15.552 1.00 69.12 449 ARG A O 1
ATOM 3516 N N . LEU A 1 450 ? 11.427 -14.716 -13.645 1.00 64.50 450 LEU A N 1
ATOM 3517 C CA . LEU A 1 450 ? 10.381 -15.447 -12.922 1.00 64.50 450 LEU A CA 1
ATOM 3518 C C . LEU A 1 450 ? 8.951 -14.929 -13.211 1.00 64.50 450 LEU A C 1
ATOM 3520 O O . LEU A 1 450 ? 7.988 -15.351 -12.553 1.00 64.50 450 LEU A O 1
ATOM 3524 N N . GLY A 1 451 ? 8.814 -14.017 -14.180 1.00 67.69 451 GLY A N 1
ATOM 3525 C CA . GLY A 1 451 ? 7.569 -13.363 -14.572 1.00 67.69 451 GLY A CA 1
ATOM 3526 C C . GLY A 1 451 ? 7.254 -12.169 -13.676 1.00 67.69 451 GLY A C 1
ATOM 3527 O O . GLY A 1 451 ? 6.523 -12.297 -12.688 1.00 67.69 451 GLY A O 1
ATOM 3528 N N . GLU A 1 452 ? 7.782 -10.997 -14.026 1.00 79.19 452 GLU A N 1
ATOM 3529 C CA . GLU A 1 452 ? 7.568 -9.756 -13.279 1.00 79.19 452 GLU A CA 1
ATOM 3530 C C . GLU A 1 452 ? 6.068 -9.424 -13.185 1.00 79.19 452 GLU A C 1
ATOM 3532 O O . GLU A 1 452 ? 5.328 -9.419 -14.168 1.00 79.19 452 GLU A O 1
ATOM 3537 N N . ARG A 1 453 ? 5.594 -9.159 -11.964 1.00 87.62 453 ARG A N 1
ATOM 3538 C CA . ARG A 1 453 ? 4.202 -8.754 -11.705 1.00 87.62 453 ARG A CA 1
ATOM 3539 C C . ARG A 1 453 ? 4.077 -7.272 -11.366 1.00 87.62 453 ARG A C 1
ATOM 3541 O O . ARG A 1 453 ? 2.962 -6.781 -11.292 1.00 87.62 453 ARG A O 1
ATOM 3548 N N . PHE A 1 454 ? 5.195 -6.563 -11.226 1.00 91.75 454 PHE A N 1
ATOM 3549 C CA . PHE A 1 454 ? 5.238 -5.144 -10.888 1.00 91.75 454 PHE A CA 1
ATOM 3550 C C . PHE A 1 454 ? 5.339 -4.270 -12.140 1.00 91.75 454 PHE A C 1
ATOM 3552 O O . PHE A 1 454 ? 6.209 -4.458 -12.986 1.00 91.75 454 PHE A O 1
ATOM 3559 N N . LEU A 1 455 ? 4.481 -3.261 -12.226 1.00 94.50 455 LEU A N 1
ATOM 3560 C CA . LEU A 1 455 ? 4.729 -2.063 -13.012 1.00 94.50 455 LEU A CA 1
ATOM 3561 C C . LEU A 1 455 ? 5.797 -1.234 -12.298 1.00 94.50 455 LEU A C 1
ATOM 3563 O O . LEU A 1 455 ? 5.768 -1.099 -11.077 1.00 94.50 455 LEU A O 1
ATOM 3567 N N . ARG A 1 456 ? 6.724 -0.641 -13.046 1.00 93.25 456 ARG A N 1
ATOM 3568 C CA . ARG A 1 456 ? 7.716 0.289 -12.499 1.00 93.25 456 ARG A CA 1
ATOM 3569 C C . ARG A 1 456 ? 7.459 1.678 -13.050 1.00 93.25 456 ARG A C 1
ATOM 3571 O O . ARG A 1 456 ? 7.138 1.823 -14.224 1.00 93.25 456 ARG A O 1
ATOM 3578 N N . TYR A 1 457 ? 7.638 2.693 -12.219 1.00 94.94 457 TYR A N 1
ATOM 3579 C CA . TYR A 1 457 ? 7.589 4.090 -12.629 1.00 94.94 457 TYR A CA 1
ATOM 3580 C C . TYR A 1 457 ? 8.785 4.836 -12.041 1.00 94.94 457 TYR A C 1
ATOM 3582 O O . TYR A 1 457 ? 8.972 4.859 -10.823 1.00 94.94 457 TYR A O 1
ATOM 3590 N N . ARG A 1 458 ? 9.623 5.419 -12.905 1.00 92.06 458 ARG A N 1
ATOM 3591 C CA . ARG A 1 458 ? 10.829 6.145 -12.500 1.00 92.06 458 ARG A CA 1
ATOM 3592 C C . ARG A 1 458 ? 10.515 7.625 -12.337 1.00 92.06 458 ARG A C 1
ATOM 3594 O O . ARG A 1 458 ? 10.200 8.306 -13.309 1.00 92.06 458 ARG A O 1
ATOM 3601 N N . VAL A 1 459 ? 10.648 8.124 -11.113 1.00 88.50 459 VAL A N 1
ATOM 3602 C CA . VAL A 1 459 ? 10.436 9.537 -10.793 1.00 88.50 459 VAL A CA 1
ATOM 3603 C C . VAL A 1 459 ? 11.579 10.360 -11.379 1.00 88.50 459 VAL A C 1
ATOM 3605 O O . VAL A 1 459 ? 12.747 10.133 -11.056 1.00 88.50 459 VAL A O 1
ATOM 3608 N N . LYS A 1 460 ? 11.240 11.324 -12.237 1.00 84.50 460 LYS A N 1
ATOM 3609 C CA . LYS A 1 460 ? 12.184 12.287 -12.811 1.00 84.50 460 LYS A CA 1
ATOM 3610 C C . LYS A 1 460 ? 12.003 13.643 -12.129 1.00 84.50 460 LYS A C 1
ATOM 3612 O O . LYS A 1 460 ? 10.941 13.968 -11.599 1.00 84.50 460 LYS A O 1
ATOM 3617 N N . SER A 1 461 ? 13.071 14.424 -12.056 1.00 79.31 461 SER A N 1
ATOM 3618 C CA . SER A 1 461 ? 13.042 15.803 -11.558 1.00 79.31 461 SER A CA 1
ATOM 3619 C C . SER A 1 461 ? 14.101 16.605 -12.304 1.00 79.31 461 SER A C 1
ATOM 3621 O O . SER A 1 461 ? 15.192 16.088 -12.546 1.00 79.31 461 SER A O 1
ATOM 3623 N N . THR A 1 462 ? 13.771 17.830 -12.705 1.00 80.25 462 THR A N 1
ATOM 3624 C CA . THR A 1 462 ? 14.750 18.777 -13.263 1.00 80.25 462 THR A CA 1
ATOM 3625 C C . THR A 1 462 ? 15.514 19.470 -12.135 1.00 80.25 462 THR A C 1
ATOM 3627 O O . THR A 1 462 ? 15.049 19.477 -10.996 1.00 80.25 462 THR A O 1
ATOM 3630 N N . LEU A 1 463 ? 16.681 20.053 -12.431 1.00 80.31 463 LEU A N 1
ATOM 3631 C CA . LEU A 1 463 ? 17.463 20.784 -11.426 1.00 80.31 463 LEU A CA 1
ATOM 3632 C C . LEU A 1 463 ? 16.667 21.948 -10.823 1.00 80.31 463 LEU A C 1
ATOM 3634 O O . LEU A 1 463 ? 16.628 22.072 -9.606 1.00 80.31 463 LEU A O 1
ATOM 3638 N N . ASP A 1 464 ? 15.937 22.706 -11.641 1.00 77.25 464 ASP A N 1
ATOM 3639 C CA . ASP A 1 464 ? 15.098 23.816 -11.164 1.00 77.25 464 ASP A CA 1
ATOM 3640 C C . ASP A 1 464 ? 14.019 23.348 -10.177 1.00 77.25 464 ASP A C 1
ATOM 3642 O O . ASP A 1 464 ? 13.785 23.975 -9.148 1.00 77.25 464 ASP A O 1
ATOM 3646 N N . GLN A 1 465 ? 13.399 22.192 -10.441 1.00 78.75 465 GLN A N 1
ATOM 3647 C CA . GLN A 1 465 ? 12.438 21.589 -9.512 1.00 78.75 465 GLN A CA 1
ATOM 3648 C C . GLN A 1 465 ? 13.105 21.130 -8.216 1.00 78.75 465 GLN A C 1
ATOM 3650 O O . GLN A 1 465 ? 12.465 21.144 -7.168 1.00 78.75 465 GLN A O 1
ATOM 3655 N N . VAL A 1 466 ? 14.354 20.665 -8.279 1.00 80.75 466 VAL A N 1
ATOM 3656 C CA . VAL A 1 466 ? 15.109 20.263 -7.089 1.00 80.75 466 VAL A CA 1
ATOM 3657 C C . VAL A 1 466 ? 15.442 21.489 -6.244 1.00 80.75 466 VAL A C 1
ATOM 3659 O O . VAL A 1 466 ? 15.159 21.460 -5.051 1.00 80.75 466 VAL A O 1
ATOM 3662 N N . TYR A 1 467 ? 15.963 22.562 -6.845 1.00 82.44 467 TYR A N 1
ATOM 3663 C CA . TYR A 1 467 ? 16.273 23.800 -6.126 1.00 82.44 467 TYR A CA 1
ATOM 3664 C C . TYR A 1 467 ? 15.031 24.419 -5.502 1.00 82.44 467 TYR A C 1
ATOM 3666 O O . TYR A 1 467 ? 15.011 24.636 -4.298 1.00 82.44 467 TYR A O 1
ATOM 3674 N N . GLY A 1 468 ? 13.949 24.555 -6.268 1.00 78.81 468 GLY A N 1
ATOM 3675 C CA . GLY A 1 468 ? 12.715 25.089 -5.713 1.00 78.81 468 GLY A CA 1
ATOM 3676 C C . GLY A 1 468 ? 12.175 24.242 -4.551 1.00 78.81 468 GLY A C 1
ATOM 3677 O O . GLY A 1 468 ? 11.735 24.790 -3.545 1.00 78.81 468 GLY A O 1
ATOM 3678 N N . LYS A 1 469 ? 12.230 22.900 -4.635 1.00 78.94 469 LYS A N 1
ATOM 3679 C CA . LYS A 1 469 ? 11.837 22.028 -3.508 1.00 78.94 469 LYS A CA 1
ATOM 3680 C C . LYS A 1 469 ? 12.698 22.267 -2.273 1.00 78.94 469 LYS A C 1
ATOM 3682 O O . LYS A 1 469 ? 12.166 22.215 -1.168 1.00 78.94 469 LYS A O 1
ATOM 3687 N N . ILE A 1 470 ? 14.001 22.481 -2.456 1.00 79.50 470 ILE A N 1
ATOM 3688 C CA . ILE A 1 470 ? 14.919 22.795 -1.359 1.00 79.50 470 ILE A CA 1
ATOM 3689 C C . ILE A 1 470 ? 14.494 24.114 -0.718 1.00 79.50 470 ILE A C 1
ATOM 3691 O O . ILE A 1 470 ? 14.232 24.116 0.479 1.00 79.50 470 ILE A O 1
ATOM 3695 N N . ASP A 1 471 ? 14.323 25.174 -1.506 1.00 81.62 471 ASP A N 1
ATOM 3696 C CA . ASP A 1 471 ? 13.933 26.499 -1.010 1.00 81.62 471 ASP A CA 1
ATOM 3697 C C . ASP A 1 471 ? 12.615 26.438 -0.225 1.00 81.62 471 ASP A C 1
ATOM 3699 O O . ASP A 1 471 ? 12.549 26.853 0.928 1.00 81.62 471 ASP A O 1
ATOM 3703 N N . LEU A 1 472 ? 11.597 25.781 -0.783 1.00 78.81 472 LEU A N 1
ATOM 3704 C CA . LEU A 1 472 ? 10.298 25.616 -0.130 1.00 78.81 472 LEU A CA 1
ATOM 3705 C C . LEU A 1 472 ? 10.374 24.783 1.160 1.00 78.81 472 LEU A C 1
ATOM 3707 O O . LEU A 1 472 ? 9.625 25.027 2.106 1.00 78.81 472 LEU A O 1
ATOM 3711 N N . THR A 1 473 ? 11.254 23.780 1.207 1.00 73.44 473 THR A N 1
ATOM 3712 C CA . THR A 1 473 ? 11.483 22.993 2.428 1.00 73.44 473 THR A CA 1
ATOM 3713 C C . THR A 1 473 ? 12.157 23.858 3.490 1.00 73.44 473 THR A C 1
ATOM 3715 O O . THR A 1 473 ? 11.766 23.799 4.652 1.00 73.44 473 THR A O 1
ATOM 3718 N N . LEU A 1 474 ? 13.127 24.691 3.093 1.00 78.94 474 LEU A N 1
ATOM 3719 C CA . LEU A 1 474 ? 13.826 25.620 3.982 1.00 78.94 474 LEU A CA 1
ATOM 3720 C C . LEU A 1 474 ? 12.884 26.699 4.541 1.00 78.94 474 LEU A C 1
ATOM 3722 O O . LEU A 1 474 ? 12.923 26.983 5.739 1.00 78.94 474 LEU A O 1
ATOM 3726 N N . ASP A 1 475 ? 11.987 27.237 3.714 1.00 77.56 475 ASP A N 1
ATOM 3727 C CA . ASP A 1 475 ? 10.993 28.235 4.127 1.00 77.56 475 ASP A CA 1
ATOM 3728 C C . ASP A 1 475 ? 9.981 27.669 5.138 1.00 77.56 475 ASP A C 1
ATOM 3730 O O . ASP A 1 475 ? 9.540 28.366 6.056 1.00 77.56 475 ASP A O 1
ATOM 3734 N N . ASN A 1 476 ? 9.645 26.381 5.016 1.00 72.75 476 ASN A N 1
ATOM 3735 C CA . ASN A 1 476 ? 8.655 25.712 5.859 1.00 72.75 476 ASN A CA 1
ATOM 3736 C C . ASN A 1 476 ? 9.236 25.014 7.100 1.00 72.75 476 ASN A C 1
ATOM 3738 O O . ASN A 1 476 ? 8.470 24.394 7.835 1.00 72.75 476 ASN A O 1
ATOM 3742 N N . ILE A 1 477 ? 10.536 25.154 7.407 1.00 74.31 477 ILE A N 1
ATOM 3743 C CA . ILE A 1 477 ? 11.182 24.495 8.567 1.00 74.31 477 ILE A CA 1
ATOM 3744 C C . ILE A 1 477 ? 10.416 24.730 9.879 1.00 74.31 477 ILE A C 1
ATOM 3746 O O . ILE A 1 477 ? 10.337 23.845 10.727 1.00 74.31 477 ILE A O 1
ATOM 3750 N N . LYS A 1 478 ? 9.839 25.924 10.070 1.00 69.69 478 LYS A N 1
ATOM 3751 C CA . LYS A 1 478 ? 9.103 26.259 11.302 1.00 69.69 478 LYS A CA 1
ATOM 3752 C C . LYS A 1 478 ? 7.694 25.654 11.364 1.00 69.69 478 LYS A C 1
ATOM 3754 O O . LYS A 1 478 ? 7.178 25.483 12.464 1.00 69.69 478 LYS A O 1
ATOM 3759 N N . ASN A 1 479 ? 7.106 25.310 10.216 1.00 73.75 479 ASN A N 1
ATOM 3760 C CA . ASN A 1 479 ? 5.707 24.887 10.075 1.00 73.75 479 ASN A CA 1
ATOM 3761 C C . ASN A 1 479 ? 5.568 23.495 9.420 1.00 73.75 479 ASN A C 1
ATOM 3763 O O . ASN A 1 479 ? 4.497 23.151 8.925 1.00 73.75 479 ASN A O 1
ATOM 3767 N N . GLU A 1 480 ? 6.624 22.677 9.417 1.00 71.69 480 GLU A N 1
ATOM 3768 C CA . GLU A 1 480 ? 6.678 21.377 8.722 1.00 71.69 480 GLU A CA 1
ATOM 3769 C C . GLU A 1 480 ? 5.508 20.453 9.103 1.00 71.69 480 GLU A C 1
ATOM 3771 O O . GLU A 1 480 ? 4.850 19.880 8.239 1.00 71.69 480 GLU A O 1
ATOM 3776 N N . THR A 1 481 ? 5.157 20.403 10.393 1.00 71.62 481 THR A N 1
ATOM 3777 C CA . THR A 1 481 ? 4.045 19.566 10.881 1.00 71.62 481 THR A CA 1
ATOM 3778 C C . THR A 1 481 ? 2.685 20.033 10.352 1.00 71.62 481 THR A C 1
ATOM 3780 O O . THR A 1 481 ? 1.793 19.224 10.110 1.00 71.62 481 THR A O 1
ATOM 3783 N N . GLU A 1 482 ? 2.499 21.341 10.181 1.00 76.00 482 GLU A N 1
ATOM 3784 C CA . GLU A 1 482 ? 1.262 21.900 9.634 1.00 76.00 482 GLU A CA 1
ATOM 3785 C C . GLU A 1 482 ? 1.143 21.586 8.139 1.00 76.00 482 GLU A C 1
ATOM 3787 O O . GLU A 1 482 ? 0.084 21.161 7.676 1.00 76.00 482 GLU A O 1
ATOM 3792 N N . VAL A 1 483 ? 2.246 21.724 7.398 1.00 79.25 483 VAL A N 1
ATOM 3793 C CA . VAL A 1 483 ? 2.308 21.392 5.970 1.00 79.25 483 VAL A CA 1
ATOM 3794 C C . VAL A 1 483 ? 2.020 19.908 5.733 1.00 79.25 483 VAL A C 1
ATOM 3796 O O . VAL A 1 483 ? 1.191 19.587 4.880 1.00 79.25 483 VAL A O 1
ATOM 3799 N N . ASP A 1 484 ? 2.621 19.014 6.521 1.00 77.38 484 ASP A N 1
ATOM 3800 C CA . ASP A 1 484 ? 2.382 17.569 6.429 1.00 77.38 484 ASP A CA 1
ATOM 3801 C C . ASP A 1 484 ? 0.918 17.204 6.704 1.00 77.38 484 ASP A C 1
ATOM 3803 O O . ASP A 1 484 ? 0.324 16.430 5.950 1.00 77.38 484 ASP A O 1
ATOM 3807 N N . ASN A 1 485 ? 0.304 17.812 7.726 1.00 80.06 485 ASN A N 1
ATOM 3808 C CA . ASN A 1 485 ? -1.113 17.611 8.033 1.00 80.06 485 ASN A CA 1
ATOM 3809 C C . ASN A 1 485 ? -2.020 18.058 6.878 1.00 80.06 485 ASN A C 1
ATOM 3811 O O . ASN A 1 485 ? -2.961 17.346 6.535 1.00 80.06 485 ASN A O 1
ATOM 3815 N N . ILE A 1 486 ? -1.729 19.203 6.250 1.00 83.69 486 ILE A N 1
ATOM 3816 C CA . ILE A 1 486 ? -2.494 19.697 5.094 1.00 83.69 486 ILE A CA 1
ATOM 3817 C C . ILE A 1 486 ? -2.354 18.741 3.901 1.00 83.69 486 ILE A C 1
ATOM 3819 O O . ILE A 1 486 ? -3.347 18.436 3.235 1.00 83.69 486 ILE A O 1
ATOM 3823 N N . ILE A 1 487 ? -1.139 18.258 3.620 1.00 85.38 487 ILE A N 1
ATOM 3824 C CA . ILE A 1 487 ? -0.880 17.307 2.528 1.00 85.38 487 ILE A CA 1
ATOM 3825 C C . ILE A 1 487 ? -1.638 16.001 2.770 1.00 85.38 487 ILE A C 1
ATOM 3827 O O . ILE A 1 487 ? -2.257 15.475 1.840 1.00 85.38 487 ILE A O 1
ATOM 3831 N N . GLU A 1 488 ? -1.605 15.485 3.999 1.00 84.94 488 GLU A N 1
ATOM 3832 C CA . GLU A 1 488 ? -2.325 14.275 4.390 1.00 84.94 488 GLU A CA 1
ATOM 3833 C C . GLU A 1 488 ? -3.842 14.457 4.267 1.00 84.94 488 GLU A C 1
ATOM 3835 O O . GLU A 1 488 ? -4.495 13.657 3.601 1.00 84.94 488 GLU A O 1
ATOM 3840 N N . ASP A 1 489 ? -4.398 15.545 4.798 1.00 85.06 489 ASP A N 1
ATOM 3841 C CA . ASP A 1 489 ? -5.837 15.824 4.738 1.00 85.06 489 ASP A CA 1
ATOM 3842 C C . ASP A 1 489 ? -6.349 15.939 3.310 1.00 85.06 489 ASP A C 1
ATOM 3844 O O . ASP A 1 489 ? -7.359 15.334 2.947 1.00 85.06 489 ASP A O 1
ATOM 3848 N N . THR A 1 490 ? -5.612 16.669 2.476 1.00 90.56 490 THR A N 1
ATOM 3849 C CA . THR A 1 490 ? -5.961 16.839 1.064 1.00 90.56 490 THR A CA 1
ATOM 3850 C C . THR A 1 490 ? -5.855 15.502 0.321 1.00 90.56 490 THR A C 1
ATOM 3852 O O . THR A 1 490 ? -6.708 15.173 -0.501 1.00 90.56 490 THR A O 1
ATOM 3855 N N . SER A 1 491 ? -4.840 14.689 0.628 1.00 92.56 491 SER A N 1
ATOM 3856 C CA . SER A 1 491 ? -4.644 13.366 0.017 1.00 92.56 491 SER A CA 1
ATOM 3857 C C . SER A 1 491 ? -5.724 12.360 0.424 1.00 92.56 491 SER A C 1
ATOM 3859 O O . SER A 1 491 ? -6.235 11.625 -0.426 1.00 92.56 491 SER A O 1
ATOM 3861 N N . LEU A 1 492 ? -6.117 12.342 1.701 1.00 90.12 492 LEU A N 1
ATOM 3862 C CA . LEU A 1 492 ? -7.224 11.525 2.199 1.00 90.12 492 LEU A CA 1
ATOM 3863 C C . LEU A 1 492 ? -8.563 11.991 1.616 1.00 90.12 492 LEU A C 1
ATOM 3865 O O . LEU A 1 492 ? -9.365 11.147 1.210 1.00 90.12 492 LEU A O 1
ATOM 3869 N N . GLY A 1 493 ? -8.786 13.305 1.520 1.00 91.38 493 GLY A N 1
ATOM 3870 C CA . GLY A 1 493 ? -9.967 13.890 0.885 1.00 91.38 493 GLY A CA 1
ATOM 3871 C C . GLY A 1 493 ? -10.099 13.479 -0.577 1.00 91.38 493 GLY A C 1
ATOM 3872 O O . GLY A 1 493 ? -11.167 13.039 -1.012 1.00 91.38 493 GLY A O 1
ATOM 3873 N N . TYR A 1 494 ? -8.994 13.508 -1.320 1.00 95.06 494 TYR A N 1
ATOM 3874 C CA . TYR A 1 494 ? -8.988 13.079 -2.712 1.00 95.06 494 TYR A CA 1
ATOM 3875 C C . TYR A 1 494 ? -9.210 11.571 -2.844 1.00 95.06 494 TYR A C 1
ATOM 3877 O O . TYR A 1 494 ? -10.019 11.125 -3.657 1.00 95.06 494 TYR A O 1
ATOM 3885 N N . LEU A 1 495 ? -8.581 10.757 -1.987 1.00 93.50 495 LEU A N 1
ATOM 3886 C CA . LEU A 1 495 ? -8.850 9.319 -1.953 1.00 93.50 495 LEU A CA 1
ATOM 3887 C C . LEU A 1 495 ? -10.332 9.033 -1.667 1.00 93.50 495 LEU A C 1
ATOM 3889 O O . LEU A 1 495 ? -10.918 8.178 -2.329 1.00 93.50 495 LEU A O 1
ATOM 3893 N N . LYS A 1 496 ? -10.956 9.769 -0.738 1.00 91.38 496 LYS A N 1
ATOM 3894 C CA . LYS A 1 496 ? -12.380 9.619 -0.411 1.00 91.38 496 LYS A CA 1
ATOM 3895 C C . LYS A 1 496 ? -13.259 9.920 -1.620 1.00 91.38 496 LYS A C 1
ATOM 3897 O O . LYS A 1 496 ? -14.136 9.114 -1.932 1.00 91.38 496 LYS A O 1
ATOM 3902 N N . TYR A 1 497 ? -12.957 10.998 -2.347 1.00 92.81 497 TYR A N 1
ATOM 3903 C CA . TYR A 1 497 ? -13.614 11.345 -3.610 1.00 92.81 497 TYR A CA 1
ATOM 3904 C C . TYR A 1 497 ? -13.503 10.232 -4.661 1.00 92.81 497 TYR A C 1
ATOM 3906 O O . TYR A 1 497 ? -14.490 9.916 -5.323 1.00 92.81 497 TYR A O 1
ATOM 3914 N N . LEU A 1 498 ? -12.335 9.594 -4.790 1.00 92.25 498 LEU A N 1
ATOM 3915 C CA . LEU A 1 498 ? -12.105 8.507 -5.751 1.00 92.25 498 LEU A CA 1
ATOM 3916 C C . LEU A 1 498 ? -12.787 7.183 -5.361 1.00 92.25 498 LEU A C 1
ATOM 3918 O O . LEU A 1 498 ? -13.065 6.340 -6.216 1.00 92.25 498 LEU A O 1
ATOM 3922 N N . THR A 1 499 ? -13.060 6.978 -4.072 1.00 89.00 499 THR A N 1
ATOM 3923 C CA . THR A 1 499 ? -13.709 5.760 -3.555 1.00 89.00 499 THR A CA 1
ATOM 3924 C C . THR A 1 499 ? -15.237 5.832 -3.499 1.00 89.00 499 THR A C 1
ATOM 3926 O O . THR A 1 499 ? -15.856 4.874 -3.044 1.00 89.00 499 THR A O 1
ATOM 3929 N N . ARG A 1 500 ? -15.852 6.915 -3.993 1.00 87.00 500 ARG A N 1
ATOM 3930 C CA . ARG A 1 500 ? -17.314 7.104 -4.029 1.00 87.00 500 ARG A CA 1
ATOM 3931 C C . ARG A 1 500 ? -18.030 5.983 -4.796 1.00 87.00 500 ARG A C 1
ATOM 3933 O O . ARG A 1 500 ? -17.540 5.563 -5.842 1.00 87.00 500 ARG A O 1
ATOM 3940 N N . GLU A 1 501 ? -19.128 5.443 -4.270 1.00 79.94 501 GLU A N 1
ATOM 3941 C CA . GLU A 1 501 ? -19.795 4.250 -4.836 1.00 79.94 501 GLU A CA 1
ATOM 3942 C C . GLU A 1 501 ? -20.559 4.525 -6.139 1.00 79.94 501 GLU A C 1
ATOM 3944 O O . GLU A 1 501 ? -20.704 3.626 -6.959 1.00 79.94 501 GLU A O 1
ATOM 3949 N N . ASP A 1 502 ? -20.975 5.767 -6.357 1.00 81.19 502 ASP A N 1
ATOM 3950 C CA . ASP A 1 502 ? -21.785 6.255 -7.478 1.00 81.19 502 ASP A CA 1
ATOM 3951 C C . ASP A 1 502 ? -21.008 6.463 -8.790 1.00 81.19 502 ASP A C 1
ATOM 3953 O O . ASP A 1 502 ? -21.605 6.778 -9.816 1.00 81.19 502 ASP A O 1
ATOM 3957 N N . ALA A 1 503 ? -19.683 6.303 -8.776 1.00 79.94 503 ALA A N 1
ATOM 3958 C CA . ALA A 1 503 ? -18.847 6.519 -9.951 1.00 79.94 503 ALA A CA 1
ATOM 3959 C C . ALA A 1 503 ? -18.517 5.216 -10.687 1.00 79.94 503 ALA A C 1
ATOM 3961 O O . ALA A 1 503 ? -17.789 4.356 -10.166 1.00 79.94 503 ALA A O 1
ATOM 3962 N N . ASP A 1 504 ? -18.993 5.132 -11.928 1.00 86.75 504 ASP A N 1
ATOM 3963 C CA . ASP A 1 504 ? -18.690 4.053 -12.862 1.00 86.75 504 ASP A CA 1
ATOM 3964 C C . ASP A 1 504 ? -17.258 4.136 -13.405 1.00 86.75 504 ASP A C 1
ATOM 3966 O O . ASP A 1 504 ? -16.655 5.205 -13.525 1.00 86.75 504 ASP A O 1
ATOM 3970 N N . LEU A 1 505 ? -16.697 2.973 -13.748 1.00 90.38 505 LEU A N 1
ATOM 3971 C CA . LEU A 1 505 ? -15.401 2.912 -14.417 1.00 90.38 505 LEU A CA 1
ATOM 3972 C C . LEU A 1 505 ? -15.516 3.381 -15.881 1.00 90.38 505 LEU A C 1
ATOM 3974 O O . LEU A 1 505 ? -16.487 3.023 -16.549 1.00 90.38 505 LEU A O 1
ATOM 3978 N N . PRO A 1 506 ? -14.503 4.091 -16.415 1.00 93.75 506 PRO A N 1
ATOM 3979 C CA . PRO A 1 506 ? -14.502 4.552 -17.802 1.00 93.75 506 PRO A CA 1
ATOM 3980 C C . PRO A 1 506 ? -14.509 3.398 -18.811 1.00 93.75 506 PRO A C 1
ATOM 3982 O O . PRO A 1 506 ? -14.118 2.266 -18.508 1.00 93.75 506 PRO A O 1
ATOM 3985 N N . HIS A 1 507 ? -14.875 3.692 -20.056 1.00 94.00 507 HIS A N 1
ATOM 3986 C CA . HIS A 1 507 ? -14.753 2.747 -21.158 1.00 94.00 507 HIS A CA 1
ATOM 3987 C C . HIS A 1 507 ? -13.304 2.669 -21.679 1.00 94.00 507 HIS A C 1
ATOM 3989 O O . HIS A 1 507 ? -12.646 3.680 -21.933 1.00 94.00 507 HIS A O 1
ATOM 3995 N N . LEU A 1 508 ? -12.801 1.445 -21.879 1.00 94.06 508 LEU A N 1
ATOM 3996 C CA . LEU A 1 508 ? -11.450 1.201 -22.393 1.00 94.06 508 LEU A CA 1
ATOM 3997 C C . LEU A 1 508 ? -11.422 1.242 -23.931 1.00 94.06 508 LEU A C 1
ATOM 3999 O O . LEU A 1 508 ? -11.460 0.200 -24.598 1.00 94.06 508 LEU A O 1
ATOM 4003 N N . MET A 1 509 ? -11.327 2.442 -24.497 1.00 95.06 509 MET A N 1
ATOM 4004 C CA . MET A 1 509 ? -11.296 2.670 -25.944 1.00 95.06 509 MET A CA 1
ATOM 4005 C C . MET A 1 509 ? -10.014 2.153 -26.606 1.00 95.06 509 MET A C 1
ATOM 4007 O O . MET A 1 509 ? -10.079 1.352 -27.542 1.00 95.06 509 MET A O 1
ATOM 4011 N N . MET A 1 510 ? -8.835 2.524 -26.096 1.00 93.81 510 MET A N 1
ATOM 4012 C CA . MET A 1 510 ? -7.542 2.221 -26.746 1.00 93.81 510 MET A CA 1
ATOM 4013 C C . MET A 1 510 ? -7.009 0.805 -26.459 1.00 93.81 510 MET A C 1
ATOM 4015 O O . MET A 1 510 ? -5.805 0.577 -26.300 1.00 93.81 510 MET A O 1
ATOM 4019 N N . ARG A 1 511 ? -7.897 -0.189 -26.341 1.00 94.56 511 ARG A N 1
ATOM 4020 C CA . ARG A 1 511 ? -7.536 -1.552 -25.909 1.00 94.56 511 ARG A CA 1
ATOM 4021 C C . ARG A 1 511 ? -6.465 -2.211 -26.791 1.00 94.56 511 ARG A C 1
ATOM 4023 O O . ARG A 1 511 ? -5.640 -2.976 -26.292 1.00 94.56 511 ARG A O 1
ATOM 4030 N N . LYS A 1 512 ? -6.483 -1.942 -28.104 1.00 94.19 512 LYS A N 1
ATOM 4031 C CA . LYS A 1 512 ? -5.566 -2.556 -29.081 1.00 94.19 512 LYS A CA 1
ATOM 4032 C C . LYS A 1 512 ? -4.166 -1.963 -28.949 1.00 94.19 512 LYS A C 1
ATOM 4034 O O . LYS A 1 512 ? -3.176 -2.694 -28.951 1.00 94.19 512 LYS A O 1
ATOM 4039 N N . GLU A 1 513 ? -4.098 -0.649 -28.807 1.00 95.94 513 GLU A N 1
ATOM 4040 C CA . GLU A 1 513 ? -2.879 0.134 -28.651 1.00 95.94 513 GLU A CA 1
ATOM 4041 C C . GLU A 1 513 ? -2.189 -0.229 -27.335 1.00 95.94 513 GLU A C 1
ATOM 4043 O O . GLU A 1 513 ? -0.989 -0.493 -27.333 1.00 95.94 513 GLU A O 1
ATOM 4048 N N . ILE A 1 514 ? -2.954 -0.367 -26.245 1.00 96.75 514 ILE A N 1
ATOM 4049 C CA . ILE A 1 514 ? -2.441 -0.818 -24.942 1.00 96.75 514 ILE A CA 1
ATOM 4050 C C . ILE A 1 514 ? -1.826 -2.217 -25.050 1.00 96.75 514 ILE A C 1
ATOM 4052 O O . ILE A 1 514 ? -0.727 -2.442 -24.546 1.00 96.75 514 ILE A O 1
ATOM 4056 N N . GLY A 1 515 ? -2.489 -3.155 -25.737 1.00 96.06 515 GLY A N 1
ATOM 4057 C CA . GLY A 1 515 ? -1.953 -4.503 -25.951 1.00 96.06 515 GLY A CA 1
ATOM 4058 C C . GLY A 1 515 ? -0.638 -4.508 -26.740 1.00 96.06 515 GLY A C 1
ATOM 4059 O O . GLY A 1 515 ? 0.317 -5.185 -26.358 1.00 96.06 515 GLY A O 1
ATOM 4060 N N . ARG A 1 516 ? -0.549 -3.703 -27.806 1.00 95.94 516 ARG A N 1
ATOM 4061 C CA . ARG A 1 516 ? 0.679 -3.544 -28.607 1.00 95.94 516 ARG A CA 1
ATOM 4062 C C . ARG A 1 516 ? 1.814 -2.901 -27.806 1.00 95.94 516 ARG A C 1
ATOM 4064 O O . ARG A 1 516 ? 2.955 -3.349 -27.904 1.00 95.94 516 ARG A O 1
ATOM 4071 N N . LEU A 1 517 ? 1.503 -1.888 -27.000 1.00 96.69 517 LEU A N 1
ATOM 4072 C CA . LEU A 1 517 ? 2.468 -1.231 -26.121 1.00 96.69 517 LEU A CA 1
ATOM 4073 C C . LEU A 1 517 ? 2.974 -2.192 -25.034 1.00 96.69 517 LEU A C 1
ATOM 4075 O O . LEU A 1 517 ? 4.170 -2.225 -24.744 1.00 96.69 517 LEU A O 1
ATOM 4079 N N . ALA A 1 518 ? 2.083 -3.015 -24.474 1.00 95.69 518 ALA A N 1
ATOM 4080 C CA . ALA A 1 518 ? 2.448 -4.054 -23.520 1.00 95.69 518 ALA A CA 1
ATOM 4081 C C . ALA A 1 518 ? 3.437 -5.051 -24.138 1.00 95.69 518 ALA A C 1
ATOM 4083 O O . ALA A 1 518 ? 4.472 -5.328 -23.536 1.00 95.69 518 ALA A O 1
ATOM 4084 N N . GLN A 1 519 ? 3.162 -5.536 -25.354 1.00 95.25 519 GLN A N 1
ATOM 4085 C CA . GLN A 1 519 ? 4.061 -6.465 -26.042 1.00 95.25 519 GLN A CA 1
ATOM 4086 C C . GLN A 1 519 ? 5.439 -5.851 -26.296 1.00 95.25 519 GLN A C 1
ATOM 4088 O O . GLN A 1 519 ? 6.452 -6.498 -26.045 1.00 95.25 519 GLN A O 1
ATOM 4093 N N . LEU A 1 520 ? 5.493 -4.585 -26.719 1.00 95.12 520 LEU A N 1
ATOM 4094 C CA . LEU A 1 520 ? 6.758 -3.867 -26.875 1.00 95.12 520 LEU A CA 1
ATOM 4095 C C . LEU A 1 520 ? 7.528 -3.779 -25.550 1.00 95.12 520 LEU A C 1
ATOM 4097 O O . LEU A 1 520 ? 8.723 -4.056 -25.510 1.00 95.12 520 LEU A O 1
ATOM 4101 N N . GLY A 1 521 ? 6.843 -3.437 -24.457 1.00 93.06 521 GLY A N 1
ATOM 4102 C CA . GLY A 1 521 ? 7.449 -3.382 -23.129 1.00 93.06 521 GLY A CA 1
ATOM 4103 C C . GLY A 1 521 ? 7.976 -4.730 -22.639 1.00 93.06 521 GLY A C 1
ATOM 4104 O O . GLY A 1 521 ? 9.048 -4.772 -22.044 1.00 93.06 521 GLY A O 1
ATOM 4105 N N . ALA A 1 522 ? 7.254 -5.820 -22.908 1.00 91.75 522 ALA A N 1
ATOM 4106 C CA . ALA A 1 522 ? 7.684 -7.178 -22.580 1.00 91.75 522 ALA A CA 1
ATOM 4107 C C . ALA A 1 522 ? 8.948 -7.574 -23.362 1.00 91.75 522 ALA A C 1
ATOM 4109 O O . ALA A 1 522 ? 9.920 -8.034 -22.767 1.00 91.75 522 ALA A O 1
ATOM 4110 N N . ILE A 1 523 ? 8.989 -7.279 -24.669 1.00 92.25 523 ILE A N 1
ATOM 4111 C CA . ILE A 1 523 ? 10.173 -7.503 -25.513 1.00 92.25 523 ILE A CA 1
ATOM 4112 C C . ILE A 1 523 ? 11.380 -6.739 -24.955 1.00 92.25 523 ILE A C 1
ATOM 4114 O O . ILE A 1 523 ? 12.421 -7.342 -24.706 1.00 92.25 523 ILE A O 1
ATOM 4118 N N . LEU A 1 524 ? 11.235 -5.438 -24.686 1.00 91.06 524 LEU A N 1
ATOM 4119 C CA . LEU A 1 524 ? 12.331 -4.577 -24.219 1.00 91.06 524 LEU A CA 1
ATOM 4120 C C . LEU A 1 524 ? 12.855 -4.923 -22.811 1.00 91.06 524 LEU A C 1
ATOM 4122 O O . LEU A 1 524 ? 13.944 -4.484 -22.445 1.00 91.06 524 LEU A O 1
ATOM 4126 N N . ARG A 1 525 ? 12.105 -5.698 -22.017 1.00 88.25 525 ARG A N 1
ATOM 4127 C CA . ARG A 1 525 ? 12.525 -6.177 -20.686 1.00 88.25 525 ARG A CA 1
ATOM 4128 C C . ARG A 1 525 ? 13.226 -7.523 -20.696 1.00 88.25 525 ARG A C 1
ATOM 4130 O O . ARG A 1 525 ? 13.726 -7.936 -19.651 1.00 88.25 525 ARG A O 1
ATOM 4137 N N . THR A 1 526 ? 13.260 -8.201 -21.838 1.00 88.19 526 THR A N 1
ATOM 4138 C CA . THR A 1 526 ? 13.875 -9.522 -21.961 1.00 88.19 526 THR A CA 1
ATOM 4139 C C . THR A 1 526 ? 15.315 -9.477 -21.446 1.00 88.19 526 THR A C 1
ATOM 4141 O O . THR A 1 526 ? 16.116 -8.649 -21.878 1.00 88.19 526 THR A O 1
ATOM 4144 N N . SER A 1 527 ? 15.644 -10.362 -20.502 1.00 83.75 527 SER A N 1
ATOM 4145 C CA . SER A 1 527 ? 16.966 -10.412 -19.870 1.00 83.75 527 SER A CA 1
ATOM 4146 C C . SER A 1 527 ? 17.681 -11.723 -20.186 1.00 83.75 527 SER A C 1
ATOM 4148 O O . SER A 1 527 ? 17.074 -12.793 -20.182 1.00 83.75 527 SER A O 1
ATOM 4150 N N . VAL A 1 528 ? 18.987 -11.640 -20.449 1.00 85.38 528 VAL A N 1
ATOM 4151 C CA . VAL A 1 528 ? 19.840 -12.799 -20.744 1.00 85.38 528 VAL A CA 1
ATOM 4152 C C . VAL A 1 528 ? 20.523 -13.270 -19.463 1.00 85.38 528 VAL A C 1
ATOM 4154 O O . VAL A 1 528 ? 21.194 -12.502 -18.772 1.00 85.38 528 VAL A O 1
ATOM 4157 N N . ALA A 1 529 ? 20.367 -14.553 -19.136 1.00 81.00 529 ALA A N 1
ATOM 4158 C CA . ALA A 1 529 ? 21.018 -15.159 -17.983 1.00 81.00 529 ALA A CA 1
ATOM 4159 C C . ALA A 1 529 ? 22.477 -15.505 -18.311 1.00 81.00 529 ALA A C 1
ATOM 4161 O O . ALA A 1 529 ? 22.736 -16.292 -19.221 1.00 81.00 529 ALA A O 1
ATOM 4162 N N . ARG A 1 530 ? 23.425 -14.972 -17.534 1.00 83.00 530 ARG A N 1
ATOM 4163 C CA . ARG A 1 530 ? 24.853 -15.299 -17.653 1.00 83.00 530 ARG A CA 1
ATOM 4164 C C . ARG A 1 530 ? 25.424 -15.833 -16.350 1.00 83.00 530 ARG A C 1
ATOM 4166 O O . ARG A 1 530 ? 25.014 -15.419 -15.267 1.00 83.00 530 ARG A O 1
ATOM 4173 N N . HIS A 1 531 ? 26.411 -16.713 -16.466 1.00 82.25 531 HIS A N 1
ATOM 4174 C CA . HIS A 1 531 ? 27.191 -17.177 -15.330 1.00 82.25 531 HIS A CA 1
ATOM 4175 C C . HIS A 1 531 ? 28.018 -16.022 -14.741 1.00 82.25 531 HIS A C 1
ATOM 4177 O O . HIS A 1 531 ? 28.655 -15.271 -15.484 1.00 82.25 531 HIS A O 1
ATOM 4183 N N . ALA A 1 532 ? 28.040 -15.891 -13.411 1.00 75.00 532 ALA A N 1
ATOM 4184 C CA . ALA A 1 532 ? 28.661 -14.751 -12.727 1.00 75.00 532 ALA A CA 1
ATOM 4185 C C . ALA A 1 532 ? 30.162 -14.600 -13.045 1.00 75.00 532 ALA A C 1
ATOM 4187 O O . ALA A 1 532 ? 30.628 -13.492 -13.302 1.00 75.00 532 ALA A O 1
ATOM 4188 N N . TYR A 1 533 ? 30.888 -15.724 -13.083 1.00 76.31 533 TYR A N 1
ATOM 4189 C CA . TYR A 1 533 ? 32.336 -15.759 -13.326 1.00 76.31 533 TYR A CA 1
ATOM 4190 C C . TYR A 1 533 ? 32.694 -15.915 -14.811 1.00 76.31 533 TYR A C 1
ATOM 4192 O O . TYR A 1 533 ? 33.256 -15.003 -15.405 1.00 76.31 533 TYR A O 1
ATOM 4200 N N . SER A 1 534 ? 32.325 -17.038 -15.440 1.00 84.94 534 SER A N 1
ATOM 4201 C CA . SER A 1 534 ? 32.672 -17.332 -16.841 1.00 84.94 534 SER A CA 1
ATOM 4202 C C . SER A 1 534 ? 31.966 -16.464 -17.891 1.00 84.94 534 SER A C 1
ATOM 4204 O O . SER A 1 534 ? 32.333 -16.529 -19.060 1.00 84.94 534 SER A O 1
ATOM 4206 N N . ARG A 1 535 ? 30.935 -15.685 -17.515 1.00 82.06 535 ARG A N 1
ATOM 4207 C CA . ARG A 1 535 ? 30.095 -14.864 -18.418 1.00 82.06 535 ARG A CA 1
ATOM 4208 C C . ARG A 1 535 ? 29.395 -15.636 -19.544 1.00 82.06 535 ARG A C 1
ATOM 4210 O O . ARG A 1 535 ? 28.769 -15.019 -20.412 1.00 82.06 535 ARG A O 1
ATOM 4217 N N . GLN A 1 536 ? 29.445 -16.966 -19.504 1.00 86.50 536 GLN A N 1
ATOM 4218 C CA . GLN A 1 536 ? 28.751 -17.837 -20.443 1.00 86.50 536 GLN A CA 1
ATOM 4219 C C . GLN A 1 536 ? 27.239 -17.664 -20.319 1.00 86.50 536 GLN A C 1
ATOM 4221 O O . GLN A 1 536 ? 26.714 -17.453 -19.223 1.00 86.50 536 GLN A O 1
ATOM 4226 N N . ILE A 1 537 ? 26.555 -17.742 -21.456 1.00 85.44 537 ILE A N 1
ATOM 4227 C CA . ILE A 1 537 ? 25.097 -17.678 -21.530 1.00 85.44 537 ILE A CA 1
ATOM 4228 C C . ILE A 1 537 ? 24.551 -18.986 -20.965 1.00 85.44 537 ILE A C 1
ATOM 4230 O O . ILE A 1 537 ? 24.942 -20.063 -21.404 1.00 85.44 537 ILE A O 1
ATOM 4234 N N . LEU A 1 538 ? 23.664 -18.880 -19.982 1.00 83.81 538 LEU A N 1
ATOM 4235 C CA . LEU A 1 538 ? 23.052 -20.036 -19.331 1.00 83.81 538 LEU A CA 1
ATOM 4236 C C . LEU A 1 538 ? 21.801 -20.499 -20.078 1.00 83.81 538 LEU A C 1
ATOM 4238 O O . LEU A 1 538 ? 21.547 -21.692 -20.175 1.00 83.81 538 LEU A O 1
ATOM 4242 N N . VAL A 1 539 ? 21.011 -19.544 -20.575 1.00 82.25 539 VAL A N 1
ATOM 4243 C CA . VAL A 1 539 ? 19.723 -19.785 -21.234 1.00 82.25 539 VAL A CA 1
ATOM 4244 C C . VAL A 1 539 ? 19.533 -18.747 -22.336 1.00 82.25 539 VAL A C 1
ATOM 4246 O O . VAL A 1 539 ? 19.775 -17.558 -22.111 1.00 82.25 539 VAL A O 1
ATOM 4249 N N . ILE A 1 540 ? 19.092 -19.193 -23.514 1.00 84.50 540 ILE A N 1
ATOM 4250 C CA . ILE A 1 540 ? 18.647 -18.308 -24.596 1.00 84.50 540 ILE A CA 1
ATOM 4251 C C . ILE A 1 540 ? 17.226 -17.845 -24.250 1.00 84.50 540 ILE A C 1
ATOM 4253 O O . ILE A 1 540 ? 16.360 -18.698 -24.063 1.00 84.50 540 ILE A O 1
ATOM 4257 N N . PRO A 1 541 ? 16.969 -16.534 -24.120 1.00 85.62 541 PRO A N 1
ATOM 4258 C CA . PRO A 1 541 ? 15.656 -16.057 -23.726 1.00 85.62 541 PRO A CA 1
ATOM 4259 C C . PRO A 1 541 ? 14.666 -16.090 -24.895 1.00 85.62 541 PRO A C 1
ATOM 4261 O O . PRO A 1 541 ? 15.028 -15.872 -26.052 1.00 85.62 541 PRO A O 1
ATOM 4264 N N . GLU A 1 542 ? 13.395 -16.276 -24.558 1.00 86.31 542 GLU A N 1
ATOM 4265 C CA . GLU A 1 542 ? 12.258 -16.037 -25.446 1.00 86.31 542 GLU A CA 1
ATOM 4266 C C . GLU A 1 542 ? 11.520 -14.769 -25.006 1.00 86.31 542 GLU A C 1
ATOM 4268 O O . GLU A 1 542 ? 11.644 -14.327 -23.860 1.00 86.31 542 GLU A O 1
ATOM 4273 N N . TRP A 1 543 ? 10.769 -14.155 -25.921 1.00 86.62 543 TRP A N 1
ATOM 4274 C CA . TRP A 1 543 ? 9.955 -12.991 -25.579 1.00 86.62 543 TRP A CA 1
ATOM 4275 C C . TRP A 1 543 ? 8.770 -13.404 -24.711 1.00 86.62 543 TRP A C 1
ATOM 4277 O O . TRP A 1 543 ? 8.053 -14.347 -25.031 1.00 86.62 543 TRP A O 1
ATOM 4287 N N . GLU A 1 544 ? 8.529 -12.651 -23.642 1.00 84.56 544 GLU A N 1
ATOM 4288 C CA . GLU A 1 544 ? 7.341 -12.831 -22.813 1.00 84.56 544 GLU A CA 1
ATOM 4289 C C . GLU A 1 544 ? 6.067 -12.488 -23.610 1.00 84.56 544 GLU A C 1
ATOM 4291 O O . GLU A 1 544 ? 5.966 -11.436 -24.254 1.00 84.56 544 GLU A O 1
ATOM 4296 N N . GLU A 1 545 ? 5.060 -13.361 -23.530 1.00 87.25 545 GLU A N 1
ATOM 4297 C CA . GLU A 1 545 ? 3.708 -13.047 -23.986 1.00 87.25 545 GLU A CA 1
ATOM 4298 C C . GLU A 1 545 ? 3.051 -12.054 -23.023 1.00 87.25 545 GLU A C 1
ATOM 4300 O O . GLU A 1 545 ? 2.713 -12.376 -21.880 1.00 87.25 545 GLU A O 1
ATOM 4305 N N . ALA A 1 546 ? 2.804 -10.831 -23.489 1.00 88.19 546 ALA A N 1
ATOM 4306 C CA . ALA A 1 546 ? 2.414 -9.721 -22.624 1.00 88.19 546 ALA A CA 1
ATOM 4307 C C . ALA A 1 546 ? 0.948 -9.756 -22.147 1.00 88.19 546 ALA A C 1
ATOM 4309 O O . ALA A 1 546 ? 0.393 -8.713 -21.812 1.00 88.19 546 ALA A O 1
ATOM 4310 N N . THR A 1 547 ? 0.282 -10.913 -22.088 1.00 90.00 547 THR A N 1
ATOM 4311 C CA . THR A 1 547 ? -1.146 -11.006 -21.723 1.00 90.00 547 THR A CA 1
ATOM 4312 C C . THR A 1 547 ? -1.418 -10.476 -20.312 1.00 90.00 547 THR A C 1
ATOM 4314 O O . THR A 1 547 ? -2.352 -9.696 -20.101 1.00 90.00 547 THR A O 1
ATOM 4317 N N . ARG A 1 548 ? -0.574 -10.842 -19.337 1.00 90.06 548 ARG A N 1
ATOM 4318 C CA . ARG A 1 548 ? -0.634 -10.317 -17.963 1.00 90.06 548 ARG A CA 1
ATOM 4319 C C . ARG A 1 548 ? -0.305 -8.831 -17.940 1.00 90.06 548 ARG A C 1
ATOM 4321 O O . ARG A 1 548 ? -1.020 -8.050 -17.316 1.00 90.06 548 ARG A O 1
ATOM 4328 N N . TYR A 1 549 ? 0.765 -8.447 -18.622 1.00 92.31 549 TYR A N 1
ATOM 4329 C CA . TYR A 1 549 ? 1.243 -7.074 -18.629 1.00 92.31 549 TYR A CA 1
ATOM 4330 C C . TYR A 1 549 ? 0.227 -6.109 -19.273 1.00 92.31 549 TYR A C 1
ATOM 4332 O O . TYR A 1 549 ? -0.059 -5.050 -18.716 1.00 92.31 549 TYR A O 1
ATOM 4340 N N . ALA A 1 550 ? -0.438 -6.530 -20.352 1.00 94.75 550 ALA A N 1
ATOM 4341 C CA . ALA A 1 550 ? -1.527 -5.806 -21.002 1.00 94.75 550 ALA A CA 1
ATOM 4342 C C . ALA A 1 550 ? -2.734 -5.617 -20.077 1.00 94.75 550 ALA A C 1
ATOM 4344 O O . ALA A 1 550 ? -3.285 -4.522 -20.020 1.00 94.75 550 ALA A O 1
ATOM 4345 N N . LYS A 1 551 ? -3.118 -6.643 -19.299 1.00 94.12 551 LYS A N 1
ATOM 4346 C CA . LYS A 1 551 ? -4.194 -6.516 -18.297 1.00 94.12 551 LYS A CA 1
ATOM 4347 C C . LYS A 1 551 ? -3.855 -5.479 -17.226 1.00 94.12 551 LYS A C 1
ATOM 4349 O O . LYS A 1 551 ? -4.734 -4.716 -16.832 1.00 94.12 551 LYS A O 1
ATOM 4354 N N . GLN A 1 552 ? -2.602 -5.428 -16.769 1.00 95.56 552 GLN A N 1
ATOM 4355 C CA . GLN A 1 552 ? -2.172 -4.424 -15.793 1.00 95.56 552 GLN A CA 1
ATOM 4356 C C . GLN A 1 552 ? -2.206 -3.008 -16.373 1.00 95.56 552 GLN A C 1
ATOM 4358 O O . GLN A 1 552 ? -2.764 -2.113 -15.742 1.00 95.56 552 GLN A O 1
ATOM 4363 N N . LEU A 1 553 ? -1.677 -2.811 -17.587 1.00 96.56 553 LEU A N 1
ATOM 4364 C CA . LEU A 1 553 ? -1.716 -1.510 -18.259 1.00 96.56 553 LEU A CA 1
ATOM 4365 C C . LEU A 1 553 ? -3.148 -1.063 -18.574 1.00 96.56 553 LEU A C 1
ATOM 4367 O O . LEU A 1 553 ? -3.461 0.104 -18.392 1.00 96.56 553 LEU A O 1
ATOM 4371 N N . ALA A 1 554 ? -4.032 -1.978 -18.977 1.00 96.81 554 ALA A N 1
ATOM 4372 C CA . ALA A 1 554 ? -5.443 -1.676 -19.217 1.00 96.81 554 ALA A CA 1
ATOM 4373 C C . ALA A 1 554 ? -6.154 -1.203 -17.942 1.00 96.81 554 ALA A C 1
ATOM 4375 O O . ALA A 1 554 ? -6.862 -0.201 -17.959 1.00 96.81 554 ALA A O 1
ATOM 4376 N N . LYS A 1 555 ? -5.928 -1.884 -16.813 1.00 96.75 555 LYS A N 1
ATOM 4377 C CA . LYS A 1 555 ? -6.478 -1.468 -15.515 1.00 96.75 555 LYS A CA 1
ATOM 4378 C C . LYS A 1 555 ? -5.919 -0.129 -15.051 1.00 96.75 555 LYS A C 1
ATOM 4380 O O . LYS A 1 555 ? -6.669 0.677 -14.513 1.00 96.75 555 LYS A O 1
ATOM 4385 N N . LEU A 1 556 ? -4.627 0.112 -15.273 1.00 97.44 556 LEU A N 1
ATOM 4386 C CA . LEU A 1 556 ? -4.022 1.408 -14.992 1.00 97.44 556 LEU A CA 1
ATOM 4387 C C . LEU A 1 556 ? -4.620 2.505 -15.883 1.00 97.44 556 LEU A C 1
ATOM 4389 O O . LEU A 1 556 ? -4.921 3.570 -15.369 1.00 97.44 556 LEU A O 1
ATOM 4393 N N . ALA A 1 557 ? -4.865 2.238 -17.169 1.00 97.62 557 ALA A N 1
ATOM 4394 C CA . ALA A 1 557 ? -5.513 3.179 -18.086 1.00 97.62 557 ALA A CA 1
ATOM 4395 C C . ALA A 1 557 ? -6.914 3.578 -17.602 1.00 97.62 557 ALA A C 1
ATOM 4397 O O . ALA A 1 557 ? -7.239 4.760 -17.577 1.00 97.62 557 ALA A O 1
ATOM 4398 N N . LEU A 1 558 ? -7.710 2.600 -17.150 1.00 96.62 558 LEU A N 1
ATOM 4399 C CA . LEU A 1 558 ? -9.014 2.852 -16.528 1.00 96.62 558 LEU A CA 1
ATOM 4400 C C . LEU A 1 558 ? -8.885 3.715 -15.271 1.00 96.62 558 LEU A C 1
ATOM 4402 O O . LEU A 1 558 ? -9.647 4.658 -15.095 1.00 96.62 558 LEU A O 1
ATOM 4406 N N . GLY A 1 559 ? -7.908 3.409 -14.414 1.00 96.38 559 GLY A N 1
ATOM 4407 C CA . GLY A 1 559 ? -7.631 4.201 -13.219 1.00 96.38 559 GLY A CA 1
ATOM 4408 C C . GLY A 1 559 ? -7.215 5.637 -13.541 1.00 96.38 559 GLY A C 1
ATOM 4409 O O . GLY A 1 559 ? -7.694 6.557 -12.890 1.00 96.38 559 GLY A O 1
ATOM 4410 N N . LEU A 1 560 ? -6.370 5.835 -14.558 1.00 96.94 560 LEU A N 1
ATOM 4411 C CA . LEU A 1 560 ? -5.913 7.150 -15.016 1.00 96.94 560 LEU A CA 1
ATOM 4412 C C . LEU A 1 560 ? -7.052 7.982 -15.628 1.00 96.94 560 LEU A C 1
ATOM 4414 O O . LEU A 1 560 ? -7.188 9.160 -15.312 1.00 96.94 560 LEU A O 1
ATOM 4418 N N . ALA A 1 561 ? -7.900 7.371 -16.457 1.00 96.50 561 ALA A N 1
ATOM 4419 C CA . ALA A 1 561 ? -9.078 8.040 -17.005 1.00 96.50 561 ALA A CA 1
ATOM 4420 C C . ALA A 1 561 ? -10.075 8.413 -15.891 1.00 96.50 561 ALA A C 1
ATOM 4422 O O . ALA A 1 561 ? -10.609 9.519 -15.884 1.00 96.50 561 ALA A O 1
ATOM 4423 N N . PHE A 1 562 ? -10.255 7.535 -14.897 1.00 95.88 562 PHE A N 1
ATOM 4424 C CA . PHE A 1 562 ? -11.162 7.769 -13.773 1.00 95.88 562 PHE A CA 1
ATOM 4425 C C . PHE A 1 562 ? -10.706 8.932 -12.889 1.00 95.88 562 PHE A C 1
ATOM 4427 O O . PHE A 1 562 ? -11.514 9.785 -12.545 1.00 95.88 562 PHE A O 1
ATOM 4434 N N . ILE A 1 563 ? -9.414 9.016 -12.540 1.00 95.31 563 ILE A N 1
ATOM 4435 C CA . ILE A 1 563 ? -8.913 10.150 -11.739 1.00 95.31 563 ILE A CA 1
ATOM 4436 C C . ILE A 1 563 ? -9.043 11.486 -12.484 1.00 95.31 563 ILE A C 1
ATOM 4438 O O . ILE A 1 563 ? -9.058 12.535 -11.853 1.00 95.31 563 ILE A O 1
ATOM 4442 N N . ARG A 1 564 ? -9.120 11.459 -13.818 1.00 93.75 564 ARG A N 1
ATOM 4443 C CA . ARG A 1 564 ? -9.324 12.637 -14.672 1.00 93.75 564 ARG A CA 1
ATOM 4444 C C . ARG A 1 564 ? -10.803 12.925 -14.940 1.00 93.75 564 ARG A C 1
ATOM 4446 O O . ARG A 1 564 ? -11.087 13.797 -15.754 1.00 93.75 564 ARG A O 1
ATOM 4453 N N . ASP A 1 565 ? -11.711 12.195 -14.287 1.00 91.50 565 ASP A N 1
ATOM 4454 C CA . ASP A 1 565 ? -13.162 12.260 -14.487 1.00 91.50 565 ASP A CA 1
ATOM 4455 C C . ASP A 1 565 ? -13.564 12.125 -15.977 1.00 91.50 565 ASP A C 1
ATOM 4457 O O . ASP A 1 565 ? -14.531 12.731 -16.441 1.00 91.50 565 ASP A O 1
ATOM 4461 N N . LYS A 1 566 ? -12.814 11.323 -16.752 1.00 93.81 566 LYS A N 1
ATOM 4462 C CA . LYS A 1 566 ? -13.115 11.024 -18.161 1.00 93.81 566 LYS A CA 1
ATOM 4463 C C . LYS A 1 566 ? -14.038 9.814 -18.283 1.00 93.81 566 LYS A C 1
ATOM 4465 O O . LYS A 1 566 ? -13.901 8.837 -17.549 1.00 93.81 566 LYS A O 1
ATOM 4470 N N . SER A 1 567 ? -14.921 9.836 -19.279 1.00 92.50 567 SER A N 1
ATOM 4471 C CA . SER A 1 567 ? -15.772 8.692 -19.637 1.00 92.50 567 SER A CA 1
ATOM 4472 C C . SER A 1 567 ? -15.020 7.595 -20.395 1.00 92.50 567 SER A C 1
ATOM 4474 O O . SER A 1 567 ? -15.440 6.439 -20.377 1.00 92.50 567 SER A O 1
ATOM 4476 N N . GLU A 1 568 ? -13.908 7.930 -21.046 1.00 94.75 568 GLU A N 1
ATOM 4477 C CA . GLU A 1 568 ? -13.074 7.007 -21.813 1.00 94.75 568 GLU A CA 1
ATOM 4478 C C . GLU A 1 568 ? -11.596 7.403 -21.771 1.00 94.75 568 GLU A C 1
ATOM 4480 O O . GLU A 1 568 ? -11.257 8.542 -21.456 1.00 94.75 568 GLU A O 1
ATOM 4485 N N . ASN A 1 569 ? -10.712 6.446 -22.064 1.00 95.56 569 ASN A N 1
ATOM 4486 C CA . ASN A 1 569 ? -9.272 6.691 -22.103 1.00 95.56 569 ASN A CA 1
ATOM 4487 C C . ASN A 1 569 ? -8.799 7.141 -23.499 1.00 95.56 569 ASN A C 1
ATOM 4489 O O . ASN A 1 569 ? -9.216 6.574 -24.512 1.00 95.56 569 ASN A O 1
ATOM 4493 N N . ASP A 1 570 ? -7.850 8.074 -23.535 1.00 94.94 570 ASP A N 1
ATOM 4494 C CA . ASP A 1 570 ? -7.308 8.683 -24.751 1.00 94.94 570 ASP A CA 1
ATOM 4495 C C . ASP A 1 570 ? -5.759 8.755 -24.752 1.00 94.94 570 ASP A C 1
ATOM 4497 O O . ASP A 1 570 ? -5.060 8.058 -24.002 1.00 94.94 570 ASP A O 1
ATOM 4501 N N . GLU A 1 571 ? -5.201 9.570 -25.655 1.00 94.44 571 GLU A N 1
ATOM 4502 C CA . GLU A 1 571 ? -3.756 9.761 -25.826 1.00 94.44 571 GLU A CA 1
ATOM 4503 C C . GLU A 1 571 ? -3.042 10.309 -24.576 1.00 94.44 571 GLU A C 1
ATOM 4505 O O . GLU A 1 571 ? -1.833 10.102 -24.417 1.00 94.44 571 GLU A O 1
ATOM 4510 N N . GLU A 1 572 ? -3.749 10.995 -23.676 1.00 94.38 572 GLU A N 1
ATOM 4511 C CA . GLU A 1 572 ? -3.186 11.495 -22.424 1.00 94.38 572 GLU A CA 1
ATOM 4512 C C . GLU A 1 572 ? -2.845 10.335 -21.483 1.00 94.38 572 GLU A C 1
ATOM 4514 O O . GLU A 1 572 ? -1.713 10.242 -21.009 1.00 94.38 572 GLU A O 1
ATOM 4519 N N . GLU A 1 573 ? -3.766 9.387 -21.278 1.00 95.88 573 GLU A N 1
ATOM 4520 C CA . GLU A 1 573 ? -3.488 8.178 -20.489 1.00 95.88 573 GLU A CA 1
ATOM 4521 C C . GLU A 1 573 ? -2.434 7.312 -21.184 1.00 95.88 573 GLU A C 1
ATOM 4523 O O . GLU A 1 573 ? -1.541 6.761 -20.538 1.00 95.88 573 GLU A O 1
ATOM 4528 N N . MET A 1 574 ? -2.473 7.240 -22.518 1.00 95.75 574 MET A N 1
ATOM 4529 C CA . MET A 1 574 ? -1.463 6.530 -23.300 1.00 95.75 574 MET A CA 1
ATOM 4530 C C . MET A 1 574 ? -0.048 7.091 -23.072 1.00 95.75 574 MET A C 1
ATOM 4532 O O . MET A 1 574 ? 0.918 6.323 -23.033 1.00 95.75 574 MET A O 1
ATOM 4536 N N . ARG A 1 575 ? 0.105 8.408 -22.880 1.00 95.12 575 ARG A N 1
ATOM 4537 C CA . ARG A 1 575 ? 1.395 9.036 -22.541 1.00 95.12 575 ARG A CA 1
ATOM 4538 C C . ARG A 1 575 ? 1.943 8.529 -21.205 1.00 95.12 575 ARG A C 1
ATOM 4540 O O . ARG A 1 575 ? 3.139 8.245 -21.112 1.00 95.12 575 ARG A O 1
ATOM 4547 N N . ASP A 1 576 ? 1.087 8.352 -20.205 1.00 95.88 576 ASP A N 1
ATOM 4548 C CA . ASP A 1 576 ? 1.488 7.825 -18.895 1.00 95.88 576 ASP A CA 1
ATOM 4549 C C . ASP A 1 576 ? 1.851 6.342 -18.972 1.00 95.88 576 ASP A C 1
ATOM 4551 O O . ASP A 1 576 ? 2.869 5.915 -18.420 1.00 95.88 576 ASP A O 1
ATOM 4555 N N . LEU A 1 577 ? 1.083 5.554 -19.731 1.00 96.88 577 LEU A N 1
ATOM 4556 C CA . LEU A 1 577 ? 1.398 4.143 -19.962 1.00 96.88 577 LEU A CA 1
ATOM 4557 C C . LEU A 1 577 ? 2.748 3.974 -20.669 1.00 96.88 577 LEU A C 1
ATOM 4559 O O . LEU A 1 577 ? 3.525 3.098 -20.289 1.00 96.88 577 LEU A O 1
ATOM 4563 N N . LYS A 1 578 ? 3.072 4.829 -21.651 1.00 96.06 578 LYS A N 1
ATOM 4564 C CA . LYS A 1 578 ? 4.396 4.857 -22.301 1.00 96.06 578 LYS A CA 1
ATOM 4565 C C . LYS A 1 578 ? 5.508 5.122 -21.280 1.00 96.06 578 LYS A C 1
ATOM 4567 O O . LYS A 1 578 ? 6.516 4.413 -21.281 1.00 96.06 578 LYS A O 1
ATOM 4572 N N . ALA A 1 579 ? 5.311 6.075 -20.367 1.00 94.75 579 ALA A N 1
ATOM 4573 C CA . ALA A 1 579 ? 6.273 6.371 -19.304 1.00 94.75 579 ALA A CA 1
ATOM 4574 C C . ALA A 1 579 ? 6.467 5.188 -18.336 1.00 94.75 579 ALA A C 1
ATOM 4576 O O . ALA A 1 579 ? 7.602 4.880 -17.958 1.00 94.75 579 ALA A O 1
ATOM 4577 N N . VAL A 1 580 ? 5.389 4.481 -17.979 1.00 95.69 580 VAL A N 1
ATOM 4578 C CA . VAL A 1 580 ? 5.436 3.249 -17.166 1.00 95.69 580 VAL A CA 1
ATOM 4579 C C . VAL A 1 580 ? 6.164 2.121 -17.907 1.00 95.69 580 VAL A C 1
ATOM 4581 O O . VAL A 1 580 ? 6.987 1.417 -17.323 1.00 95.69 580 VAL A O 1
ATOM 4584 N N . VAL A 1 581 ? 5.921 1.959 -19.209 1.00 95.00 581 VAL A N 1
ATOM 4585 C CA . VAL A 1 581 ? 6.572 0.928 -20.031 1.00 95.00 581 VAL A CA 1
ATOM 4586 C C . VAL A 1 581 ? 8.080 1.130 -20.090 1.00 95.00 581 VAL A C 1
ATOM 4588 O O . VAL A 1 581 ? 8.816 0.173 -19.836 1.00 95.00 581 VAL A O 1
ATOM 4591 N N . LEU A 1 582 ? 8.518 2.365 -20.353 1.00 93.50 582 LEU A N 1
ATOM 4592 C CA . LEU A 1 582 ? 9.930 2.759 -20.361 1.00 93.50 582 LEU A CA 1
ATOM 4593 C C . LEU A 1 582 ? 10.578 2.596 -18.990 1.00 93.50 582 LEU A C 1
ATOM 4595 O O . LEU A 1 582 ? 11.686 2.082 -18.875 1.00 93.50 582 LEU A O 1
ATOM 4599 N N . SER A 1 583 ? 9.864 2.983 -17.936 1.00 92.19 583 SER A N 1
ATOM 4600 C CA . SER A 1 583 ? 10.332 2.838 -16.558 1.00 92.19 583 SER A CA 1
ATOM 4601 C C . SER A 1 583 ? 10.512 1.378 -16.137 1.00 92.19 583 SER A C 1
ATOM 4603 O O . SER A 1 583 ? 11.345 1.093 -15.276 1.00 92.19 583 SER A O 1
ATOM 4605 N N . GLY A 1 584 ? 9.769 0.460 -16.760 1.00 89.56 584 GLY A N 1
ATOM 4606 C CA . GLY A 1 584 ? 9.935 -0.983 -16.614 1.00 89.56 584 GLY A CA 1
ATOM 4607 C C . GLY A 1 584 ? 11.188 -1.550 -17.277 1.00 89.56 584 GLY A C 1
ATOM 4608 O O . GLY A 1 584 ? 11.497 -2.713 -17.063 1.00 89.56 584 GLY A O 1
ATOM 4609 N N . ILE A 1 585 ? 11.929 -0.792 -18.078 1.00 90.06 585 ILE A N 1
ATOM 4610 C CA . ILE A 1 585 ? 13.201 -1.258 -18.640 1.00 90.06 585 ILE A CA 1
ATOM 4611 C C . ILE A 1 585 ? 14.312 -1.001 -17.602 1.00 90.06 585 ILE A C 1
ATOM 4613 O O . ILE A 1 585 ? 14.262 -0.032 -16.835 1.00 90.06 585 ILE A O 1
ATOM 4617 N N . ASP A 1 586 ? 15.307 -1.892 -17.529 1.00 88.31 586 ASP A N 1
ATOM 4618 C CA . ASP A 1 586 ? 16.532 -1.643 -16.750 1.00 88.31 586 ASP A CA 1
ATOM 4619 C C . ASP A 1 586 ? 17.156 -0.320 -17.224 1.00 88.31 586 ASP A C 1
ATOM 4621 O O . ASP A 1 586 ? 17.309 -0.110 -18.428 1.00 88.31 586 ASP A O 1
ATOM 4625 N N . ALA A 1 587 ? 17.508 0.579 -16.300 1.00 88.19 587 ALA A N 1
ATOM 4626 C CA . ALA A 1 587 ? 17.977 1.922 -16.637 1.00 88.19 587 ALA A CA 1
ATOM 4627 C C . ALA A 1 587 ? 19.173 1.930 -17.603 1.00 88.19 587 ALA A C 1
ATOM 4629 O O . ALA A 1 587 ? 19.289 2.839 -18.428 1.00 88.19 587 ALA A O 1
ATOM 4630 N N . LYS A 1 588 ? 20.061 0.928 -17.533 1.00 89.50 588 LYS A N 1
ATOM 4631 C CA . LYS A 1 588 ? 21.207 0.839 -18.453 1.00 89.50 588 LYS A CA 1
ATOM 4632 C C . LYS A 1 588 ? 20.760 0.500 -19.877 1.00 89.50 588 LYS A C 1
ATOM 4634 O O . LYS A 1 588 ? 21.281 1.063 -20.836 1.00 89.50 588 LYS A O 1
ATOM 4639 N N . ILE A 1 589 ? 19.763 -0.376 -19.998 1.00 90.75 589 ILE A N 1
ATOM 4640 C CA . ILE A 1 589 ? 19.197 -0.819 -21.272 1.00 90.75 589 ILE A CA 1
ATOM 4641 C C . ILE A 1 589 ? 18.307 0.271 -21.861 1.00 90.75 589 ILE A C 1
ATOM 4643 O O . ILE A 1 589 ? 18.381 0.522 -23.057 1.00 90.75 589 ILE A O 1
ATOM 4647 N N . GLU A 1 590 ? 17.527 0.968 -21.035 1.00 92.50 590 GLU A N 1
ATOM 4648 C CA . GLU A 1 590 ? 16.708 2.107 -21.455 1.00 92.50 590 GLU A CA 1
ATOM 4649 C C . GLU A 1 590 ? 17.577 3.216 -22.057 1.00 92.50 590 GLU A C 1
ATOM 4651 O O . GLU A 1 590 ? 17.321 3.641 -23.182 1.00 92.50 590 GLU A O 1
ATOM 4656 N N . LYS A 1 591 ? 18.667 3.603 -21.376 1.00 91.50 591 LYS A N 1
ATOM 4657 C CA . LYS A 1 591 ? 19.623 4.595 -21.893 1.00 91.50 591 LYS A CA 1
ATOM 4658 C C . LYS A 1 591 ? 20.282 4.152 -23.198 1.00 91.50 591 LYS A C 1
ATOM 4660 O O . LYS A 1 591 ? 20.422 4.966 -24.108 1.00 91.50 591 LYS A O 1
ATOM 4665 N N . LEU A 1 592 ? 20.672 2.879 -23.296 1.00 93.88 592 LEU A N 1
ATOM 4666 C CA . LEU A 1 592 ? 21.257 2.309 -24.511 1.00 93.88 592 LEU A CA 1
ATOM 4667 C C . LEU A 1 592 ? 20.261 2.331 -25.676 1.00 93.88 592 LEU A C 1
ATOM 4669 O O . LEU A 1 592 ? 20.599 2.788 -26.766 1.00 93.88 592 LEU A O 1
ATOM 4673 N N . CYS A 1 593 ? 19.024 1.893 -25.435 1.00 93.75 593 CYS A N 1
ATOM 4674 C CA . CYS A 1 593 ? 17.962 1.903 -26.435 1.00 93.75 593 CYS A CA 1
ATOM 4675 C C . CYS A 1 593 ? 17.614 3.332 -26.868 1.00 93.75 593 CYS A C 1
ATOM 4677 O O . CYS A 1 593 ? 17.447 3.577 -28.057 1.00 93.75 593 CYS A O 1
ATOM 4679 N N . CYS A 1 594 ? 17.579 4.287 -25.937 1.00 93.75 594 CYS A N 1
ATOM 4680 C CA . CYS A 1 594 ? 17.378 5.705 -26.231 1.00 93.75 594 CYS A CA 1
ATOM 4681 C C . CYS A 1 594 ? 18.506 6.274 -27.108 1.00 93.75 594 CYS A C 1
ATOM 4683 O O . CYS A 1 594 ? 18.239 6.955 -28.100 1.00 93.75 594 CYS A O 1
ATOM 4685 N N . ALA A 1 595 ? 19.770 5.970 -26.787 1.00 93.94 595 ALA A N 1
ATOM 4686 C CA . ALA A 1 595 ? 20.918 6.397 -27.586 1.00 93.94 595 ALA A CA 1
ATOM 4687 C C . ALA A 1 595 ? 20.867 5.816 -29.009 1.00 93.94 595 ALA A C 1
ATOM 4689 O O . ALA A 1 595 ? 21.034 6.557 -29.978 1.00 93.94 595 ALA A O 1
ATOM 4690 N N . LEU A 1 596 ? 20.558 4.522 -29.129 1.00 94.31 596 LEU A N 1
ATOM 4691 C CA . LEU A 1 596 ? 20.415 3.834 -30.411 1.00 94.31 596 LEU A CA 1
ATOM 4692 C C . LEU A 1 596 ? 19.211 4.340 -31.217 1.00 94.31 596 LEU A C 1
ATOM 4694 O O . LEU A 1 596 ? 19.282 4.469 -32.433 1.00 94.31 596 LEU A O 1
ATOM 4698 N N . TYR A 1 597 ? 18.109 4.674 -30.549 1.00 94.00 597 TYR A N 1
ATOM 4699 C CA . TYR A 1 597 ? 16.922 5.220 -31.199 1.00 94.00 597 TYR A CA 1
ATOM 4700 C C . TYR A 1 597 ? 17.192 6.606 -31.798 1.00 94.00 597 TYR A C 1
ATOM 4702 O O . TYR A 1 597 ? 16.769 6.890 -32.916 1.00 94.00 597 TYR A O 1
ATOM 4710 N N . LYS A 1 598 ? 17.935 7.457 -31.077 1.00 92.88 598 LYS A N 1
ATOM 4711 C CA . LYS A 1 598 ? 18.330 8.792 -31.555 1.00 92.88 598 LYS A CA 1
ATOM 4712 C C . LYS A 1 598 ? 19.376 8.740 -32.665 1.00 92.88 598 LYS A C 1
ATOM 4714 O O . LYS A 1 598 ? 19.384 9.615 -33.526 1.00 92.88 598 LYS A O 1
ATOM 4719 N N . LYS A 1 599 ? 20.273 7.753 -32.623 1.00 92.50 599 LYS A N 1
ATOM 4720 C CA . LYS A 1 599 ? 21.329 7.546 -33.619 1.00 92.50 599 LYS A CA 1
ATOM 4721 C C . LYS A 1 599 ? 21.341 6.079 -34.075 1.00 92.50 599 LYS A C 1
ATOM 4723 O O . LYS A 1 599 ? 22.151 5.299 -33.565 1.00 92.50 599 LYS A O 1
ATOM 4728 N N . PRO A 1 600 ? 20.459 5.699 -35.016 1.00 92.00 600 PRO A N 1
ATOM 4729 C CA . PRO A 1 600 ? 20.500 4.381 -35.644 1.00 92.00 600 PRO A CA 1
ATOM 4730 C C . PRO A 1 600 ? 21.848 4.135 -36.329 1.00 92.00 600 PRO A C 1
ATOM 4732 O O . PRO A 1 600 ? 22.560 5.088 -36.653 1.00 92.00 600 PRO A O 1
ATOM 4735 N N . SER A 1 601 ? 22.195 2.868 -36.537 1.00 93.06 601 SER A N 1
ATOM 4736 C CA . SER A 1 601 ? 23.453 2.440 -37.154 1.00 93.06 601 SER A CA 1
ATOM 4737 C C . SER A 1 601 ? 24.683 3.058 -36.478 1.00 93.06 601 SER A C 1
ATOM 4739 O O . SER A 1 601 ? 25.600 3.538 -37.139 1.00 93.06 601 SER A O 1
ATOM 4741 N N . SER A 1 602 ? 24.702 3.069 -35.142 1.00 93.62 602 SER A N 1
ATOM 4742 C CA . SER A 1 602 ? 25.842 3.564 -34.357 1.00 93.62 602 SER A CA 1
ATOM 4743 C C . SER A 1 602 ? 26.806 2.439 -33.992 1.00 93.62 602 SER A C 1
ATOM 4745 O O . SER A 1 602 ? 26.401 1.294 -33.765 1.00 93.62 602 SER A O 1
ATOM 4747 N N . THR A 1 603 ? 28.089 2.775 -33.853 1.00 94.50 603 THR A N 1
ATOM 4748 C CA . THR A 1 603 ? 29.089 1.833 -33.337 1.00 94.50 603 THR A CA 1
ATOM 4749 C C . THR A 1 603 ? 29.045 1.736 -31.814 1.00 94.50 603 THR A C 1
ATOM 4751 O O . THR A 1 603 ? 28.606 2.654 -31.114 1.00 94.50 603 THR A O 1
ATOM 4754 N N . THR A 1 604 ? 29.577 0.641 -31.265 1.00 93.06 604 THR A N 1
ATOM 4755 C CA . THR A 1 604 ? 29.717 0.454 -29.810 1.00 93.06 604 THR A CA 1
ATOM 4756 C C . THR A 1 604 ? 30.438 1.629 -29.135 1.00 93.06 604 THR A C 1
ATOM 4758 O O . THR A 1 604 ? 30.054 2.050 -28.045 1.00 93.06 604 THR A O 1
ATOM 4761 N N . HIS A 1 605 ? 31.478 2.172 -29.777 1.00 91.94 605 HIS A N 1
ATOM 4762 C CA . HIS A 1 605 ? 32.247 3.292 -29.236 1.00 91.94 605 HIS A CA 1
ATOM 4763 C C . HIS A 1 605 ? 31.412 4.576 -29.186 1.00 91.94 605 HIS A C 1
ATOM 4765 O O . HIS A 1 605 ? 31.364 5.239 -28.152 1.00 91.94 605 HIS A O 1
ATOM 4771 N N . GLN A 1 606 ? 30.697 4.897 -30.268 1.00 92.94 606 GLN A N 1
ATOM 4772 C CA . GLN A 1 606 ? 29.825 6.074 -30.331 1.00 92.94 606 GLN A CA 1
ATOM 4773 C C . GLN A 1 606 ? 28.716 6.023 -29.274 1.00 92.94 606 GLN A C 1
ATOM 4775 O O . GLN A 1 606 ? 28.454 7.026 -28.607 1.00 92.94 606 GLN A O 1
ATOM 4780 N N . LEU A 1 607 ? 28.104 4.849 -29.081 1.00 93.19 607 LEU A N 1
ATOM 4781 C CA . LEU A 1 607 ? 27.099 4.631 -28.039 1.00 93.19 607 LEU A CA 1
ATOM 4782 C C . LEU A 1 607 ? 27.704 4.770 -26.633 1.00 93.19 607 LEU A C 1
ATOM 4784 O O . LEU A 1 607 ? 27.106 5.420 -25.778 1.00 93.19 607 LEU A O 1
ATOM 4788 N N . GLY A 1 608 ? 28.911 4.242 -26.403 1.00 92.50 608 GLY A N 1
ATOM 4789 C CA . GLY A 1 608 ? 29.640 4.414 -25.141 1.00 92.50 608 GLY A CA 1
ATOM 4790 C C . GLY A 1 608 ? 29.926 5.872 -24.797 1.00 92.50 608 GLY A C 1
ATOM 4791 O O . GLY A 1 608 ? 29.638 6.299 -23.678 1.00 92.50 608 GLY A O 1
ATOM 4792 N N . VAL A 1 609 ? 30.394 6.661 -25.769 1.00 91.50 609 VAL A N 1
ATOM 4793 C CA . VAL A 1 609 ? 30.613 8.108 -25.599 1.00 91.50 609 VAL A CA 1
ATOM 4794 C C . VAL A 1 609 ? 29.301 8.830 -25.290 1.00 91.50 609 VAL A C 1
ATOM 4796 O O . VAL A 1 609 ? 29.250 9.622 -24.354 1.00 91.50 609 VAL A O 1
ATOM 4799 N N . ALA A 1 610 ? 28.223 8.528 -26.020 1.00 89.69 610 ALA A N 1
ATOM 4800 C CA . ALA A 1 610 ? 26.918 9.155 -25.798 1.00 89.69 610 ALA A CA 1
ATOM 4801 C C . ALA A 1 610 ? 26.324 8.843 -24.411 1.00 89.69 610 ALA A C 1
ATOM 4803 O O . ALA A 1 610 ? 25.608 9.668 -23.847 1.00 89.69 610 ALA A O 1
ATOM 4804 N N . MET A 1 611 ? 26.612 7.659 -23.864 1.00 90.44 611 MET A N 1
ATOM 4805 C CA . MET A 1 611 ? 26.126 7.226 -22.552 1.00 90.44 611 MET A CA 1
ATOM 4806 C C . MET A 1 611 ? 27.057 7.598 -21.389 1.00 90.44 611 MET A C 1
ATOM 4808 O O . MET A 1 611 ? 26.620 7.537 -20.239 1.00 90.44 611 MET A O 1
ATOM 4812 N N . GLY A 1 612 ? 28.322 7.933 -21.663 1.00 90.31 612 GLY A N 1
ATOM 4813 C CA . GLY A 1 612 ? 29.359 8.096 -20.639 1.00 90.31 612 GLY A CA 1
ATOM 4814 C C . GLY A 1 612 ? 29.773 6.773 -19.980 1.00 90.31 612 GLY A C 1
ATOM 4815 O O . GLY A 1 612 ? 30.053 6.744 -18.785 1.00 90.31 612 GLY A O 1
ATOM 4816 N N . VAL A 1 613 ? 29.763 5.664 -20.731 1.00 91.50 613 VAL A N 1
ATOM 4817 C CA . VAL A 1 613 ? 30.035 4.304 -20.226 1.00 91.50 613 VAL A CA 1
ATOM 4818 C C . VAL A 1 613 ? 31.147 3.641 -21.056 1.00 91.50 613 VAL A C 1
ATOM 4820 O O . VAL A 1 613 ? 31.168 3.815 -22.277 1.00 91.50 613 VAL A O 1
ATOM 4823 N N . PRO A 1 614 ? 32.051 2.838 -20.453 1.00 92.69 614 PRO A N 1
ATOM 4824 C CA . PRO A 1 614 ? 33.087 2.129 -21.201 1.00 92.69 614 PRO A CA 1
ATOM 4825 C C . PRO A 1 614 ? 32.523 1.250 -22.325 1.00 92.69 614 PRO A C 1
ATOM 4827 O O . PRO A 1 614 ? 31.606 0.452 -22.110 1.00 92.69 614 PRO A O 1
ATOM 4830 N N . ALA A 1 615 ? 33.130 1.328 -23.514 1.00 89.19 615 ALA A N 1
ATOM 4831 C CA . ALA A 1 615 ? 32.674 0.611 -24.709 1.00 89.19 615 ALA A CA 1
ATOM 4832 C C . ALA A 1 615 ? 32.586 -0.915 -24.509 1.00 89.19 615 ALA A C 1
ATOM 4834 O O . ALA A 1 615 ? 31.704 -1.559 -25.071 1.00 89.19 615 ALA A O 1
ATOM 4835 N N . GLY A 1 616 ? 33.448 -1.501 -23.669 1.00 90.06 616 GLY A N 1
ATOM 4836 C CA . GLY A 1 616 ? 33.384 -2.927 -23.330 1.00 90.06 616 GLY A CA 1
ATOM 4837 C C . GLY A 1 616 ? 32.086 -3.329 -22.616 1.00 90.06 616 GLY A C 1
ATOM 4838 O O . GLY A 1 616 ? 31.529 -4.384 -22.911 1.00 90.06 616 GLY A O 1
ATOM 4839 N N . MET A 1 617 ? 31.553 -2.475 -21.733 1.00 90.00 617 MET A N 1
ATOM 4840 C CA . MET A 1 617 ? 30.270 -2.737 -21.065 1.00 90.00 617 MET A CA 1
ATOM 4841 C C . MET A 1 617 ? 29.100 -2.572 -22.033 1.00 90.00 617 MET A C 1
ATOM 4843 O O . MET A 1 617 ? 28.204 -3.411 -22.056 1.00 90.00 617 MET A O 1
ATOM 4847 N N . VAL A 1 618 ? 29.141 -1.530 -22.870 1.00 92.94 618 VAL A N 1
ATOM 4848 C CA . VAL A 1 618 ? 28.126 -1.293 -23.908 1.00 92.94 618 VAL A CA 1
ATOM 4849 C C . VAL A 1 618 ? 28.067 -2.459 -24.888 1.00 92.94 618 VAL A C 1
ATOM 4851 O O . VAL A 1 618 ? 26.980 -2.923 -25.218 1.00 92.94 618 VAL A O 1
ATOM 4854 N N . ARG A 1 619 ? 29.227 -2.992 -25.289 1.00 92.00 619 ARG A N 1
ATOM 4855 C CA . ARG A 1 619 ? 29.312 -4.192 -26.124 1.00 92.00 619 ARG A CA 1
ATOM 4856 C C . ARG A 1 619 ? 28.596 -5.374 -25.485 1.00 92.00 619 ARG A C 1
ATOM 4858 O O . ARG A 1 619 ? 27.774 -5.996 -26.142 1.00 92.00 619 ARG A O 1
ATOM 4865 N N . MET A 1 620 ? 28.881 -5.656 -24.215 1.00 89.94 620 MET A N 1
ATOM 4866 C CA . MET A 1 620 ? 28.254 -6.765 -23.494 1.00 89.94 620 MET A CA 1
ATOM 4867 C C . MET A 1 620 ? 26.724 -6.615 -23.449 1.00 89.94 620 MET A C 1
ATOM 4869 O O . MET A 1 620 ? 26.006 -7.585 -23.670 1.00 89.94 620 MET A O 1
ATOM 4873 N N . TRP A 1 621 ? 26.214 -5.401 -23.222 1.00 92.00 621 TRP A N 1
ATOM 4874 C CA . TRP A 1 621 ? 24.770 -5.140 -23.227 1.00 92.00 621 TRP A CA 1
ATOM 4875 C C . TRP A 1 621 ? 24.146 -5.270 -24.621 1.00 92.00 621 TRP A C 1
ATOM 4877 O O . TRP A 1 621 ? 23.053 -5.809 -24.747 1.00 92.00 621 TRP A O 1
ATOM 4887 N N . LEU A 1 622 ? 24.830 -4.813 -25.672 1.00 93.56 622 LEU A N 1
ATOM 4888 C CA . LEU A 1 622 ? 24.375 -4.975 -27.057 1.00 93.56 622 LEU A CA 1
ATOM 4889 C C . LEU A 1 622 ? 24.368 -6.444 -27.487 1.00 93.56 622 LEU A C 1
ATOM 4891 O O . LEU A 1 622 ? 23.438 -6.881 -28.159 1.00 93.56 622 LEU A O 1
ATOM 4895 N N . GLU A 1 623 ? 25.357 -7.225 -27.053 1.00 91.94 623 GLU A N 1
ATOM 4896 C CA . GLU A 1 623 ? 25.375 -8.674 -27.245 1.00 91.94 623 GLU A CA 1
ATOM 4897 C C . GLU A 1 623 ? 24.178 -9.337 -26.544 1.00 91.94 623 GLU A C 1
ATOM 4899 O O . GLU A 1 623 ? 23.510 -10.165 -27.160 1.00 91.94 623 GLU A O 1
ATOM 4904 N N . ASP A 1 624 ? 23.840 -8.929 -25.313 1.00 91.19 624 ASP A N 1
ATOM 4905 C CA . ASP A 1 624 ? 22.639 -9.410 -24.612 1.00 91.19 624 ASP A CA 1
ATOM 4906 C C . ASP A 1 624 ? 21.350 -9.066 -25.373 1.00 91.19 624 ASP A C 1
ATOM 4908 O O . ASP A 1 624 ? 20.494 -9.928 -25.575 1.00 91.19 624 ASP A O 1
ATOM 4912 N N . LEU A 1 625 ? 21.223 -7.826 -25.855 1.00 93.56 625 LEU A N 1
ATOM 4913 C CA . LEU A 1 625 ? 20.068 -7.401 -26.648 1.00 93.56 625 LEU A CA 1
ATOM 4914 C C . LEU A 1 625 ? 19.979 -8.136 -27.992 1.00 93.56 625 LEU A C 1
ATOM 4916 O O . LEU A 1 625 ? 18.878 -8.393 -28.473 1.00 93.56 625 LEU A O 1
ATOM 4920 N N . ASN A 1 626 ? 21.109 -8.496 -28.597 1.00 94.19 626 ASN A N 1
ATOM 4921 C CA . ASN A 1 626 ? 21.148 -9.265 -29.840 1.00 94.19 626 ASN A CA 1
ATOM 4922 C C . ASN A 1 626 ? 20.703 -10.712 -29.619 1.00 94.19 626 ASN A C 1
ATOM 4924 O O . ASN A 1 626 ? 19.885 -11.238 -30.368 1.00 94.19 626 ASN A O 1
ATOM 4928 N N . ILE A 1 627 ? 21.171 -11.335 -28.533 1.00 92.19 627 ILE A N 1
ATOM 4929 C CA . ILE A 1 627 ? 20.727 -12.673 -28.114 1.00 92.19 627 ILE A CA 1
ATOM 4930 C C . ILE A 1 627 ? 19.219 -12.671 -27.832 1.00 92.19 627 ILE A C 1
ATOM 4932 O O . ILE A 1 627 ? 18.516 -13.592 -28.241 1.00 92.19 627 ILE A O 1
ATOM 4936 N N . ALA A 1 628 ? 18.707 -11.608 -27.205 1.00 91.50 628 ALA A N 1
ATOM 4937 C CA . ALA A 1 628 ? 17.277 -11.390 -26.989 1.00 91.50 628 ALA A CA 1
ATOM 4938 C C . ALA A 1 628 ? 16.501 -10.989 -28.262 1.00 91.50 628 ALA A C 1
ATOM 4940 O O . ALA A 1 628 ? 15.294 -10.755 -28.190 1.00 91.50 628 ALA A O 1
ATOM 4941 N N . ARG A 1 629 ? 17.163 -10.912 -29.426 1.00 94.25 629 ARG A N 1
ATOM 4942 C CA . ARG A 1 629 ? 16.584 -10.537 -30.728 1.00 94.25 629 ARG A CA 1
ATOM 4943 C C . ARG A 1 629 ? 15.948 -9.142 -30.732 1.00 94.25 629 ARG A C 1
ATOM 4945 O O . ARG A 1 629 ? 14.955 -8.910 -31.413 1.00 94.25 629 ARG A O 1
ATOM 4952 N N . ILE A 1 630 ? 16.500 -8.213 -29.956 1.00 94.88 630 ILE A N 1
ATOM 4953 C CA . ILE A 1 630 ? 16.030 -6.823 -29.864 1.00 94.88 630 ILE A CA 1
ATOM 4954 C C . ILE A 1 630 ? 16.787 -5.927 -30.848 1.00 94.88 630 ILE A C 1
ATOM 4956 O O . ILE A 1 630 ? 16.198 -5.077 -31.524 1.00 94.88 630 ILE A O 1
ATOM 4960 N N . VAL A 1 631 ? 18.097 -6.142 -30.944 1.00 95.88 631 VAL A N 1
ATOM 4961 C CA . VAL A 1 631 ? 18.995 -5.436 -31.862 1.00 95.88 631 VAL A CA 1
ATOM 4962 C C . VAL A 1 631 ? 19.656 -6.421 -32.814 1.00 95.88 631 VAL A C 1
ATOM 4964 O O . VAL A 1 631 ? 19.718 -7.615 -32.536 1.00 95.88 631 VAL A O 1
ATOM 4967 N N . VAL A 1 632 ? 20.160 -5.911 -33.928 1.00 95.19 632 VAL A N 1
ATOM 4968 C CA . VAL A 1 632 ? 20.978 -6.635 -34.897 1.00 95.19 632 VAL A CA 1
ATOM 4969 C C . VAL A 1 632 ? 22.341 -5.969 -35.003 1.00 95.19 632 VAL A C 1
ATOM 4971 O O . VAL A 1 632 ? 22.463 -4.752 -34.868 1.00 95.19 632 VAL A O 1
ATOM 4974 N N . CYS A 1 633 ? 23.365 -6.782 -35.244 1.00 94.06 633 CYS A N 1
ATOM 4975 C CA . CYS A 1 633 ? 24.720 -6.318 -35.506 1.00 94.06 633 CYS A CA 1
ATOM 4976 C C . CYS A 1 633 ? 25.045 -6.520 -36.983 1.00 94.06 633 CYS A C 1
ATOM 4978 O O . CYS A 1 633 ? 24.925 -7.633 -37.499 1.00 94.06 633 CYS A O 1
ATOM 4980 N N . THR A 1 634 ? 25.496 -5.462 -37.647 1.00 92.62 634 THR A N 1
ATOM 4981 C CA . THR A 1 634 ? 26.092 -5.536 -38.979 1.00 92.62 634 THR A CA 1
ATOM 4982 C C . THR A 1 634 ? 27.569 -5.189 -38.880 1.00 92.62 634 THR A C 1
ATOM 4984 O O . THR A 1 634 ? 27.970 -4.245 -38.199 1.00 92.62 634 THR A O 1
ATOM 4987 N N . ARG A 1 635 ? 28.414 -5.989 -39.531 1.00 88.00 635 ARG A N 1
ATOM 4988 C CA . ARG A 1 635 ? 29.854 -5.744 -39.566 1.00 88.00 635 ARG A CA 1
ATOM 4989 C C . ARG A 1 635 ? 30.206 -5.079 -40.887 1.00 88.00 635 ARG A C 1
ATOM 4991 O O . ARG A 1 635 ? 29.975 -5.669 -41.939 1.00 88.00 635 ARG A O 1
ATOM 4998 N N . GLN A 1 636 ? 30.791 -3.889 -40.823 1.00 88.06 636 GLN A N 1
ATOM 4999 C CA . GLN A 1 636 ? 31.361 -3.214 -41.987 1.00 88.06 636 GLN A CA 1
ATOM 5000 C C . GLN A 1 636 ? 32.844 -2.963 -41.701 1.00 88.06 636 GLN A C 1
ATOM 5002 O O . GLN A 1 636 ? 33.203 -2.328 -40.710 1.00 88.06 636 GLN A O 1
ATOM 5007 N N . ALA A 1 637 ? 33.714 -3.541 -42.534 1.00 84.75 637 ALA A N 1
ATOM 5008 C CA . ALA A 1 637 ? 35.159 -3.604 -42.302 1.00 84.75 637 ALA A CA 1
ATOM 5009 C C . ALA A 1 637 ? 35.522 -4.168 -40.902 1.00 84.75 637 ALA A C 1
ATOM 5011 O O . ALA A 1 637 ? 35.294 -5.352 -40.614 1.00 84.75 637 ALA A O 1
ATOM 5012 N N . TYR A 1 638 ? 36.090 -3.329 -40.029 1.00 83.25 638 TYR A N 1
ATOM 5013 C CA . TYR A 1 638 ? 36.528 -3.686 -38.673 1.00 83.25 638 TYR A CA 1
ATOM 5014 C C . TYR A 1 638 ? 35.582 -3.189 -37.570 1.00 83.25 638 TYR A C 1
ATOM 5016 O O . TYR A 1 638 ? 35.824 -3.475 -36.397 1.00 83.25 638 TYR A O 1
ATOM 5024 N N . GLU A 1 639 ? 34.496 -2.497 -37.924 1.00 85.69 639 GLU A N 1
ATOM 5025 C CA . GLU A 1 639 ? 33.544 -1.934 -36.965 1.00 85.69 639 GLU A CA 1
ATOM 5026 C C . GLU A 1 639 ? 32.221 -2.714 -36.934 1.00 85.69 639 GLU A C 1
ATOM 5028 O O . GLU A 1 639 ? 31.782 -3.315 -37.920 1.00 85.69 639 GLU A O 1
ATOM 5033 N N . MET A 1 640 ? 31.598 -2.726 -35.754 1.00 90.12 640 MET A N 1
ATOM 5034 C CA . MET A 1 640 ? 30.282 -3.316 -35.510 1.00 90.12 640 MET A CA 1
ATOM 5035 C C . MET A 1 640 ? 29.257 -2.194 -35.369 1.00 90.12 640 MET A C 1
ATOM 5037 O O . MET A 1 640 ? 29.364 -1.381 -34.446 1.00 90.12 640 MET A O 1
ATOM 5041 N N . TYR A 1 641 ? 28.276 -2.185 -36.265 1.00 94.12 641 TYR A N 1
ATOM 5042 C CA . TYR A 1 641 ? 27.159 -1.250 -36.283 1.00 94.12 641 TYR A CA 1
ATOM 5043 C C . TYR A 1 641 ? 25.909 -1.938 -35.760 1.00 94.12 641 TYR A C 1
ATOM 5045 O O . TYR A 1 641 ? 25.613 -3.080 -36.120 1.00 94.12 641 TYR A O 1
ATOM 5053 N N . TRP A 1 642 ? 25.180 -1.233 -34.907 1.00 95.69 642 TRP A N 1
ATOM 5054 C CA . TRP A 1 642 ? 24.016 -1.770 -34.223 1.00 95.69 642 TRP A CA 1
ATOM 5055 C C . TRP A 1 642 ? 22.759 -1.034 -34.652 1.00 95.69 642 TRP A C 1
ATOM 5057 O O . TRP A 1 642 ? 22.777 0.186 -34.797 1.00 95.69 642 TRP A O 1
ATOM 5067 N N . ASP A 1 643 ? 21.672 -1.785 -34.802 1.00 96.12 643 ASP A N 1
ATOM 5068 C CA . ASP A 1 643 ? 20.344 -1.283 -35.145 1.00 96.12 643 ASP A CA 1
ATOM 5069 C C . ASP A 1 643 ? 19.262 -2.083 -34.424 1.00 96.12 643 ASP A C 1
ATOM 5071 O O . ASP A 1 643 ? 19.474 -3.231 -34.040 1.00 96.12 643 ASP A O 1
ATOM 5075 N N . PHE A 1 644 ? 18.076 -1.505 -34.247 1.00 96.62 644 PHE A N 1
ATOM 5076 C CA . PHE A 1 644 ? 16.920 -2.286 -33.804 1.00 96.62 644 PHE A CA 1
ATOM 5077 C C . PHE A 1 644 ? 16.465 -3.249 -34.901 1.00 96.62 644 PHE A C 1
ATOM 5079 O O . PHE A 1 644 ? 16.494 -2.918 -36.087 1.00 96.62 644 PHE A O 1
ATOM 5086 N N . VAL A 1 645 ? 15.945 -4.413 -34.506 1.00 96.06 645 VAL A N 1
ATOM 5087 C CA . VAL A 1 645 ? 15.229 -5.295 -35.440 1.00 96.06 645 VAL A CA 1
ATOM 5088 C C . VAL A 1 645 ? 14.078 -4.510 -36.103 1.00 96.06 645 VAL A C 1
ATOM 5090 O O . VAL A 1 645 ? 13.368 -3.792 -35.390 1.00 96.06 645 VAL A O 1
ATOM 5093 N N . PRO A 1 646 ? 13.824 -4.648 -37.426 1.00 94.44 646 PRO A N 1
ATOM 5094 C CA . PRO A 1 646 ? 12.849 -3.821 -38.151 1.00 94.44 646 PRO A CA 1
ATOM 5095 C C . PRO A 1 646 ? 11.449 -3.771 -37.527 1.00 94.44 646 PRO A C 1
ATOM 5097 O O . PRO A 1 646 ? 10.837 -2.705 -37.463 1.00 94.44 646 PRO A O 1
ATOM 5100 N N . LEU A 1 647 ? 10.966 -4.907 -37.010 1.00 94.06 647 LEU A N 1
ATOM 5101 C CA . LEU A 1 647 ? 9.692 -4.991 -36.292 1.00 94.06 647 LEU A CA 1
ATOM 5102 C C . LEU A 1 647 ? 9.666 -4.054 -35.073 1.00 94.06 647 LEU A C 1
ATOM 5104 O O . LEU A 1 647 ? 8.741 -3.258 -34.914 1.00 94.06 647 LEU A O 1
ATOM 5108 N N . ILE A 1 648 ? 10.703 -4.119 -34.237 1.00 95.00 648 ILE A N 1
ATOM 5109 C CA . ILE A 1 648 ? 10.825 -3.320 -33.013 1.00 95.00 648 ILE A CA 1
ATOM 5110 C C . ILE A 1 648 ? 11.011 -1.846 -33.373 1.00 95.00 648 ILE A C 1
ATOM 5112 O O . ILE A 1 648 ? 10.330 -0.996 -32.807 1.00 95.00 648 ILE A O 1
ATOM 5116 N N . ALA A 1 649 ? 11.842 -1.536 -34.371 1.00 93.94 649 ALA A N 1
ATOM 5117 C CA . ALA A 1 649 ? 12.018 -0.174 -34.874 1.00 93.94 649 ALA A CA 1
ATOM 5118 C C . ALA A 1 649 ? 10.685 0.453 -35.327 1.00 93.94 649 ALA A C 1
ATOM 5120 O O . ALA A 1 649 ? 10.404 1.611 -35.011 1.00 93.94 649 ALA A O 1
ATOM 5121 N N . GLY A 1 650 ? 9.840 -0.316 -36.025 1.00 94.75 650 GLY A N 1
ATOM 5122 C CA . GLY A 1 650 ? 8.499 0.110 -36.428 1.00 94.75 650 GLY A CA 1
ATOM 5123 C C . GLY A 1 650 ? 7.589 0.410 -35.234 1.00 94.75 650 GLY A C 1
ATOM 5124 O O . GLY A 1 650 ? 6.939 1.455 -35.202 1.00 94.75 650 GLY A O 1
ATOM 5125 N N . MET A 1 651 ? 7.589 -0.457 -34.215 1.00 94.50 651 MET A N 1
ATOM 5126 C CA . MET A 1 651 ? 6.808 -0.245 -32.990 1.00 94.50 651 MET A CA 1
ATOM 5127 C C . MET A 1 651 ? 7.297 0.970 -32.186 1.00 94.50 651 MET A C 1
ATOM 5129 O O . MET A 1 651 ? 6.477 1.771 -31.737 1.00 94.50 651 MET A O 1
ATOM 5133 N N . LEU A 1 652 ? 8.615 1.146 -32.042 1.00 94.44 652 LEU A N 1
ATOM 5134 C CA . LEU A 1 652 ? 9.214 2.299 -31.360 1.00 94.44 652 LEU A CA 1
ATOM 5135 C C . LEU A 1 652 ? 8.791 3.619 -32.024 1.00 94.44 652 LEU A C 1
ATOM 5137 O O . LEU A 1 652 ? 8.358 4.542 -31.332 1.00 94.44 652 LEU A O 1
ATOM 5141 N N . LYS A 1 653 ? 8.839 3.680 -33.363 1.00 93.25 653 LYS A N 1
ATOM 5142 C CA . LYS A 1 653 ? 8.386 4.842 -34.147 1.00 93.25 653 LYS A CA 1
ATOM 5143 C C . LYS A 1 653 ? 6.883 5.088 -34.015 1.00 93.25 653 LYS A C 1
ATOM 5145 O O . LYS A 1 653 ? 6.473 6.237 -33.874 1.00 93.25 653 LYS A O 1
ATOM 5150 N N . HIS A 1 654 ? 6.067 4.031 -34.035 1.00 93.62 654 HIS A N 1
ATOM 5151 C CA . HIS A 1 654 ? 4.613 4.141 -33.881 1.00 93.62 654 HIS A CA 1
ATOM 5152 C C . HIS A 1 654 ? 4.226 4.775 -32.539 1.00 93.62 654 HIS A C 1
ATOM 5154 O O . HIS A 1 654 ? 3.394 5.679 -32.501 1.00 93.62 654 HIS A O 1
ATOM 5160 N N . PHE A 1 655 ? 4.860 4.345 -31.443 1.00 93.62 655 PHE A N 1
ATOM 5161 C CA . PHE A 1 655 ? 4.547 4.855 -30.107 1.00 93.62 655 PHE A CA 1
ATOM 5162 C C . PHE A 1 655 ? 5.270 6.153 -29.734 1.00 93.62 655 PHE A C 1
ATOM 5164 O O . PHE A 1 655 ? 4.831 6.802 -28.781 1.00 93.62 655 PHE A O 1
ATOM 5171 N N . LYS A 1 656 ? 6.321 6.548 -30.470 1.00 93.00 656 LYS A N 1
ATOM 5172 C CA . LYS A 1 656 ? 7.173 7.713 -30.165 1.00 93.00 656 LYS A CA 1
ATOM 5173 C C . LYS A 1 656 ? 7.683 7.666 -28.717 1.00 93.00 656 LYS A C 1
ATOM 5175 O O . LYS A 1 656 ? 7.423 8.571 -27.930 1.00 93.00 656 LYS A O 1
ATOM 5180 N N . LEU A 1 657 ? 8.300 6.542 -28.337 1.00 86.12 657 LEU A N 1
ATOM 5181 C CA . LEU A 1 657 ? 8.731 6.304 -26.951 1.00 86.12 657 LEU A CA 1
ATOM 5182 C C . LEU A 1 657 ? 9.873 7.232 -26.501 1.00 86.12 657 LEU A C 1
ATOM 5184 O O . LEU A 1 657 ? 9.920 7.613 -25.334 1.00 86.12 657 LEU A O 1
ATOM 5188 N N . TRP A 1 658 ? 10.753 7.615 -27.422 1.00 88.38 658 TRP A N 1
ATOM 5189 C CA . TRP A 1 658 ? 11.772 8.651 -27.250 1.00 88.38 658 TRP A CA 1
ATOM 5190 C C . TRP A 1 658 ? 11.663 9.642 -28.408 1.00 88.38 658 TRP A C 1
ATOM 5192 O O . TRP A 1 658 ? 12.167 10.772 -28.230 1.00 88.38 658 TRP A O 1
#

Mean predicted aligned error: 18.26 Å

Solvent-accessible surface area (backbone atoms only — not comparable to full-atom values): 36890 Å² total; per-residue (Å²): 104,73,69,45,13,50,50,48,51,64,55,68,48,35,40,42,61,28,35,27,38,57,45,71,45,98,88,67,52,76,44,76,45,78,44,76,80,42,71,63,46,47,65,60,40,38,34,17,44,67,35,81,40,50,46,26,41,20,29,30,33,87,94,55,25,24,27,33,36,34,38,41,37,66,42,69,53,62,69,60,50,50,54,52,54,72,66,40,71,50,48,62,44,50,26,38,31,79,88,51,22,32,34,41,38,33,38,40,90,56,80,38,51,44,66,58,50,48,64,70,44,42,64,50,40,50,46,46,33,70,80,68,69,34,59,58,47,62,40,48,34,84,44,101,84,69,50,32,47,68,44,74,60,74,46,38,39,74,44,46,89,77,78,28,16,30,46,43,47,99,84,70,45,65,51,52,84,87,48,44,53,62,52,64,74,67,62,65,57,32,57,79,81,84,66,92,76,81,78,80,68,92,77,76,82,84,90,84,78,84,83,83,90,77,76,72,67,62,55,59,33,54,49,36,30,54,39,47,75,68,72,46,54,70,68,60,50,47,52,60,70,64,67,65,73,92,87,72,92,63,90,86,47,69,70,58,54,54,53,37,45,56,60,20,63,75,58,74,78,87,84,80,85,86,74,61,77,86,75,52,62,63,34,54,64,67,58,38,51,53,57,45,52,77,78,43,86,69,52,71,57,49,49,51,49,49,45,56,50,54,8,37,52,42,23,34,73,74,48,82,75,74,49,40,28,41,34,37,30,30,60,89,92,72,57,72,52,53,72,54,62,22,39,45,83,41,96,55,38,48,66,45,62,72,86,53,55,59,46,47,55,46,84,66,54,54,100,84,67,56,78,71,33,41,54,78,80,34,54,78,19,29,44,30,28,66,35,41,50,71,46,64,72,44,60,66,70,58,41,52,48,39,53,48,52,49,53,30,33,53,71,35,44,35,71,50,76,40,100,85,74,51,72,48,75,44,78,40,47,50,21,37,42,32,22,31,44,66,69,53,58,81,70,39,64,60,47,51,75,73,61,62,73,63,47,24,37,61,65,63,81,54,70,68,60,51,52,52,42,49,53,55,50,63,73,34,64,90,46,48,70,59,53,50,51,52,48,24,52,43,40,42,5,31,51,50,46,72,66,46,86,90,66,79,81,33,47,78,67,55,55,67,58,46,42,53,51,24,36,52,36,32,47,69,47,58,67,67,47,56,40,90,82,84,60,45,74,74,51,86,53,72,74,56,79,29,66,68,55,21,54,38,52,51,38,34,36,38,12,38,18,43,69,68,74,34,68,48,42,54,72,70,42,48,54,54,51,52,51,31,41,56,36,51,25,51,70,71,56,42,53,49,51,50,50,42,69,78,40,63,67,35,36,46,59,60,49,12,63,77,69,75,45,62,38,72,58,45,42,53,52,50,51,41,35,34,68,56,64,48,32,44,80,47,76,58,95,94,45,54,30,35,36,60,32,68,71,55,46,52,51,45,63,74,69,58,80,122

Organism: NCBI:txid412755

Nearest PDB structures (foldseek):
  7qaz-assembly3_C  TM=8.254E-01  e=1.145E-10  Marinitoga sp. 1137
  1r22-assembly1_B  TM=8.311E-01  e=3.640E-02  Synechococcus elongatus PCC 7942 = FACHB-805
  2kko-assembly1_B  TM=7.896E-01  e=1.853E-01  Mycobacterium tuberculosis variant bovis
  4a6d-assembly1_A  TM=8.079E-01  e=4.729E-01  Homo sapiens
  2rdp-assembly1_A-2  TM=6.457E-01  e=4.729E-01  Geobacillus stearothermophilus

Radius of gyration: 33.75 Å; Cα contacts (8 Å, |Δi|>4): 1013; chains: 1; bounding box: 82×60×96 Å

InterPro domains:
  IPR027417 P-loop containing nucleoside triphosphate hydrolase [SSF52540] (290-456)
  IPR054347 TOTE conflict system, primase domain [PF22548] (6-191)